Protein AF-A0A183C6X5-F1 (afdb_monomer_lite)

Sequence (435 aa):
MLNSRFAAILRRLPVPDSVMDYFLHKLFETHRLDHEKFGLKPKHGLFSAHLTVNDELPNRLCCGSIRVRPNIRQFTQNGVIFEDGTLLEGVDQVILATGYTFEFPLLEAGRLLPVQENDVSLFLNIFPPALHSHNTLGIIGLIQPLGSIMPIAEMQARLFFSAFTGAIQMPSCTDMEAHAAGVKEAMHAQFVQSRRHTIQVILATGYTFEFPLLEAGKLLPVQENDVSLFLNIFPPALHSHNTLGIIGLIQPLGSIMPIAEMQARLFFSAFTGAIQMPSCTDMEAHAAGVKEAMHAQFVQSRRHTIQVDYIEYMDTLAELIGCVPRLGRYLFNDPALLKALLFGPNLSYAYRLDGPGQWSGARQAILTLRQRVEAGMRGIKLPEDKLLLCPEATKIAGILPKSAKRQLPAELIRAFFAFMFSVLALAFTVWVARF

InterPro domains:
  IPR000960 Flavin monooxygenase FMO [PIRSF000332] (1-378)
  IPR000960 Flavin monooxygenase FMO [PR00370] (65-82)
  IPR000960 Flavin monooxygenase FMO [PR00370] (84-111)
  IPR000960 Flavin monooxygenase FMO [PR00370] (134-151)
  IPR000960 Flavin monooxygenase FMO [PR00370] (151-164)
  IPR020946 Flavin monooxygenase-like [PF00743] (1-200)
  IPR020946 Flavin monooxygenase-like [PF00743] (201-379)
  IPR036188 FAD/NAD(P)-binding domain superfamily [G3DSA:3.50.50.60] (65-97)
  IPR036188 FAD/NAD(P)-binding domain superfamily [G3DSA:3.50.50.60] (98-186)
  IPR036188 FAD/NAD(P)-binding domain superfamily [G3DSA:3.50.50.60] (195-328)
  IPR036188 FAD/NAD(P)-binding domain superfamily [SSF51905] (201-365)
  IPR050346 Flavin-containing monooxygenases-like [PTHR23023] (201-383)

Radius of gyration: 26.89 Å; chains: 1; bounding box: 67×63×69 Å

pLDDT: mean 70.91, std 17.2, range [32.53, 97.12]

Structure (mmCIF, N/CA/C/O backbone):
data_AF-A0A183C6X5-F1
#
_entry.id   AF-A0A183C6X5-F1
#
loop_
_atom_site.group_PDB
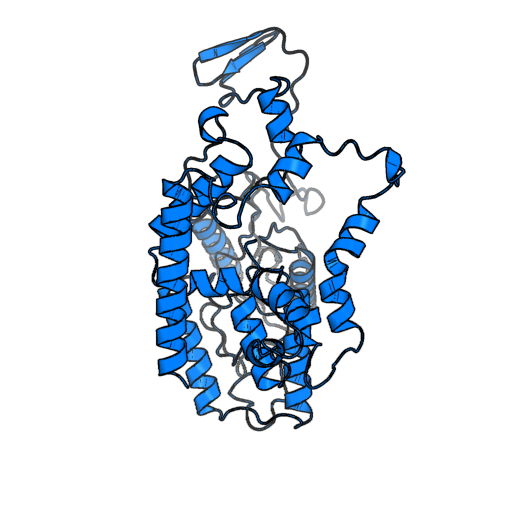_atom_site.id
_atom_site.type_symbol
_atom_site.label_atom_id
_atom_site.label_alt_id
_atom_site.label_comp_id
_atom_site.label_asym_id
_atom_site.label_entity_id
_atom_site.label_seq_id
_atom_site.pdbx_PDB_ins_code
_atom_site.Cartn_x
_atom_site.Cartn_y
_atom_site.Cartn_z
_atom_site.occupancy
_atom_site.B_iso_or_equiv
_atom_site.auth_seq_id
_atom_site.auth_comp_id
_atom_site.auth_asym_id
_atom_site.auth_atom_id
_atom_site.pdbx_PDB_model_num
ATOM 1 N N . MET A 1 1 ? -9.113 12.520 -4.482 1.00 44.41 1 MET A N 1
ATOM 2 C CA . MET A 1 1 ? -8.354 13.728 -4.888 1.00 44.41 1 MET A CA 1
ATOM 3 C C . MET A 1 1 ? -6.846 13.583 -4.708 1.00 44.41 1 MET A C 1
ATOM 5 O O . MET A 1 1 ? -6.126 14.192 -5.485 1.00 44.41 1 MET A O 1
ATOM 9 N N . LEU A 1 2 ? -6.359 12.763 -3.764 1.00 54.00 2 LEU A N 1
ATOM 10 C CA . LEU A 1 2 ? -4.919 12.618 -3.506 1.00 54.00 2 LEU A CA 1
ATOM 11 C C . LEU A 1 2 ? -4.120 12.048 -4.701 1.00 54.00 2 LEU A C 1
ATOM 13 O O . LEU A 1 2 ? -3.033 12.539 -4.968 1.00 54.00 2 LEU A O 1
ATOM 17 N N . ASN A 1 3 ? -4.660 11.108 -5.482 1.00 68.56 3 ASN A N 1
ATOM 18 C CA . ASN A 1 3 ? -3.973 10.557 -6.666 1.00 68.56 3 ASN A CA 1
ATOM 19 C C . ASN A 1 3 ? -4.491 11.178 -7.973 1.00 68.56 3 ASN A C 1
ATOM 21 O O . ASN A 1 3 ? -5.147 10.513 -8.772 1.00 68.56 3 ASN A O 1
ATOM 25 N N . SER A 1 4 ? -4.236 12.475 -8.167 1.00 83.12 4 SER A N 1
ATOM 26 C CA . SER A 1 4 ? -4.482 13.203 -9.424 1.00 83.12 4 SER A CA 1
ATOM 27 C C . SER A 1 4 ? -3.218 13.941 -9.862 1.00 83.12 4 SER A C 1
ATOM 29 O O . SER A 1 4 ? -2.424 14.349 -9.014 1.00 83.12 4 SER A O 1
ATOM 31 N N . ARG A 1 5 ? -3.036 14.143 -11.174 1.00 82.38 5 ARG A N 1
ATOM 32 C CA . ARG A 1 5 ? -1.859 14.851 -11.714 1.00 82.38 5 ARG A CA 1
ATOM 33 C C . ARG A 1 5 ? -1.784 16.286 -11.210 1.00 82.38 5 ARG A C 1
ATOM 35 O O . ARG A 1 5 ? -0.716 16.745 -10.828 1.00 82.38 5 ARG A O 1
ATOM 42 N N . PHE A 1 6 ? -2.926 16.962 -11.133 1.00 82.88 6 PHE A N 1
ATOM 43 C CA . PHE A 1 6 ? -3.009 18.290 -10.543 1.00 82.88 6 PHE A CA 1
ATOM 44 C C . PHE A 1 6 ? -2.538 18.312 -9.077 1.00 82.88 6 PHE A C 1
ATOM 46 O O . PHE A 1 6 ? -1.724 19.157 -8.719 1.00 82.88 6 PHE A O 1
ATOM 53 N N . ALA A 1 7 ? -2.969 17.359 -8.241 1.00 72.44 7 ALA A N 1
ATOM 54 C CA . ALA A 1 7 ? -2.504 17.278 -6.853 1.00 72.44 7 ALA A CA 1
ATOM 55 C C . ALA A 1 7 ? -0.997 16.986 -6.750 1.00 72.44 7 ALA A C 1
ATOM 57 O O . ALA A 1 7 ? -0.331 17.578 -5.907 1.00 72.44 7 ALA A O 1
ATOM 58 N N . ALA A 1 8 ? -0.449 16.126 -7.614 1.00 73.31 8 ALA A N 1
ATOM 59 C CA . ALA A 1 8 ? 0.992 15.872 -7.654 1.00 73.31 8 ALA A CA 1
ATOM 60 C C . ALA A 1 8 ? 1.792 17.125 -8.052 1.00 73.31 8 ALA A C 1
ATOM 62 O O . ALA A 1 8 ? 2.795 17.432 -7.416 1.00 73.31 8 ALA A O 1
ATOM 63 N N . ILE A 1 9 ? 1.309 17.906 -9.026 1.00 79.75 9 ILE A N 1
ATOM 64 C CA . ILE A 1 9 ? 1.911 19.201 -9.388 1.00 79.75 9 ILE A CA 1
ATOM 65 C C . ILE A 1 9 ? 1.912 20.155 -8.185 1.00 79.75 9 ILE A C 1
ATOM 67 O O . ILE A 1 9 ? 2.914 20.820 -7.941 1.00 79.75 9 ILE A O 1
ATOM 71 N N . LEU A 1 10 ? 0.825 20.195 -7.403 1.00 71.31 10 LEU A N 1
ATOM 72 C CA . LEU A 1 10 ? 0.759 21.025 -6.195 1.00 71.31 10 LEU A CA 1
ATOM 73 C C . LEU A 1 10 ? 1.738 20.577 -5.102 1.00 71.31 10 LEU A C 1
ATOM 75 O O . LEU A 1 10 ? 2.298 21.424 -4.416 1.00 71.31 10 LEU A O 1
ATOM 79 N N . ARG A 1 11 ? 1.967 19.271 -4.925 1.00 65.50 11 ARG A N 1
ATOM 80 C CA . ARG A 1 11 ? 2.918 18.769 -3.914 1.00 65.50 11 ARG A CA 1
ATOM 81 C C . ARG A 1 11 ? 4.369 19.126 -4.212 1.00 65.50 11 ARG A C 1
ATOM 83 O O . ARG A 1 11 ? 5.161 19.201 -3.288 1.00 65.50 11 ARG A O 1
ATOM 90 N N . ARG A 1 12 ? 4.712 19.355 -5.481 1.00 66.69 12 ARG A N 1
ATOM 91 C CA . ARG A 1 12 ? 6.064 19.761 -5.898 1.00 66.69 12 ARG A CA 1
ATOM 92 C C . ARG A 1 12 ? 6.374 21.231 -5.623 1.00 66.69 12 ARG A C 1
ATOM 94 O O . ARG A 1 12 ? 7.476 21.692 -5.905 1.00 66.69 12 ARG A O 1
ATOM 101 N N . LEU A 1 13 ? 5.405 21.985 -5.117 1.00 71.50 13 LEU A N 1
ATOM 102 C CA . LEU A 1 13 ? 5.641 23.347 -4.669 1.00 71.50 13 LEU A CA 1
ATOM 103 C C . LEU A 1 13 ? 6.365 23.313 -3.318 1.00 71.50 13 LEU A C 1
ATOM 105 O O . LEU A 1 13 ? 6.022 22.479 -2.483 1.00 71.50 13 LEU A O 1
ATOM 109 N N . PRO A 1 14 ? 7.314 24.226 -3.064 1.00 67.69 14 PRO A N 1
ATOM 110 C CA . PRO A 1 14 ? 8.058 24.275 -1.809 1.00 67.69 14 PRO A CA 1
ATOM 111 C C . PRO A 1 14 ? 7.154 24.749 -0.655 1.00 67.69 14 PRO A C 1
ATOM 113 O O . PRO A 1 14 ? 7.108 25.935 -0.330 1.00 67.69 14 PRO A O 1
ATOM 116 N N . VAL A 1 15 ? 6.398 23.824 -0.056 1.00 67.38 15 VAL A N 1
ATOM 117 C CA . VAL A 1 15 ? 5.500 24.054 1.088 1.00 67.38 15 VAL A CA 1
ATOM 118 C C . VAL A 1 15 ? 6.000 23.230 2.286 1.00 67.38 15 VAL A C 1
ATOM 120 O O . VAL A 1 15 ? 6.221 22.037 2.112 1.00 67.38 15 VAL A O 1
ATOM 123 N N . PRO A 1 16 ? 6.167 23.811 3.493 1.00 71.88 16 PRO A N 1
ATOM 124 C CA . PRO A 1 16 ? 6.637 23.072 4.674 1.00 71.88 16 PRO A CA 1
ATOM 125 C C . PRO A 1 16 ? 5.707 21.924 5.113 1.00 71.88 16 PRO A C 1
ATOM 127 O O . PRO A 1 16 ? 4.483 22.071 5.079 1.00 71.88 16 PRO A O 1
ATOM 130 N N . ASP A 1 17 ? 6.264 20.825 5.632 1.00 61.03 17 ASP A N 1
ATOM 131 C CA . ASP A 1 17 ? 5.495 19.634 6.043 1.00 61.03 17 ASP A CA 1
ATOM 132 C C . ASP A 1 17 ? 4.478 19.904 7.155 1.00 61.03 17 ASP A C 1
ATOM 134 O O . ASP A 1 17 ? 3.366 19.384 7.118 1.00 61.03 17 ASP A O 1
ATOM 138 N N . SER A 1 18 ? 4.802 20.777 8.111 1.00 64.94 18 SER A N 1
ATOM 139 C CA . SER A 1 18 ? 3.872 21.190 9.173 1.00 64.94 18 SER A CA 1
ATOM 140 C C . SER A 1 18 ? 2.628 21.891 8.622 1.00 64.94 18 SER A C 1
ATOM 142 O O . SER A 1 18 ? 1.531 21.757 9.164 1.00 64.94 18 SER A O 1
ATOM 144 N N . VAL A 1 19 ? 2.786 22.612 7.511 1.00 68.06 19 VAL A N 1
ATOM 145 C CA . VAL A 1 19 ? 1.690 23.271 6.802 1.00 68.06 19 VAL A CA 1
ATOM 146 C C . VAL A 1 19 ? 0.860 22.224 6.057 1.00 68.06 19 VAL A C 1
ATOM 148 O O . VAL A 1 19 ? -0.367 22.273 6.111 1.00 68.06 19 VAL A O 1
ATOM 151 N N . MET A 1 20 ? 1.503 21.241 5.421 1.00 64.31 20 MET A N 1
ATOM 152 C CA . MET A 1 20 ? 0.818 20.127 4.756 1.00 64.31 20 MET A CA 1
ATOM 153 C C . MET A 1 20 ? 0.013 19.270 5.744 1.00 64.31 20 MET A C 1
ATOM 155 O O . MET A 1 20 ? -1.157 18.988 5.486 1.00 64.31 20 MET A O 1
ATOM 159 N N . ASP A 1 21 ? 0.603 18.899 6.881 1.00 65.81 21 ASP A N 1
ATOM 160 C CA . ASP A 1 21 ? -0.044 18.111 7.934 1.00 65.81 21 ASP A CA 1
ATOM 161 C C . ASP A 1 21 ? -1.236 18.864 8.536 1.00 65.81 21 ASP A C 1
ATOM 163 O O . ASP A 1 21 ? -2.336 18.318 8.626 1.00 65.81 21 ASP A O 1
ATOM 167 N N . TYR A 1 22 ? -1.078 20.167 8.805 1.00 70.25 22 TYR A N 1
ATOM 168 C CA . TYR A 1 22 ? -2.184 21.040 9.203 1.00 70.25 22 TYR A CA 1
ATOM 169 C C . TYR A 1 22 ? -3.322 21.037 8.172 1.00 70.25 22 TYR A C 1
ATOM 171 O O . TYR A 1 22 ? -4.489 20.874 8.536 1.00 70.25 22 TYR A O 1
ATOM 179 N N . PHE A 1 23 ? -3.013 21.176 6.878 1.00 68.56 23 PHE A N 1
ATOM 180 C CA . PHE A 1 23 ? -4.031 21.155 5.825 1.00 68.56 23 PHE A CA 1
ATOM 181 C C . PHE A 1 23 ? -4.709 19.790 5.680 1.00 68.56 23 PHE A C 1
ATOM 183 O O . PHE A 1 23 ? -5.917 19.750 5.452 1.00 68.56 23 PHE A O 1
ATOM 190 N N . LEU A 1 24 ? -3.979 18.681 5.822 1.00 68.44 24 LEU A N 1
ATOM 191 C CA . LEU A 1 24 ? -4.542 17.330 5.766 1.00 68.44 24 LEU A CA 1
ATOM 192 C C . LEU A 1 24 ? -5.442 17.052 6.968 1.00 68.44 24 LEU A C 1
ATOM 194 O O . LEU A 1 24 ? -6.582 16.626 6.775 1.00 68.44 24 LEU A O 1
ATOM 198 N N . HIS A 1 25 ? -4.986 17.369 8.182 1.00 69.06 25 HIS A N 1
ATOM 199 C CA . HIS A 1 25 ? -5.821 17.338 9.382 1.00 69.06 25 HIS A CA 1
ATOM 200 C C . HIS A 1 25 ? -7.091 18.159 9.172 1.00 69.06 25 HIS A C 1
ATOM 202 O O . HIS A 1 25 ? -8.200 17.655 9.369 1.00 69.06 25 HIS A O 1
ATOM 208 N N . LYS A 1 26 ? -6.951 19.384 8.652 1.00 67.62 26 LYS A N 1
ATOM 209 C CA . LYS A 1 26 ? -8.100 20.245 8.392 1.00 67.62 26 LYS A CA 1
ATOM 210 C C . LYS A 1 26 ? -9.027 19.685 7.322 1.00 67.62 26 LYS A C 1
ATOM 212 O O . LYS A 1 26 ? -10.241 19.820 7.453 1.00 67.62 26 LYS A O 1
ATOM 217 N N . LEU A 1 27 ? -8.500 19.029 6.293 1.00 66.88 27 LEU A N 1
ATOM 218 C CA . LEU A 1 27 ? -9.288 18.375 5.253 1.00 66.88 27 LEU A CA 1
ATOM 219 C C . LEU A 1 27 ? -10.138 17.232 5.834 1.00 66.88 27 LEU A C 1
ATOM 221 O O . LEU A 1 27 ? -11.331 17.153 5.534 1.00 66.88 27 LEU A O 1
ATOM 225 N N . PHE A 1 28 ? -9.557 16.376 6.681 1.00 67.19 28 PHE A N 1
ATOM 226 C CA . PHE A 1 28 ? -10.283 15.277 7.330 1.00 67.19 28 PHE A CA 1
ATOM 227 C C . PHE A 1 28 ? -11.332 15.783 8.331 1.00 67.19 28 PHE A C 1
ATOM 229 O O . PHE A 1 28 ? -12.465 15.294 8.324 1.00 67.19 28 PHE A O 1
ATOM 236 N N . GLU A 1 29 ? -10.990 16.799 9.129 1.00 67.38 29 GLU A N 1
ATOM 237 C CA . GLU A 1 29 ? -11.905 17.436 10.085 1.00 67.38 29 GLU A CA 1
ATOM 238 C C . GLU A 1 29 ? -13.080 18.142 9.398 1.00 67.38 29 GLU A C 1
ATOM 240 O O . GLU A 1 29 ? -14.227 18.010 9.816 1.00 67.38 29 GLU A O 1
ATOM 245 N N . THR A 1 30 ? -12.807 18.894 8.329 1.00 58.44 30 THR A N 1
ATOM 246 C CA . THR A 1 30 ? -13.796 19.794 7.713 1.00 58.44 30 THR A CA 1
ATOM 247 C C . THR A 1 30 ? -14.804 19.048 6.838 1.00 58.44 30 THR A C 1
ATOM 249 O O . THR A 1 30 ? -15.927 19.517 6.669 1.00 58.44 30 THR A O 1
ATOM 252 N N . HIS A 1 31 ? -14.438 17.894 6.268 1.00 61.06 31 HIS A N 1
ATOM 253 C CA . HIS A 1 31 ? -15.276 17.228 5.262 1.00 61.06 31 HIS A CA 1
ATOM 254 C C . HIS A 1 31 ? -16.068 16.015 5.743 1.00 61.06 31 HIS A C 1
ATOM 256 O O . HIS A 1 31 ? -16.979 15.594 5.029 1.00 61.06 31 HIS A O 1
ATOM 262 N N . ARG A 1 32 ? -15.745 15.429 6.899 1.00 70.06 32 ARG A N 1
ATOM 263 C CA . ARG A 1 32 ? -16.464 14.243 7.390 1.00 70.06 32 ARG A CA 1
ATOM 264 C C . ARG A 1 32 ? -16.880 14.352 8.846 1.00 70.06 32 ARG A C 1
ATOM 266 O O . ARG A 1 32 ? -18.058 14.180 9.139 1.00 70.06 32 ARG A O 1
ATOM 273 N N . LEU A 1 33 ? -15.933 14.602 9.743 1.00 80.81 33 LEU A N 1
ATOM 274 C CA . LEU A 1 33 ? -16.194 14.585 11.177 1.00 80.81 33 LEU A CA 1
ATOM 275 C C . LEU A 1 33 ? -15.159 15.440 11.905 1.00 80.81 33 LEU A C 1
ATOM 277 O O . LEU A 1 33 ? -13.957 15.259 11.713 1.00 80.81 33 LEU A O 1
ATOM 281 N N . ASP A 1 34 ? -15.623 16.325 12.781 1.00 84.19 34 ASP A N 1
ATOM 282 C CA . ASP A 1 34 ? -14.753 17.063 13.694 1.00 84.19 34 ASP A CA 1
ATOM 283 C C . ASP A 1 34 ? -14.265 16.107 14.794 1.00 84.19 34 ASP A C 1
ATOM 285 O O . ASP A 1 34 ? -14.967 15.830 15.768 1.00 84.19 34 ASP A O 1
ATOM 289 N N . HIS A 1 35 ? -13.074 15.541 14.602 1.00 86.62 35 HIS A N 1
ATOM 290 C CA . HIS A 1 35 ? -12.553 14.496 15.481 1.00 86.62 35 HIS A CA 1
ATOM 291 C C . HIS A 1 35 ? -12.350 15.005 16.912 1.00 86.62 35 HIS A C 1
ATOM 293 O O . HIS A 1 35 ? -12.453 14.219 17.847 1.00 86.62 35 HIS A O 1
ATOM 299 N N . GLU A 1 36 ? -12.110 16.302 17.115 1.00 85.56 36 GLU A N 1
ATOM 300 C CA . GLU A 1 36 ? -11.973 16.880 18.452 1.00 85.56 36 GLU A CA 1
ATOM 301 C C . GLU A 1 36 ? -13.319 16.928 19.173 1.00 85.56 36 GLU A C 1
ATOM 303 O O . GLU A 1 36 ? -13.445 16.395 20.275 1.00 85.56 36 GLU A O 1
ATOM 308 N N . LYS A 1 37 ? -14.358 17.463 18.517 1.00 86.88 37 LYS A N 1
ATOM 309 C CA . LYS A 1 37 ? -15.710 17.541 19.101 1.00 86.88 37 LYS A CA 1
ATOM 310 C C . LYS A 1 37 ? -16.297 16.178 19.453 1.00 86.88 37 LYS A C 1
ATOM 312 O O . LYS A 1 37 ? -17.053 16.073 20.415 1.00 86.88 37 LYS A O 1
ATOM 317 N N . PHE A 1 38 ? -15.967 15.148 18.679 1.00 87.44 38 PHE A N 1
ATOM 318 C CA . PHE A 1 38 ? -16.444 13.783 18.912 1.00 87.44 38 PHE A CA 1
ATOM 319 C C . PHE A 1 38 ? -15.491 12.930 19.768 1.00 87.44 38 PHE A C 1
ATOM 321 O O . PHE A 1 38 ? -15.754 11.744 19.953 1.00 87.44 38 PHE A O 1
ATOM 328 N N . GLY A 1 39 ? -14.409 13.507 20.309 1.00 86.44 39 GLY A N 1
ATOM 329 C CA . GLY A 1 39 ? -13.482 12.805 21.205 1.00 86.44 39 GLY A CA 1
ATOM 330 C C . GLY A 1 39 ? -12.619 11.734 20.524 1.00 86.44 39 GLY A C 1
ATOM 331 O O . GLY A 1 39 ? -12.174 10.796 21.176 1.00 86.44 39 GLY A O 1
ATOM 332 N N . LEU A 1 40 ? -12.401 11.853 19.214 1.00 86.06 40 LEU A N 1
ATOM 333 C CA . LEU A 1 40 ? -11.624 10.934 18.374 1.00 86.06 40 LEU A CA 1
ATOM 334 C C . LEU A 1 40 ? -10.243 11.473 17.979 1.00 86.06 40 LEU A C 1
ATOM 336 O O . LEU A 1 40 ? -9.485 10.761 17.322 1.00 86.06 40 LEU A O 1
ATOM 340 N N . LYS A 1 41 ? -9.915 12.726 18.319 1.00 83.81 41 LYS A N 1
ATOM 341 C CA . LYS A 1 41 ? -8.627 13.334 17.965 1.00 83.81 41 LYS A CA 1
ATOM 342 C C . LYS A 1 41 ? -7.483 12.547 18.623 1.00 83.81 41 LYS A C 1
ATOM 344 O O . LYS A 1 41 ? -7.425 12.493 19.854 1.00 83.81 41 LYS A O 1
ATOM 349 N N . PRO A 1 42 ? -6.573 11.939 17.841 1.00 75.06 42 PRO A N 1
ATOM 350 C CA . PRO A 1 42 ? -5.454 11.205 18.408 1.00 75.06 42 PRO A CA 1
ATOM 351 C C . PRO A 1 42 ? -4.462 12.160 19.083 1.00 75.06 42 PRO A C 1
ATOM 353 O O . PRO A 1 42 ? -4.332 13.323 18.706 1.00 75.06 42 PRO A O 1
ATOM 356 N N . LYS A 1 43 ? -3.720 11.646 20.071 1.00 74.12 43 LYS A N 1
ATOM 357 C CA . LYS A 1 43 ? -2.588 12.354 20.704 1.00 74.12 43 LYS A CA 1
ATOM 358 C C . LYS A 1 43 ? -1.277 12.220 19.911 1.00 74.12 43 LYS A C 1
ATOM 360 O O . LYS A 1 43 ? -0.250 12.732 20.339 1.00 74.12 43 LYS A O 1
ATOM 365 N N . HIS A 1 44 ? -1.310 11.498 18.794 1.00 68.00 44 HIS A N 1
ATOM 366 C CA . HIS A 1 44 ? -0.186 11.228 17.900 1.00 68.00 44 HIS A CA 1
ATOM 367 C C . HIS A 1 44 ? -0.493 11.755 16.489 1.00 68.00 44 HIS A C 1
ATOM 369 O O . HIS A 1 44 ? -1.652 12.034 16.174 1.00 68.00 44 HIS A O 1
ATOM 375 N N . GLY A 1 45 ? 0.527 11.859 15.631 1.00 60.69 45 GLY A N 1
ATOM 376 C CA . GLY A 1 45 ? 0.363 12.295 14.240 1.00 60.69 45 GLY A CA 1
ATOM 377 C C . GLY A 1 45 ? -0.518 11.350 13.413 1.00 60.69 45 GLY A C 1
ATOM 378 O O . GLY A 1 45 ? -0.708 10.182 13.773 1.00 60.69 45 GLY A O 1
ATOM 379 N N . LEU A 1 46 ? -1.054 11.849 12.294 1.00 60.59 46 LEU A N 1
ATOM 380 C CA . LEU A 1 46 ? -2.049 11.145 11.472 1.00 60.59 46 LEU A CA 1
ATOM 381 C C . LEU A 1 46 ? -1.582 9.765 10.975 1.00 60.59 46 LEU A C 1
ATOM 383 O O . LEU A 1 46 ? -2.385 8.840 10.889 1.00 60.59 46 LEU A O 1
ATOM 387 N N . PHE A 1 47 ? -0.290 9.616 10.679 1.00 56.84 47 PHE A N 1
ATOM 388 C CA . PHE A 1 47 ? 0.299 8.374 10.161 1.00 56.84 47 PHE A CA 1
ATOM 389 C C . PHE A 1 47 ? 1.039 7.542 11.225 1.00 56.84 47 PHE A C 1
ATOM 391 O O . PHE A 1 47 ? 1.657 6.537 10.890 1.00 56.84 47 PHE A O 1
ATOM 398 N N . SER A 1 48 ? 0.960 7.920 12.508 1.00 53.78 48 SER A N 1
ATOM 399 C CA . SER A 1 48 ? 1.581 7.183 13.627 1.00 53.78 48 SER A CA 1
ATOM 400 C C . SER A 1 48 ? 0.751 5.982 14.116 1.00 53.78 48 SER A C 1
ATOM 402 O O . SER A 1 48 ? 1.171 5.260 15.020 1.00 53.78 48 SER A O 1
ATOM 404 N N . ALA A 1 49 ? -0.441 5.778 13.550 1.00 54.47 49 ALA A N 1
ATOM 405 C CA . ALA A 1 49 ? -1.285 4.603 13.747 1.00 54.47 49 ALA A CA 1
ATOM 406 C C . ALA A 1 49 ? -2.118 4.336 12.483 1.00 54.47 49 ALA A C 1
ATOM 408 O O . ALA A 1 49 ? -2.273 5.211 11.628 1.00 54.47 49 ALA A O 1
ATOM 409 N N . HIS A 1 50 ? -2.685 3.132 12.368 1.00 56.25 50 HIS A N 1
ATOM 410 C CA . HIS A 1 50 ? -3.580 2.797 11.257 1.00 56.25 50 HIS A CA 1
ATOM 411 C C . HIS A 1 50 ? -4.858 3.631 11.289 1.00 56.25 50 HIS A C 1
ATOM 413 O O . HIS A 1 50 ? -5.536 3.728 12.314 1.00 56.25 50 HIS A O 1
ATOM 419 N N . LEU A 1 51 ? -5.225 4.177 10.130 1.00 65.12 51 LEU A N 1
ATOM 420 C CA . LEU A 1 51 ? -6.488 4.885 9.971 1.00 65.12 51 LEU A CA 1
ATOM 421 C C . LEU A 1 51 ? -7.652 3.889 9.970 1.00 65.12 51 LEU A C 1
ATOM 423 O O . LEU A 1 51 ? -7.648 2.896 9.243 1.00 65.12 51 LEU A O 1
ATOM 427 N N . THR A 1 52 ? -8.683 4.185 10.758 1.00 74.50 52 THR A N 1
ATOM 428 C CA . THR A 1 52 ? -9.935 3.421 10.733 1.00 74.50 52 THR A CA 1
ATOM 429 C C . THR A 1 52 ? -10.764 3.837 9.521 1.00 74.50 52 THR A C 1
ATOM 431 O O . THR A 1 52 ? -11.089 5.013 9.360 1.00 74.50 52 THR A O 1
ATOM 434 N N . VAL A 1 53 ? -11.145 2.874 8.683 1.00 75.69 53 VAL A N 1
ATOM 435 C CA . VAL A 1 53 ? -12.044 3.100 7.543 1.00 75.69 53 VAL A CA 1
ATOM 436 C C . VAL A 1 53 ? -13.437 2.606 7.916 1.00 75.69 53 VAL A C 1
ATOM 438 O O . VAL A 1 53 ? -13.665 1.406 8.033 1.00 75.69 53 VAL A O 1
ATOM 441 N N . ASN A 1 54 ? -14.367 3.535 8.139 1.00 80.25 54 ASN A N 1
ATOM 442 C CA . ASN A 1 54 ? -15.755 3.218 8.461 1.00 80.25 54 ASN A CA 1
ATOM 443 C C . ASN A 1 54 ? -16.686 4.334 7.962 1.00 80.25 54 ASN A C 1
ATOM 445 O O . ASN A 1 54 ? -16.520 5.493 8.346 1.00 80.25 54 ASN A O 1
ATOM 449 N N . ASP A 1 55 ? -17.655 3.990 7.113 1.00 84.62 55 ASP A N 1
ATOM 450 C CA . ASP A 1 55 ? -18.591 4.965 6.540 1.00 84.62 55 ASP A CA 1
ATOM 451 C C . ASP A 1 55 ? -19.804 5.258 7.449 1.00 84.62 55 ASP A C 1
ATOM 453 O O . ASP A 1 55 ? -20.420 6.315 7.318 1.00 84.62 55 ASP A O 1
ATOM 457 N N . GLU A 1 56 ? -20.142 4.376 8.398 1.00 87.00 56 GLU A N 1
ATOM 458 C CA . GLU A 1 56 ? -21.291 4.557 9.303 1.00 87.00 56 GLU A CA 1
ATOM 459 C C . GLU A 1 56 ? -20.951 5.331 10.579 1.00 87.00 56 GLU A C 1
ATOM 461 O O . GLU A 1 56 ? -21.805 6.046 11.113 1.00 87.00 56 GLU A O 1
ATOM 466 N N . LEU A 1 57 ? -19.719 5.196 11.078 1.00 88.19 57 LEU A N 1
ATOM 467 C CA . LEU A 1 57 ? -19.305 5.720 12.379 1.00 88.19 57 LEU A CA 1
ATOM 468 C C . LEU A 1 57 ? -19.647 7.213 12.574 1.00 88.19 57 LEU A C 1
ATOM 470 O O . LEU A 1 57 ? -20.253 7.527 13.600 1.00 88.19 57 LEU A O 1
ATOM 474 N N . PRO A 1 58 ? -19.373 8.131 11.619 1.00 88.62 58 PRO A N 1
ATOM 475 C CA . PRO A 1 58 ? -19.748 9.539 11.766 1.00 88.62 58 PRO A CA 1
ATOM 476 C C . PRO A 1 58 ? -21.248 9.752 12.020 1.00 88.62 58 PRO A C 1
ATOM 478 O O . PRO A 1 58 ? -21.627 10.483 12.931 1.00 88.62 58 PRO A O 1
ATOM 481 N N . ASN A 1 59 ? -22.117 9.072 11.265 1.00 90.12 59 ASN A N 1
ATOM 482 C CA . ASN A 1 59 ? -23.569 9.226 11.396 1.00 90.12 59 ASN A CA 1
ATOM 483 C C . ASN A 1 59 ? -24.075 8.692 12.738 1.00 90.12 59 ASN A C 1
ATOM 485 O O . ASN A 1 59 ? -24.933 9.306 13.372 1.00 90.12 59 ASN A O 1
ATOM 489 N N . ARG A 1 60 ? -23.519 7.561 13.182 1.00 91.88 60 ARG A N 1
ATOM 490 C CA . ARG A 1 60 ? -23.877 6.926 14.452 1.00 91.88 60 ARG A CA 1
ATOM 491 C C . ARG A 1 60 ? -23.495 7.778 15.660 1.00 91.88 60 ARG A C 1
ATOM 493 O O . ARG A 1 60 ? -24.247 7.795 16.636 1.00 91.88 60 ARG A O 1
ATOM 500 N N . LEU A 1 61 ? -22.372 8.492 15.567 1.00 92.06 61 LEU A N 1
ATOM 501 C CA . LEU A 1 61 ? -21.933 9.475 16.556 1.00 92.06 61 LEU A CA 1
ATOM 502 C C . LEU A 1 61 ? -22.861 10.694 16.584 1.00 92.06 61 LEU A C 1
ATOM 504 O O . LEU A 1 61 ? -23.335 11.079 17.650 1.00 92.06 61 LEU A O 1
ATOM 508 N N . CYS A 1 62 ? -23.184 11.259 15.417 1.00 89.31 62 CYS A N 1
ATOM 509 C CA . CYS A 1 62 ? -24.060 12.428 15.309 1.00 89.31 62 CYS A CA 1
ATOM 510 C C . CYS A 1 62 ? -25.479 12.176 15.842 1.00 89.31 62 CYS A C 1
ATOM 512 O O . CYS A 1 62 ? -26.034 13.040 16.516 1.00 89.31 62 CYS A O 1
ATOM 514 N N . CYS A 1 63 ? -26.077 11.009 15.573 1.00 92.62 63 CYS A N 1
ATOM 515 C CA . CYS A 1 63 ? -27.416 10.681 16.083 1.00 92.62 63 CYS A CA 1
ATOM 516 C C . CYS A 1 63 ? -27.417 10.179 17.537 1.00 92.62 63 CYS A C 1
ATOM 518 O O . CYS A 1 63 ? -28.472 9.856 18.080 1.00 92.62 63 CYS A O 1
ATOM 520 N N . GLY A 1 64 ? -26.243 10.087 18.172 1.00 91.44 64 GLY A N 1
ATOM 521 C CA . GLY A 1 64 ? -26.095 9.686 19.569 1.00 91.44 64 GLY A CA 1
ATOM 522 C C . GLY A 1 64 ? -26.294 8.194 19.840 1.00 91.44 64 GLY A C 1
ATOM 523 O O . GLY A 1 64 ? -26.290 7.810 21.011 1.00 91.44 64 GLY A O 1
ATOM 524 N N . SER A 1 65 ? -26.444 7.373 18.792 1.00 94.62 65 SER A N 1
ATOM 525 C CA . SER A 1 65 ? -26.516 5.905 18.895 1.00 94.62 65 SER A CA 1
ATOM 526 C C . SER A 1 65 ? -25.180 5.274 19.292 1.00 94.62 65 SER A C 1
ATOM 528 O O . SER A 1 65 ? -25.159 4.236 19.943 1.00 94.62 65 SER A O 1
ATOM 530 N N . ILE A 1 66 ? -24.066 5.923 18.941 1.00 93.69 66 ILE A N 1
ATOM 531 C CA . ILE A 1 66 ? -22.735 5.632 19.469 1.00 93.69 66 ILE A CA 1
ATOM 532 C C . ILE A 1 66 ? -22.271 6.868 20.227 1.00 93.69 66 ILE A C 1
ATOM 534 O O . ILE A 1 66 ? -22.392 7.992 19.743 1.00 93.69 66 ILE A O 1
ATOM 538 N N . ARG A 1 67 ? -21.722 6.661 21.421 1.00 91.44 67 ARG A N 1
ATOM 539 C CA . ARG A 1 67 ? -21.115 7.719 22.227 1.00 91.44 67 ARG A CA 1
ATOM 540 C C . ARG A 1 67 ? -19.715 7.281 22.607 1.00 91.44 67 ARG A C 1
ATOM 542 O O . ARG A 1 67 ? -19.554 6.254 23.260 1.00 91.44 67 ARG A O 1
ATOM 549 N N . VAL A 1 68 ? -18.717 8.061 22.202 1.00 91.31 68 VAL A N 1
ATOM 550 C CA . VAL A 1 68 ? -17.336 7.826 22.630 1.00 91.31 68 VAL A CA 1
ATOM 551 C C . VAL A 1 68 ? -17.244 8.088 24.133 1.00 91.31 68 VAL A C 1
ATOM 553 O O . VAL A 1 68 ? -17.872 9.010 24.671 1.00 91.31 68 VAL A O 1
ATOM 556 N N . ARG A 1 69 ? -16.499 7.229 24.820 1.00 90.00 69 ARG A N 1
ATOM 557 C CA . ARG A 1 69 ? -16.187 7.338 26.242 1.00 90.00 69 ARG A CA 1
ATOM 558 C C . ARG A 1 69 ? -14.684 7.139 26.436 1.00 90.00 69 ARG A C 1
ATOM 560 O O . ARG A 1 69 ? -14.068 6.479 25.595 1.00 90.00 69 ARG A O 1
ATOM 567 N N . PRO A 1 70 ? -14.097 7.700 27.506 1.00 88.69 70 PRO A N 1
ATOM 568 C CA . PRO A 1 70 ? -12.736 7.368 27.909 1.00 88.69 70 PRO A CA 1
ATOM 569 C C . PRO A 1 70 ? -12.589 5.880 28.247 1.00 88.69 70 PRO A C 1
ATOM 571 O O . PRO A 1 70 ? -13.548 5.107 28.196 1.00 88.69 70 PRO A O 1
ATOM 574 N N . ASN A 1 71 ? -11.381 5.476 28.630 1.00 86.19 71 ASN A N 1
ATOM 575 C CA . ASN A 1 71 ? -11.136 4.110 29.074 1.00 86.19 71 ASN A CA 1
ATOM 576 C C . ASN A 1 71 ? -11.982 3.756 30.308 1.00 86.19 71 ASN A C 1
ATOM 578 O O . ASN A 1 71 ? -12.353 4.610 31.119 1.00 86.19 71 ASN A O 1
ATOM 582 N N . ILE A 1 72 ? -12.273 2.465 30.444 1.00 88.00 72 ILE A N 1
ATOM 583 C CA . ILE A 1 72 ? -13.017 1.911 31.574 1.00 88.00 72 ILE A CA 1
ATOM 584 C C . ILE A 1 72 ? -12.093 1.836 32.792 1.00 88.00 72 ILE A C 1
ATOM 586 O O . ILE A 1 72 ? -11.032 1.221 32.721 1.00 88.00 72 ILE A O 1
ATOM 590 N N . ARG A 1 73 ? -12.530 2.403 33.921 1.00 90.12 73 ARG A N 1
ATOM 591 C CA . ARG A 1 73 ? -11.865 2.269 35.222 1.00 90.12 73 ARG A CA 1
ATOM 592 C C . ARG A 1 73 ? -12.334 1.022 35.967 1.00 90.12 73 ARG A C 1
ATOM 594 O O . ARG A 1 73 ? -11.510 0.298 36.515 1.00 90.12 73 ARG A O 1
ATOM 601 N N . GLN A 1 74 ? -13.646 0.790 36.030 1.00 91.31 74 GLN A N 1
ATOM 602 C CA . GLN A 1 74 ? -14.227 -0.325 36.784 1.00 91.31 74 GLN A CA 1
ATOM 603 C C . GLN A 1 74 ? -15.637 -0.680 36.287 1.00 91.31 74 GLN A C 1
ATOM 605 O O . GLN A 1 74 ? -16.420 0.202 35.947 1.00 91.31 74 GLN A O 1
ATOM 610 N N . PHE A 1 75 ? -15.986 -1.967 36.316 1.00 92.12 75 PHE A N 1
ATOM 611 C CA . PHE A 1 75 ? -17.366 -2.438 36.161 1.00 92.12 75 PHE A CA 1
ATOM 612 C C . PHE A 1 75 ? -18.100 -2.440 37.509 1.00 92.12 75 PHE A C 1
ATOM 614 O O . PHE A 1 75 ? -17.535 -2.823 38.536 1.00 92.12 75 PHE A O 1
ATOM 621 N N . THR A 1 76 ? -19.364 -2.026 37.508 1.00 92.38 76 THR A N 1
ATOM 622 C CA . THR A 1 76 ? -20.286 -2.186 38.642 1.00 92.38 76 THR A CA 1
ATOM 623 C C . THR A 1 76 ? -21.252 -3.334 38.353 1.00 92.38 76 THR A C 1
ATOM 625 O O . THR A 1 76 ? -21.183 -3.956 37.296 1.00 92.38 76 THR A O 1
ATOM 628 N N . GLN A 1 77 ? -22.163 -3.628 39.284 1.00 92.44 77 GLN A N 1
ATOM 629 C CA . GLN A 1 77 ? -23.148 -4.694 39.089 1.00 92.44 77 GLN A CA 1
ATOM 630 C C . GLN A 1 77 ? -24.003 -4.485 37.826 1.00 92.44 77 GLN A C 1
ATOM 632 O O . GLN A 1 77 ? -24.272 -5.451 37.124 1.00 92.44 77 GLN A O 1
ATOM 637 N N . ASN A 1 78 ? -24.373 -3.233 37.521 1.00 93.19 78 ASN A N 1
ATOM 638 C CA . ASN A 1 78 ? -25.267 -2.873 36.414 1.00 93.19 78 ASN A CA 1
ATOM 639 C C . ASN A 1 78 ? -24.709 -1.708 35.566 1.00 93.19 78 ASN A C 1
ATOM 641 O O . ASN A 1 78 ? -25.479 -0.922 35.014 1.00 93.19 78 ASN A O 1
ATOM 645 N N . GLY A 1 79 ? -23.389 -1.513 35.509 1.00 93.81 79 GLY A N 1
ATOM 646 C CA . GLY A 1 79 ? -22.817 -0.314 34.893 1.00 93.81 79 GLY A CA 1
ATOM 647 C C . GLY A 1 79 ? -21.295 -0.284 34.774 1.00 93.81 79 GLY A C 1
ATOM 648 O O . GLY A 1 79 ? -20.598 -1.258 35.053 1.00 93.81 79 GLY A O 1
ATOM 649 N N . VAL A 1 80 ? -20.776 0.862 34.333 1.00 94.25 80 VAL A N 1
ATOM 650 C CA . VAL A 1 80 ? -19.356 1.097 34.039 1.00 94.25 80 VAL A CA 1
ATOM 651 C C . VAL A 1 80 ? -18.934 2.470 34.557 1.00 94.25 80 VAL A C 1
ATOM 653 O O . VAL A 1 80 ? -19.566 3.475 34.242 1.00 94.25 80 VAL A O 1
ATOM 656 N N . ILE A 1 81 ? -17.848 2.516 35.325 1.00 94.19 81 ILE A N 1
ATOM 657 C CA . ILE A 1 81 ? -17.155 3.741 35.733 1.00 94.19 81 ILE A CA 1
ATOM 658 C C . ILE A 1 81 ? -15.971 3.952 34.787 1.00 94.19 81 ILE A C 1
ATOM 660 O O . ILE A 1 81 ? -15.161 3.040 34.600 1.00 94.19 81 ILE A O 1
ATOM 664 N N . PHE A 1 82 ? -15.843 5.145 34.211 1.00 94.44 82 PHE A N 1
ATOM 665 C CA . PHE A 1 82 ? -14.749 5.522 33.310 1.00 94.44 82 PHE A CA 1
ATOM 666 C C . PHE A 1 82 ? -13.607 6.241 34.051 1.00 94.44 82 PHE A C 1
ATOM 668 O O . PHE A 1 82 ? -13.744 6.644 35.209 1.00 94.44 82 PHE A O 1
ATOM 675 N N . GLU A 1 83 ? -12.450 6.389 33.400 1.00 92.00 83 GLU A N 1
ATOM 676 C CA . GLU A 1 83 ? -11.263 7.057 33.969 1.00 92.00 83 GLU A CA 1
ATOM 677 C C . GLU A 1 83 ? -11.493 8.529 34.337 1.00 92.00 83 GLU A C 1
ATOM 679 O O . GLU A 1 83 ? -10.864 9.032 35.265 1.00 92.00 83 GLU A O 1
ATOM 684 N N . ASP A 1 84 ? -12.423 9.208 33.664 1.00 93.19 84 ASP A N 1
ATOM 685 C CA . ASP A 1 84 ? -12.829 10.582 33.986 1.00 93.19 84 ASP A CA 1
ATOM 686 C C . ASP A 1 84 ? -13.770 10.674 35.206 1.00 93.19 84 ASP A C 1
ATOM 688 O O . ASP A 1 84 ? -14.208 11.761 35.577 1.00 93.19 84 ASP A O 1
ATOM 692 N N . GLY A 1 85 ? -14.079 9.538 35.842 1.00 94.12 85 GLY A N 1
ATOM 693 C CA . GLY A 1 85 ? -14.961 9.439 37.002 1.00 94.12 85 GLY A CA 1
ATOM 694 C C . GLY A 1 85 ? -16.449 9.360 36.661 1.00 94.12 85 GLY A C 1
ATOM 695 O O . GLY A 1 85 ? -17.262 9.234 37.577 1.00 94.12 85 GLY A O 1
ATOM 696 N N . THR A 1 86 ? -16.832 9.403 35.381 1.00 95.56 86 THR A N 1
ATOM 697 C CA . THR A 1 86 ? -18.240 9.291 34.984 1.00 95.56 86 THR A CA 1
ATOM 698 C C . THR A 1 86 ? -18.764 7.864 35.162 1.00 95.56 86 THR A C 1
ATOM 700 O O . THR A 1 86 ? -18.050 6.889 34.925 1.00 95.56 86 THR A O 1
ATOM 703 N N . LEU A 1 87 ? -20.027 7.742 35.584 1.00 94.94 87 LEU A N 1
ATOM 704 C CA . LEU A 1 87 ? -20.741 6.473 35.743 1.00 94.94 87 LEU A CA 1
ATOM 705 C C . LEU A 1 87 ? -21.795 6.332 34.640 1.00 94.94 87 LEU A C 1
ATOM 707 O O . LEU A 1 87 ? -22.597 7.239 34.416 1.00 94.94 87 LEU A O 1
ATOM 711 N N . LEU A 1 88 ? -21.811 5.177 33.980 1.00 94.44 88 LEU A N 1
ATOM 712 C CA . LEU A 1 88 ? -22.879 4.752 33.085 1.00 94.44 88 LEU A CA 1
ATOM 713 C C . LEU A 1 88 ? -23.601 3.552 33.696 1.00 94.44 88 LEU A C 1
ATOM 715 O O . LEU A 1 88 ? -23.036 2.465 33.778 1.00 94.44 88 LEU A O 1
ATOM 719 N N . GLU A 1 89 ? -24.841 3.762 34.121 1.00 95.12 89 GLU A N 1
ATOM 720 C CA . GLU A 1 89 ? -25.728 2.716 34.637 1.00 95.12 89 GLU A CA 1
ATOM 721 C C . GLU A 1 89 ? -26.563 2.082 33.516 1.00 95.12 89 GLU A C 1
ATOM 723 O O . GLU A 1 89 ? -26.684 2.641 32.424 1.00 95.12 89 GLU A O 1
ATOM 728 N N . GLY A 1 90 ? -27.160 0.924 33.799 1.00 93.81 90 GLY A N 1
ATOM 729 C CA . GLY A 1 90 ? -28.047 0.217 32.877 1.00 93.81 90 GLY A CA 1
ATOM 730 C C . GLY A 1 90 ? -27.315 -0.403 31.688 1.00 93.81 90 GLY A C 1
ATOM 731 O O . GLY A 1 90 ? -27.818 -0.362 30.571 1.00 93.81 90 GLY A O 1
ATOM 732 N N . VAL A 1 91 ? -26.105 -0.928 31.898 1.00 93.69 91 VAL A N 1
ATOM 733 C CA . VAL A 1 91 ? -25.348 -1.600 30.831 1.00 93.69 91 VAL A CA 1
ATOM 734 C C . VAL A 1 91 ? -25.748 -3.074 30.767 1.00 93.69 91 VAL A C 1
ATOM 736 O O . VAL A 1 91 ? -25.345 -3.857 31.622 1.00 93.69 91 VAL A O 1
ATOM 739 N N . ASP A 1 92 ? -26.511 -3.451 29.737 1.00 92.69 92 ASP A N 1
ATOM 740 C CA . ASP A 1 92 ? -26.979 -4.833 29.541 1.00 92.69 92 ASP A CA 1
ATOM 741 C C . ASP A 1 92 ? -25.890 -5.768 28.993 1.00 92.69 92 ASP A C 1
ATOM 743 O O . ASP A 1 92 ? -25.853 -6.958 29.305 1.00 92.69 92 ASP A O 1
ATOM 747 N N . GLN A 1 93 ? -25.020 -5.245 28.120 1.00 91.38 93 GLN A N 1
ATOM 748 C CA . GLN A 1 93 ? -24.012 -6.028 27.405 1.00 91.38 93 GLN A CA 1
ATOM 749 C C . GLN A 1 93 ? -22.704 -5.257 27.252 1.00 91.38 93 GLN A C 1
ATOM 751 O O . GLN A 1 93 ? -22.688 -4.051 27.004 1.00 91.38 93 GLN A O 1
ATOM 756 N N . VAL A 1 94 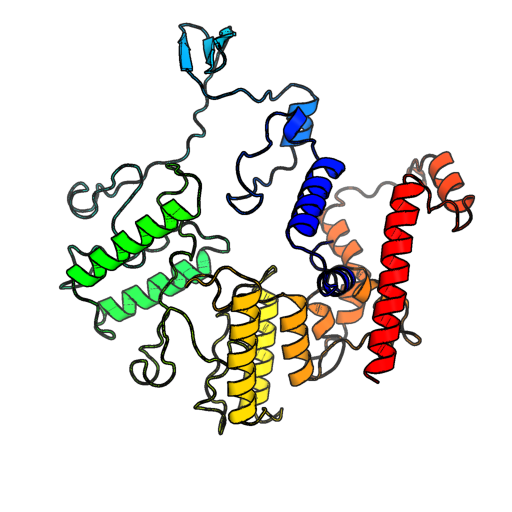? -21.595 -5.992 27.325 1.00 85.50 94 VAL A N 1
ATOM 757 C CA . VAL A 1 94 ? -20.247 -5.483 27.072 1.00 85.50 94 VAL A CA 1
ATOM 758 C C . VAL A 1 94 ? -19.617 -6.325 25.969 1.00 85.50 94 VAL A C 1
ATOM 760 O O . VAL A 1 94 ? -19.425 -7.528 26.131 1.00 85.50 94 VAL A O 1
ATOM 763 N N . ILE A 1 95 ? -19.284 -5.691 24.843 1.00 81.12 95 ILE A N 1
ATOM 764 C CA . ILE A 1 95 ? -18.603 -6.343 23.719 1.00 81.12 95 ILE A CA 1
ATOM 765 C C . ILE A 1 95 ? -17.134 -5.929 23.738 1.00 81.12 95 ILE A C 1
ATOM 767 O O . ILE A 1 95 ? -16.785 -4.789 23.427 1.00 81.12 95 ILE A O 1
ATOM 771 N N . LEU A 1 96 ? -16.258 -6.868 24.091 1.00 72.62 96 LEU A N 1
ATOM 772 C CA . LEU A 1 96 ? -14.816 -6.643 24.123 1.00 72.62 96 LEU A CA 1
ATOM 773 C C . LEU A 1 96 ? -14.217 -6.827 22.724 1.00 72.62 96 LEU A C 1
ATOM 775 O O . LEU A 1 96 ? -13.662 -7.869 22.395 1.00 72.62 96 LEU A O 1
ATOM 779 N N . ALA A 1 97 ? -14.281 -5.779 21.901 1.00 65.75 97 ALA A N 1
ATOM 780 C CA . ALA A 1 97 ? -13.557 -5.700 20.628 1.00 65.75 97 ALA A CA 1
ATOM 781 C C . ALA A 1 97 ? -12.062 -5.371 20.842 1.00 65.75 97 ALA A C 1
ATOM 783 O O . ALA A 1 97 ? -11.475 -4.535 20.153 1.00 65.75 97 ALA A O 1
ATOM 784 N N . THR A 1 98 ? -11.433 -5.971 21.854 1.00 62.91 98 THR A N 1
ATOM 785 C CA . THR A 1 98 ? -10.071 -5.649 22.316 1.00 62.91 98 THR A CA 1
ATOM 786 C C . THR A 1 98 ? -8.974 -6.230 21.422 1.00 62.91 98 THR A C 1
ATOM 788 O O . THR A 1 98 ? -7.810 -5.866 21.574 1.00 62.91 98 THR A O 1
ATOM 791 N N . GLY A 1 99 ? -9.350 -7.018 20.415 1.00 57.78 99 GLY A N 1
ATOM 792 C CA . GLY A 1 99 ? -8.440 -7.732 19.524 1.00 57.78 99 GLY A CA 1
ATOM 793 C C . GLY A 1 99 ? -8.396 -9.216 19.876 1.00 57.78 99 GLY A C 1
ATOM 794 O O . GLY A 1 99 ? -9.244 -9.704 20.617 1.00 57.78 99 GLY A O 1
ATOM 795 N N . TYR A 1 100 ? -7.409 -9.921 19.335 1.00 48.28 100 TYR A N 1
ATOM 796 C CA . TYR A 1 100 ? -7.199 -11.346 19.582 1.00 48.28 100 TYR A CA 1
ATOM 797 C C . TYR A 1 100 ? -5.876 -11.570 20.305 1.00 48.28 100 TYR A C 1
ATOM 799 O O . TYR A 1 100 ? -4.969 -10.736 20.232 1.00 48.28 100 TYR A O 1
ATOM 807 N N . THR A 1 101 ? -5.772 -12.707 20.985 1.00 49.34 101 THR A N 1
ATOM 808 C CA . THR A 1 101 ? -4.489 -13.297 21.365 1.00 49.34 101 THR A CA 1
ATOM 809 C C . THR A 1 101 ? -4.180 -14.471 20.445 1.00 49.34 101 THR A C 1
ATOM 811 O O . THR A 1 101 ? -5.092 -15.038 19.842 1.00 49.34 101 THR A O 1
ATOM 814 N N . PHE A 1 102 ? -2.908 -14.832 20.309 1.00 54.03 102 PHE A N 1
ATOM 815 C CA . PHE A 1 102 ? -2.501 -16.028 19.571 1.00 54.03 102 PHE A CA 1
ATOM 816 C C . PHE A 1 102 ? -1.541 -16.860 20.415 1.00 54.03 102 PHE A C 1
ATOM 818 O O . PHE A 1 102 ? -0.848 -16.338 21.282 1.00 54.03 102 PHE A O 1
ATOM 825 N N . GLU A 1 103 ? -1.530 -18.163 20.169 1.00 54.72 103 GLU A N 1
ATOM 826 C CA . GLU A 1 103 ? -0.689 -1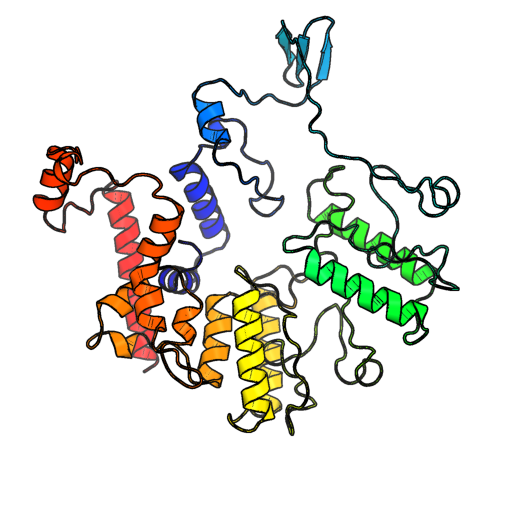9.134 20.860 1.00 54.72 103 GLU A CA 1
ATOM 827 C C . GLU A 1 103 ? -0.454 -20.353 19.963 1.00 54.72 103 GLU A C 1
ATOM 829 O O . GLU A 1 103 ? -1.189 -20.584 19.000 1.00 54.72 103 GLU A O 1
ATOM 834 N N . PHE A 1 104 ? 0.570 -21.145 20.289 1.00 68.62 104 PHE A N 1
ATOM 835 C CA . PHE A 1 104 ? 0.955 -22.338 19.532 1.00 68.62 104 PHE A CA 1
ATOM 836 C C . PHE A 1 104 ? 0.885 -23.624 20.380 1.00 68.62 104 PHE A C 1
ATOM 838 O O . PHE A 1 104 ? 1.900 -24.300 20.557 1.00 68.62 104 PHE A O 1
ATOM 845 N N . PRO A 1 105 ? -0.293 -24.020 20.902 1.00 63.91 105 PRO A N 1
ATOM 846 C CA . PRO A 1 105 ? -0.412 -25.152 21.829 1.00 63.91 105 PRO A CA 1
ATOM 847 C C . PRO A 1 105 ? -0.029 -26.498 21.195 1.00 63.91 105 PRO A C 1
ATOM 849 O O . PRO A 1 105 ? 0.410 -27.409 21.891 1.00 63.91 105 PRO A O 1
ATOM 852 N N . LEU A 1 106 ? -0.135 -26.626 19.869 1.00 71.06 106 LEU A N 1
ATOM 853 C CA . LEU A 1 106 ? 0.268 -27.835 19.140 1.00 71.06 106 LEU A CA 1
ATOM 854 C C . LEU A 1 106 ? 1.797 -27.998 19.044 1.00 71.06 106 LEU A C 1
ATOM 856 O O . LEU A 1 106 ? 2.274 -29.095 18.763 1.00 71.06 106 LEU A O 1
ATOM 860 N N . LEU A 1 107 ? 2.567 -26.934 19.288 1.00 70.06 107 LEU A N 1
ATOM 861 C CA . LEU A 1 107 ? 4.027 -26.931 19.215 1.00 70.06 107 LEU A CA 1
ATOM 862 C C . LEU A 1 107 ? 4.618 -27.076 20.620 1.00 70.06 107 LEU A C 1
ATOM 864 O O . LEU A 1 107 ? 4.823 -26.098 21.337 1.00 70.06 107 LEU A O 1
ATOM 868 N N . GLU A 1 108 ? 4.846 -28.323 21.033 1.00 78.88 108 GLU A N 1
ATOM 869 C CA . GLU A 1 108 ? 5.390 -28.679 22.355 1.00 78.88 108 GLU A CA 1
ATOM 870 C C . GLU A 1 108 ? 4.617 -28.075 23.546 1.00 78.88 108 GLU A C 1
ATOM 872 O O . GLU A 1 108 ? 5.212 -27.675 24.553 1.00 78.88 108 GLU A O 1
ATOM 877 N N . ALA A 1 109 ? 3.283 -28.019 23.447 1.00 76.81 109 ALA A N 1
ATOM 878 C CA . ALA A 1 109 ? 2.410 -27.364 24.427 1.00 76.81 109 ALA A CA 1
ATOM 879 C C . ALA A 1 109 ? 2.708 -25.859 24.599 1.00 76.81 109 ALA A C 1
ATOM 881 O O . ALA A 1 109 ? 2.613 -25.324 25.700 1.00 76.81 109 ALA A O 1
ATOM 882 N N . GLY A 1 110 ? 3.111 -25.182 23.517 1.00 65.19 110 GLY A N 1
ATOM 883 C CA . GLY A 1 110 ? 3.444 -23.755 23.505 1.00 65.19 110 GLY A CA 1
ATOM 884 C C . GLY A 1 110 ? 4.862 -23.424 23.976 1.00 65.19 110 GLY A C 1
ATOM 885 O O . GLY A 1 110 ? 5.241 -22.257 23.968 1.00 65.19 110 GLY A O 1
ATOM 886 N N . ARG A 1 111 ? 5.672 -24.420 24.365 1.00 75.12 111 ARG A N 1
ATOM 887 C CA . ARG A 1 111 ? 7.045 -24.187 24.851 1.00 75.12 111 ARG A CA 1
ATOM 888 C C . ARG A 1 111 ? 8.026 -23.824 23.744 1.00 75.12 111 ARG A C 1
ATOM 890 O O . ARG A 1 111 ? 8.965 -23.081 24.003 1.00 75.12 111 ARG A O 1
ATOM 897 N N . LEU A 1 112 ? 7.801 -24.329 22.532 1.00 74.19 112 LEU A N 1
ATOM 898 C CA . LEU A 1 112 ? 8.682 -24.079 21.392 1.00 74.19 112 LEU A CA 1
ATOM 899 C C . LEU A 1 112 ? 8.561 -22.642 20.866 1.00 74.19 112 LEU A C 1
ATOM 901 O O . LEU A 1 112 ? 9.549 -22.043 20.454 1.00 74.19 112 LEU A O 1
ATOM 905 N N . LEU A 1 113 ? 7.342 -22.096 20.894 1.00 72.19 113 LEU A N 1
ATOM 906 C CA . LEU A 1 113 ? 7.023 -20.722 20.511 1.00 72.19 113 LEU A CA 1
ATOM 907 C C . LEU A 1 113 ? 6.219 -20.055 21.629 1.00 72.19 113 LEU A C 1
ATOM 909 O O . LEU A 1 113 ? 4.993 -19.938 21.517 1.00 72.19 113 LEU A O 1
ATOM 913 N N . PRO A 1 114 ? 6.887 -19.644 22.722 1.00 69.38 114 PRO A N 1
ATOM 914 C CA . PRO A 1 114 ? 6.207 -18.986 23.820 1.00 69.38 114 PRO A CA 1
ATOM 915 C C . PRO A 1 114 ? 5.690 -17.627 23.348 1.00 69.38 114 PRO A C 1
ATOM 917 O O . PRO A 1 114 ? 6.461 -16.787 22.883 1.00 69.38 114 PRO A O 1
ATOM 920 N N . VAL A 1 115 ? 4.382 -17.412 23.484 1.00 65.69 115 VAL A N 1
ATOM 921 C CA . VAL A 1 115 ? 3.758 -16.112 23.225 1.00 65.69 115 VAL A CA 1
ATOM 922 C C . VAL A 1 115 ? 3.579 -15.386 24.552 1.00 65.69 115 VAL A C 1
ATOM 924 O O . VAL A 1 115 ? 2.920 -15.894 25.458 1.00 65.69 115 VAL A O 1
ATOM 927 N N . GLN A 1 116 ? 4.161 -14.196 24.677 1.00 65.81 116 GLN A N 1
ATOM 928 C CA . GLN A 1 116 ? 4.035 -13.346 25.862 1.00 65.81 116 GLN A CA 1
ATOM 929 C C . GLN A 1 116 ? 3.457 -11.999 25.443 1.00 65.81 116 GLN A C 1
ATOM 931 O O . GLN A 1 116 ? 3.996 -11.343 24.567 1.00 65.81 116 GLN A O 1
ATOM 936 N N . GLU A 1 117 ? 2.335 -11.590 26.036 1.00 63.09 117 GLU A N 1
ATOM 937 C CA . GLU A 1 117 ? 1.666 -10.319 25.703 1.00 63.09 117 GLU A CA 1
ATOM 938 C C . GLU A 1 117 ? 1.364 -10.115 24.200 1.00 63.09 117 GLU A C 1
ATOM 940 O O . GLU A 1 117 ? 1.444 -8.995 23.707 1.00 63.09 117 GLU A O 1
ATOM 945 N N . ASN A 1 118 ? 0.968 -11.172 23.476 1.00 58.72 118 ASN A N 1
ATOM 946 C CA . ASN A 1 118 ? 0.797 -11.181 22.009 1.00 58.72 118 ASN A CA 1
ATOM 947 C C . ASN A 1 118 ? 2.086 -10.947 21.212 1.00 58.72 118 ASN A C 1
ATOM 949 O O . ASN A 1 118 ? 2.032 -10.525 20.059 1.00 58.72 118 ASN A O 1
ATOM 953 N N . ASP A 1 119 ? 3.239 -11.211 21.802 1.00 62.81 119 ASP A N 1
ATOM 954 C CA . ASP A 1 119 ? 4.535 -11.141 21.148 1.00 62.81 119 ASP A CA 1
ATOM 955 C C . ASP A 1 119 ? 5.154 -12.537 21.084 1.00 62.81 119 ASP A C 1
ATOM 957 O O . ASP A 1 119 ? 5.069 -13.312 22.039 1.00 62.81 119 ASP A O 1
ATOM 961 N N . VAL A 1 120 ? 5.763 -12.862 19.947 1.00 64.69 120 VAL A N 1
ATOM 962 C CA . VAL A 1 120 ? 6.507 -14.105 19.748 1.00 64.69 120 VAL A CA 1
ATOM 963 C C . VAL A 1 120 ? 7.838 -13.773 19.093 1.00 64.69 120 VAL A C 1
ATOM 965 O O . VAL A 1 120 ? 7.891 -13.038 18.109 1.00 64.69 120 VAL A O 1
ATOM 968 N N . SER A 1 121 ? 8.923 -14.316 19.641 1.00 74.06 121 SER A N 1
ATOM 969 C CA . SER A 1 121 ? 10.258 -14.083 19.096 1.00 74.06 121 SER A CA 1
ATOM 970 C C . SER A 1 121 ? 10.486 -14.979 17.883 1.00 74.06 121 SER A C 1
ATOM 972 O O . SER A 1 121 ? 10.633 -16.196 18.007 1.00 74.06 121 SER A O 1
ATOM 974 N N . LEU A 1 122 ? 10.485 -14.370 16.700 1.00 69.69 122 LEU A N 1
ATOM 975 C CA . LEU A 1 122 ? 10.703 -15.046 15.428 1.00 69.69 122 LEU A CA 1
ATOM 976 C C . LEU A 1 122 ? 11.708 -14.257 14.595 1.00 69.69 122 LEU A C 1
ATOM 978 O O . LEU A 1 122 ? 11.536 -13.061 14.352 1.00 69.69 122 LEU A O 1
ATOM 982 N N . PHE A 1 123 ? 12.716 -14.943 14.066 1.00 77.81 123 PHE A N 1
ATOM 983 C CA . PHE A 1 123 ? 13.592 -14.352 13.065 1.00 77.81 123 PHE A CA 1
ATOM 984 C C . PHE A 1 123 ? 12.804 -14.108 11.774 1.00 77.81 123 PHE A C 1
ATOM 986 O O . PHE A 1 123 ? 12.157 -15.018 11.245 1.00 77.81 123 PHE A O 1
ATOM 993 N N . LEU A 1 124 ? 12.818 -12.858 11.296 1.00 73.31 124 LEU A N 1
ATOM 994 C CA . LEU A 1 124 ? 12.039 -12.374 10.146 1.00 73.31 124 LEU A CA 1
ATOM 995 C C . LEU A 1 124 ? 10.520 -12.622 10.247 1.00 73.31 124 LEU A C 1
ATOM 997 O O . LEU A 1 124 ? 9.825 -12.608 9.231 1.00 73.31 124 LEU A O 1
ATOM 1001 N N . ASN A 1 125 ? 9.987 -12.839 11.455 1.00 73.62 125 ASN A N 1
ATOM 1002 C CA . ASN A 1 125 ? 8.609 -13.300 11.674 1.00 73.62 125 ASN A CA 1
ATOM 1003 C C . ASN A 1 125 ? 8.291 -14.648 10.996 1.00 73.62 125 ASN A C 1
ATOM 1005 O O . ASN A 1 125 ? 7.142 -14.896 10.637 1.00 73.62 125 ASN A O 1
ATOM 1009 N N . ILE A 1 126 ? 9.310 -15.493 10.790 1.00 75.31 126 ILE A N 1
ATOM 1010 C CA . ILE A 1 126 ? 9.189 -16.806 10.140 1.00 75.31 126 ILE A CA 1
ATOM 1011 C C . ILE A 1 126 ? 9.780 -17.901 11.023 1.00 75.31 126 ILE A C 1
ATOM 1013 O O . ILE A 1 126 ? 9.094 -18.872 11.329 1.00 75.31 126 ILE A O 1
ATOM 1017 N N . PHE A 1 127 ? 11.050 -17.773 11.413 1.00 79.88 127 PHE A N 1
ATOM 1018 C CA . PHE A 1 127 ? 11.815 -18.892 11.962 1.00 79.88 127 PHE A CA 1
ATOM 1019 C C . PHE A 1 127 ? 11.915 -18.818 13.490 1.00 79.88 127 PHE A C 1
ATOM 1021 O O . PHE A 1 127 ? 12.334 -17.783 14.015 1.00 79.88 127 PHE A O 1
ATOM 1028 N N . PRO A 1 128 ? 11.596 -19.905 14.212 1.00 83.12 128 PRO A N 1
ATOM 1029 C CA . PRO A 1 128 ? 11.909 -20.034 15.632 1.00 83.12 128 PRO A CA 1
ATOM 1030 C C . PRO A 1 128 ? 13.433 -20.144 15.824 1.00 83.12 128 PRO A C 1
ATOM 1032 O O . PRO A 1 128 ? 14.014 -21.116 15.331 1.00 83.12 128 PRO A O 1
ATOM 1035 N N . PRO A 1 129 ? 14.100 -19.232 16.562 1.00 83.06 129 PRO A N 1
ATOM 1036 C CA . PRO A 1 129 ? 15.546 -19.332 16.792 1.00 83.06 129 PRO A CA 1
ATOM 1037 C C . PRO A 1 129 ? 15.956 -20.648 17.470 1.00 83.06 129 PRO A C 1
ATOM 1039 O O . PRO A 1 129 ? 16.976 -21.239 17.128 1.00 83.06 129 PRO A O 1
ATOM 1042 N N . ALA A 1 130 ? 15.093 -21.194 18.334 1.00 82.19 130 ALA A N 1
ATOM 1043 C CA . ALA A 1 130 ? 15.290 -22.494 18.981 1.00 82.19 130 ALA A CA 1
ATOM 1044 C C . ALA A 1 130 ? 15.480 -23.670 17.997 1.00 82.19 130 ALA A C 1
ATOM 1046 O O . ALA A 1 130 ? 16.001 -24.713 18.383 1.00 82.19 130 ALA A O 1
ATOM 1047 N N . LEU A 1 131 ? 15.072 -23.517 16.731 1.00 82.38 131 LEU A N 1
ATOM 1048 C CA . LEU A 1 131 ? 15.214 -24.528 15.681 1.00 82.38 131 LEU A CA 1
ATOM 1049 C C . LEU A 1 131 ? 16.300 -24.193 14.648 1.00 82.38 131 LEU A C 1
ATOM 1051 O O . LEU A 1 131 ? 16.337 -24.824 13.589 1.00 82.38 131 LEU A O 1
ATOM 1055 N N . HIS A 1 132 ? 17.189 -23.234 14.930 1.00 81.69 132 HIS A N 1
ATOM 1056 C CA . HIS A 1 132 ? 18.176 -22.726 13.968 1.00 81.69 132 HIS A CA 1
ATOM 1057 C C . HIS A 1 132 ? 19.036 -23.821 13.305 1.00 81.69 132 HIS A C 1
ATOM 1059 O O . HIS A 1 132 ? 19.485 -23.652 12.171 1.00 81.69 132 HIS A O 1
ATOM 1065 N N . SER A 1 133 ? 19.295 -24.936 14.002 1.00 78.94 133 SER A N 1
ATOM 1066 C CA . SER A 1 133 ? 20.167 -26.019 13.531 1.00 78.94 133 SER A CA 1
ATOM 1067 C C . SER A 1 133 ? 19.593 -26.777 12.335 1.00 78.94 133 SER A C 1
ATOM 1069 O O . SER A 1 133 ? 20.353 -27.342 11.548 1.00 78.94 133 SER A O 1
ATOM 1071 N N . HIS A 1 134 ? 18.266 -26.790 12.188 1.00 74.12 134 HIS A N 1
ATOM 1072 C CA . HIS A 1 134 ? 17.578 -27.561 11.153 1.00 74.12 134 HIS A CA 1
ATOM 1073 C C . HIS A 1 134 ? 16.538 -26.749 10.365 1.00 74.12 134 HIS A C 1
ATOM 1075 O O . HIS A 1 134 ? 16.169 -27.168 9.274 1.00 74.12 134 HIS A O 1
ATOM 1081 N N . ASN A 1 135 ? 16.074 -25.600 10.879 1.00 72.25 135 ASN A N 1
ATOM 1082 C CA . ASN A 1 135 ? 15.096 -24.701 10.241 1.00 72.25 135 ASN A CA 1
ATOM 1083 C C . ASN A 1 135 ? 13.856 -25.427 9.685 1.00 72.25 135 ASN A C 1
ATOM 1085 O O . ASN A 1 135 ? 13.326 -25.090 8.629 1.00 72.25 135 ASN A O 1
ATOM 1089 N N . THR A 1 136 ? 13.389 -26.446 10.406 1.00 81.62 136 THR A N 1
ATOM 1090 C CA . THR A 1 136 ? 12.331 -27.368 9.961 1.00 81.62 136 THR A CA 1
ATOM 1091 C C . THR A 1 136 ? 10.917 -26.812 10.100 1.00 81.62 136 THR A C 1
ATOM 1093 O O . THR A 1 136 ? 9.970 -27.431 9.620 1.00 81.62 136 THR A O 1
ATOM 1096 N N . LEU A 1 137 ? 10.757 -25.653 10.742 1.00 81.38 137 LEU A N 1
ATOM 1097 C CA . LEU A 1 137 ? 9.472 -25.015 11.002 1.00 81.38 137 LEU A CA 1
ATOM 1098 C C . LEU A 1 137 ? 9.544 -23.524 10.665 1.00 81.38 137 LEU A C 1
ATOM 1100 O O . LEU A 1 137 ? 10.448 -22.823 11.119 1.00 81.38 137 LEU A O 1
ATOM 1104 N N . GLY A 1 138 ? 8.563 -23.051 9.899 1.00 79.69 138 GLY A N 1
ATOM 1105 C CA . GLY A 1 138 ? 8.389 -21.649 9.546 1.00 79.69 138 GLY A CA 1
ATOM 1106 C C . GLY A 1 138 ? 6.940 -21.224 9.732 1.00 79.69 138 GLY A C 1
ATOM 1107 O O . GLY A 1 138 ? 6.017 -21.935 9.334 1.00 79.69 138 GLY A O 1
ATOM 1108 N N . ILE A 1 139 ? 6.740 -20.061 10.342 1.00 73.50 139 ILE A N 1
ATOM 1109 C CA . ILE A 1 139 ? 5.429 -19.452 10.538 1.00 73.50 139 ILE A CA 1
ATOM 1110 C C . ILE A 1 139 ? 5.188 -18.444 9.413 1.00 73.50 139 ILE A C 1
ATOM 1112 O O . ILE A 1 139 ? 5.908 -17.462 9.278 1.00 73.50 139 ILE A O 1
ATOM 1116 N N . ILE A 1 140 ? 4.179 -18.692 8.578 1.00 74.44 140 ILE A N 1
ATOM 1117 C CA . ILE A 1 140 ? 3.889 -17.873 7.395 1.00 74.44 140 ILE A CA 1
ATOM 1118 C C . ILE A 1 140 ? 2.646 -17.025 7.644 1.00 74.44 140 ILE A C 1
ATOM 1120 O O . ILE A 1 140 ? 1.612 -17.532 8.070 1.00 74.44 140 ILE A O 1
ATOM 1124 N N . GLY A 1 141 ? 2.734 -15.731 7.348 1.00 57.69 141 GLY A N 1
ATOM 1125 C CA . GLY A 1 141 ? 1.618 -14.795 7.441 1.00 57.69 141 GLY A CA 1
ATOM 1126 C C . GLY A 1 141 ? 1.297 -14.316 8.858 1.00 57.69 141 GLY A C 1
ATOM 1127 O O . GLY A 1 141 ? 0.310 -13.607 9.030 1.00 57.69 141 GLY A O 1
ATOM 1128 N N . LEU A 1 142 ? 2.114 -14.641 9.869 1.00 67.25 142 LEU A N 1
ATOM 1129 C CA . LEU A 1 142 ? 1.973 -14.090 11.225 1.00 67.25 142 LEU A CA 1
ATOM 1130 C C . LEU A 1 142 ? 2.555 -12.669 11.299 1.00 67.25 142 LEU A C 1
ATOM 1132 O O . LEU A 1 142 ? 3.540 -12.410 11.982 1.00 67.25 142 LEU A O 1
ATOM 1136 N N . ILE A 1 143 ? 1.967 -11.764 10.519 1.00 62.50 143 ILE A N 1
ATOM 1137 C CA . ILE A 1 143 ? 2.421 -10.388 10.321 1.00 62.50 143 ILE A CA 1
ATOM 1138 C C . ILE A 1 143 ? 1.224 -9.481 10.007 1.00 62.50 143 ILE A C 1
ATOM 1140 O O . ILE A 1 143 ? 0.252 -9.912 9.387 1.00 62.50 143 ILE A O 1
ATOM 1144 N N . GLN A 1 144 ? 1.308 -8.199 10.362 1.00 52.94 144 GLN A N 1
ATOM 1145 C CA . GLN A 1 144 ? 0.280 -7.207 10.024 1.00 52.94 144 GLN A CA 1
ATOM 1146 C C . GLN A 1 144 ? 0.893 -5.977 9.321 1.00 52.94 144 GLN A C 1
ATOM 1148 O O . GLN A 1 144 ? 1.277 -5.022 10.002 1.00 52.94 144 GLN A O 1
ATOM 1153 N N . PRO A 1 145 ? 0.990 -5.980 7.973 1.00 55.41 145 PRO A N 1
ATOM 1154 C CA . PRO A 1 145 ? 1.649 -4.926 7.200 1.00 55.41 145 PRO A CA 1
ATOM 1155 C C . PRO A 1 145 ? 0.800 -3.669 6.975 1.00 55.41 145 PRO A C 1
ATOM 1157 O O . PRO A 1 145 ? -0.430 -3.706 6.954 1.00 55.41 145 PRO A O 1
ATOM 1160 N N . LEU A 1 146 ? 1.479 -2.556 6.683 1.00 43.59 146 LEU A N 1
ATOM 1161 C CA . LEU A 1 146 ? 0.908 -1.415 5.959 1.00 43.59 146 LEU A CA 1
ATOM 1162 C C . LEU A 1 146 ? 0.861 -1.757 4.457 1.00 43.59 146 LEU A C 1
ATOM 1164 O O . LEU A 1 146 ? 1.756 -1.393 3.700 1.00 43.59 146 LEU A O 1
ATOM 1168 N N . GLY A 1 147 ? -0.140 -2.529 4.030 1.00 48.41 147 GLY A N 1
ATOM 1169 C CA . GLY A 1 147 ? -0.265 -2.998 2.646 1.00 48.41 147 GLY A CA 1
ATOM 1170 C C . GLY A 1 147 ? -0.912 -4.379 2.539 1.00 48.41 147 GLY A C 1
ATOM 1171 O O . GLY A 1 147 ? -1.582 -4.833 3.462 1.00 48.41 147 GLY A O 1
ATOM 1172 N N . SER A 1 148 ? -0.730 -5.056 1.403 1.00 47.94 148 SER A N 1
ATOM 1173 C CA . SER A 1 148 ? -1.258 -6.414 1.210 1.00 47.94 148 SER A CA 1
ATOM 1174 C C . SER A 1 148 ? -0.366 -7.453 1.891 1.00 47.94 148 SER A C 1
ATOM 1176 O O . SER A 1 148 ? 0.849 -7.441 1.707 1.00 47.94 148 SER A O 1
ATOM 1178 N N . ILE A 1 149 ? -0.974 -8.377 2.637 1.00 57.03 149 ILE A N 1
ATOM 1179 C CA . ILE A 1 149 ? -0.278 -9.492 3.298 1.00 57.03 149 ILE A CA 1
ATOM 1180 C C . ILE A 1 149 ? 0.188 -10.569 2.314 1.00 57.03 149 ILE A C 1
ATOM 1182 O O . ILE A 1 149 ? 1.209 -11.211 2.543 1.00 57.03 149 ILE A O 1
ATOM 1186 N N . MET A 1 150 ? -0.526 -10.746 1.199 1.00 60.59 150 MET A N 1
ATOM 1187 C CA . MET A 1 150 ? -0.316 -11.883 0.296 1.00 60.59 150 MET A CA 1
ATOM 1188 C C . MET A 1 150 ? 1.096 -11.929 -0.318 1.00 60.59 150 MET A C 1
ATOM 1190 O O . MET A 1 150 ? 1.712 -12.989 -0.249 1.00 60.59 150 MET A O 1
ATOM 1194 N N . PRO A 1 151 ? 1.671 -10.819 -0.832 1.00 55.75 151 PRO A N 1
ATOM 1195 C CA . PRO A 1 151 ? 3.041 -10.835 -1.352 1.00 55.75 151 PRO A CA 1
ATOM 1196 C C . PRO A 1 151 ? 4.086 -11.136 -0.273 1.00 55.75 151 PRO A C 1
ATOM 1198 O O . PRO A 1 151 ? 5.106 -11.762 -0.545 1.00 55.75 151 PRO A O 1
ATOM 1201 N N . ILE A 1 152 ? 3.837 -10.706 0.966 1.00 54.44 152 ILE A N 1
ATOM 1202 C CA . ILE A 1 152 ? 4.776 -10.936 2.062 1.00 54.44 152 ILE A CA 1
ATOM 1203 C C . ILE A 1 152 ? 4.722 -12.401 2.488 1.00 54.44 152 ILE A C 1
ATOM 1205 O O . ILE A 1 152 ? 5.767 -13.027 2.610 1.00 54.44 152 ILE A O 1
ATOM 1209 N N . ALA A 1 153 ? 3.524 -12.974 2.630 1.00 63.81 153 ALA A N 1
ATOM 1210 C CA . ALA A 1 153 ? 3.356 -14.397 2.908 1.00 63.81 153 ALA A CA 1
ATOM 1211 C C . ALA A 1 153 ? 3.992 -15.273 1.810 1.00 63.81 153 ALA A C 1
ATOM 1213 O O . ALA A 1 153 ? 4.627 -16.279 2.120 1.00 63.81 153 ALA A O 1
ATOM 1214 N N . GLU A 1 154 ? 3.899 -14.865 0.540 1.00 68.44 154 GLU A N 1
ATOM 1215 C CA . GLU A 1 154 ? 4.593 -15.535 -0.566 1.00 68.44 154 GLU A CA 1
ATOM 1216 C C . GLU A 1 154 ? 6.120 -15.505 -0.385 1.00 68.44 154 GLU A C 1
ATOM 1218 O O . GLU A 1 154 ? 6.780 -16.539 -0.505 1.00 68.44 154 GLU A O 1
ATOM 1223 N N . MET A 1 155 ? 6.692 -14.344 -0.055 1.00 68.81 155 MET A N 1
ATOM 1224 C CA . MET A 1 155 ? 8.132 -14.213 0.190 1.00 68.81 155 MET A CA 1
ATOM 1225 C C . MET A 1 155 ? 8.588 -14.996 1.423 1.00 68.81 155 MET A C 1
ATOM 1227 O O . MET A 1 155 ? 9.617 -15.669 1.366 1.00 68.81 155 MET A O 1
ATOM 1231 N N . GLN A 1 156 ? 7.808 -14.971 2.508 1.00 72.75 156 GLN A N 1
ATOM 1232 C CA . GLN A 1 156 ? 8.061 -15.790 3.692 1.00 72.75 156 GLN A CA 1
ATOM 1233 C C . GLN A 1 156 ? 8.087 -17.280 3.327 1.00 72.75 156 GLN A C 1
ATOM 1235 O O . GLN A 1 156 ? 8.984 -18.000 3.762 1.00 72.75 156 GLN A O 1
ATOM 1240 N N . ALA A 1 157 ? 7.158 -17.738 2.479 1.00 74.88 157 ALA A N 1
ATOM 1241 C CA . ALA A 1 157 ? 7.118 -19.123 2.024 1.00 74.88 157 ALA A CA 1
ATOM 1242 C C . ALA A 1 157 ? 8.348 -19.480 1.174 1.00 74.88 157 ALA A C 1
ATOM 1244 O O . ALA A 1 157 ? 8.986 -20.501 1.418 1.00 74.88 157 ALA A O 1
ATOM 1245 N N . ARG A 1 158 ? 8.733 -18.625 0.215 1.00 77.00 158 ARG A N 1
ATOM 1246 C CA . ARG A 1 158 ? 9.937 -18.824 -0.616 1.00 77.00 158 ARG A CA 1
ATOM 1247 C C . ARG A 1 158 ? 11.207 -18.914 0.232 1.00 77.00 158 ARG A C 1
ATOM 1249 O O . ARG A 1 158 ? 12.037 -19.795 -0.003 1.00 77.00 158 ARG A O 1
ATOM 1256 N N . LEU A 1 159 ? 11.346 -18.025 1.216 1.00 76.31 159 LEU A N 1
ATOM 1257 C CA . LEU A 1 159 ? 12.487 -18.015 2.127 1.00 76.31 159 LEU A CA 1
ATOM 1258 C C . LEU A 1 159 ? 12.516 -19.278 2.995 1.00 76.31 159 LEU A C 1
ATOM 1260 O O . LEU A 1 159 ? 13.558 -19.924 3.087 1.00 76.31 159 LEU A O 1
ATOM 1264 N N . PHE A 1 160 ? 11.370 -19.668 3.561 1.00 82.88 160 PHE A N 1
ATOM 1265 C CA . PHE A 1 160 ? 11.235 -20.903 4.330 1.00 82.88 160 PHE A CA 1
ATOM 1266 C C . PHE A 1 160 ? 11.655 -22.129 3.520 1.00 82.88 160 PHE A C 1
ATOM 1268 O O . PHE A 1 160 ? 12.511 -22.883 3.970 1.00 82.88 160 PHE A O 1
ATOM 1275 N N . PHE A 1 161 ? 11.124 -22.306 2.306 1.00 82.69 161 PHE A N 1
ATOM 1276 C CA . PHE A 1 161 ? 11.480 -23.460 1.481 1.00 82.69 161 PHE A CA 1
ATOM 1277 C C . PHE A 1 161 ? 12.953 -23.454 1.070 1.00 82.69 161 PHE A C 1
ATOM 1279 O O . PHE A 1 161 ? 13.573 -24.510 1.083 1.00 82.69 161 PHE A O 1
ATOM 1286 N N . SER A 1 162 ? 13.539 -22.289 0.782 1.00 79.75 162 SER A N 1
ATOM 1287 C CA . SER A 1 162 ? 14.968 -22.189 0.452 1.00 79.75 162 SER A CA 1
ATOM 1288 C C . SER A 1 162 ? 15.859 -22.590 1.633 1.00 79.75 162 SER A C 1
ATOM 1290 O O . SER A 1 162 ? 16.853 -23.293 1.444 1.00 79.75 162 SER A O 1
ATOM 1292 N N . ALA A 1 163 ? 15.497 -22.174 2.852 1.00 79.38 163 ALA A N 1
ATOM 1293 C CA . ALA A 1 163 ? 16.188 -22.573 4.078 1.00 79.38 163 ALA A CA 1
ATOM 1294 C C . ALA A 1 163 ? 16.012 -24.073 4.351 1.00 79.38 163 ALA A C 1
ATOM 1296 O O . ALA A 1 163 ? 16.981 -24.778 4.620 1.00 79.38 163 ALA A O 1
ATOM 1297 N N . PHE A 1 164 ? 14.781 -24.569 4.216 1.00 81.69 164 PHE A N 1
ATOM 1298 C CA . PHE A 1 164 ? 14.418 -25.961 4.456 1.00 81.69 164 PHE A CA 1
ATOM 1299 C C . PHE A 1 164 ? 15.134 -26.931 3.508 1.00 81.69 164 PHE A C 1
ATOM 1301 O O . PHE A 1 164 ? 15.572 -27.999 3.927 1.00 81.69 164 PHE A O 1
ATOM 1308 N N . THR A 1 165 ? 15.302 -26.563 2.234 1.00 83.94 165 THR A N 1
ATOM 1309 C CA . THR A 1 165 ? 16.049 -27.374 1.259 1.00 83.94 165 THR A CA 1
ATOM 1310 C C . THR A 1 165 ? 17.567 -27.211 1.371 1.00 83.94 165 THR A C 1
ATOM 1312 O O . THR A 1 165 ? 18.293 -27.812 0.583 1.00 83.94 165 THR A O 1
ATOM 1315 N N . GLY A 1 166 ? 18.064 -26.377 2.293 1.00 81.25 166 GLY A N 1
ATOM 1316 C CA . GLY A 1 166 ? 19.492 -26.083 2.448 1.00 81.25 166 GLY A CA 1
ATOM 1317 C C . GLY A 1 166 ? 20.094 -25.260 1.304 1.00 81.25 166 GLY A C 1
ATOM 1318 O O . GLY A 1 166 ? 21.309 -25.253 1.132 1.00 81.25 166 GLY A O 1
ATOM 1319 N N . ALA A 1 167 ? 19.264 -24.578 0.507 1.00 76.88 167 ALA A N 1
ATOM 1320 C CA . ALA A 1 167 ? 19.720 -23.752 -0.614 1.00 76.88 167 ALA A CA 1
ATOM 1321 C C . ALA A 1 167 ? 20.334 -22.419 -0.155 1.00 76.88 167 ALA A C 1
ATOM 1323 O O . ALA A 1 167 ? 21.060 -21.778 -0.914 1.00 76.88 167 ALA A O 1
ATOM 1324 N N . ILE A 1 168 ? 20.041 -22.001 1.078 1.00 79.06 168 ILE A N 1
ATOM 1325 C CA . ILE A 1 168 ? 20.608 -20.813 1.715 1.00 79.06 168 ILE A CA 1
ATOM 1326 C C . ILE A 1 168 ? 21.156 -21.168 3.094 1.00 79.06 168 ILE A C 1
ATOM 1328 O O . ILE A 1 168 ? 20.609 -22.020 3.797 1.00 79.06 168 ILE A O 1
ATOM 1332 N N . GLN A 1 169 ? 22.231 -20.488 3.486 1.00 82.06 169 GLN A N 1
ATOM 1333 C CA . GLN A 1 169 ? 22.777 -20.597 4.829 1.00 82.06 169 GLN A CA 1
ATOM 1334 C C . GLN A 1 169 ? 22.028 -19.641 5.756 1.00 82.06 169 GLN A C 1
ATOM 1336 O O . GLN A 1 169 ? 21.970 -18.439 5.505 1.00 82.06 169 GLN A O 1
ATOM 1341 N N . MET A 1 170 ? 21.461 -20.183 6.830 1.00 82.88 170 MET A N 1
ATOM 1342 C CA . MET A 1 170 ? 20.761 -19.385 7.830 1.00 82.88 170 MET A CA 1
ATOM 1343 C C . MET A 1 170 ? 21.749 -18.784 8.848 1.00 82.88 170 MET A C 1
ATOM 1345 O O . MET A 1 170 ? 22.784 -19.404 9.119 1.00 82.88 170 MET A O 1
ATOM 1349 N N . PRO A 1 171 ? 21.454 -17.598 9.417 1.00 84.75 171 PRO A N 1
ATOM 1350 C CA . PRO A 1 171 ? 22.274 -16.987 10.465 1.00 84.75 171 PRO A CA 1
ATOM 1351 C C . PRO A 1 171 ? 22.403 -17.862 11.718 1.00 84.75 171 PRO A C 1
ATOM 1353 O O . PRO A 1 171 ? 21.658 -18.826 11.906 1.00 84.75 171 PRO A O 1
ATOM 1356 N N . SER A 1 172 ? 23.340 -17.516 12.604 1.00 88.81 172 SER A N 1
ATOM 1357 C CA . SER A 1 172 ? 23.450 -18.204 13.893 1.00 88.81 172 SER A CA 1
ATOM 1358 C C . SER A 1 172 ? 22.219 -17.937 14.772 1.00 88.81 172 SER A C 1
ATOM 1360 O O . SER A 1 172 ? 21.515 -16.944 14.582 1.00 88.81 172 SER A O 1
ATOM 1362 N N . CYS A 1 173 ? 21.969 -18.797 15.767 1.00 87.12 173 CYS A N 1
ATOM 1363 C CA . CYS A 1 173 ? 20.891 -18.585 16.743 1.00 87.12 173 CYS A CA 1
ATOM 1364 C C . CYS A 1 173 ? 20.985 -17.197 17.395 1.00 87.12 173 CYS A C 1
ATOM 1366 O O . CYS A 1 173 ? 19.993 -16.479 17.482 1.00 87.12 173 CYS A O 1
ATOM 1368 N N . THR A 1 174 ? 22.200 -16.792 17.772 1.00 89.56 174 THR A N 1
ATOM 1369 C CA . THR A 1 174 ? 22.472 -15.493 18.391 1.00 89.56 174 THR A CA 1
ATOM 1370 C C . THR A 1 174 ? 22.105 -14.332 17.467 1.00 89.56 174 THR A C 1
ATOM 1372 O O . THR A 1 174 ? 21.500 -13.361 17.915 1.00 89.56 174 THR A O 1
ATOM 1375 N N . ASP A 1 175 ? 22.409 -14.437 16.170 1.00 86.94 175 ASP A N 1
ATOM 1376 C CA . ASP A 1 175 ? 22.069 -13.394 15.192 1.00 86.94 175 ASP A CA 1
ATOM 1377 C C . ASP A 1 175 ? 20.557 -13.320 14.952 1.00 86.94 175 ASP A C 1
ATOM 1379 O O . ASP A 1 175 ? 19.990 -12.232 14.832 1.00 86.94 175 ASP A O 1
ATOM 1383 N N . MET A 1 176 ? 19.892 -14.478 14.914 1.00 82.88 176 MET A N 1
ATOM 1384 C CA . MET A 1 176 ? 18.439 -14.578 14.789 1.00 82.88 176 MET A CA 1
ATOM 1385 C C . MET A 1 176 ? 17.717 -13.914 15.968 1.00 82.88 176 MET A C 1
ATOM 1387 O O . MET A 1 176 ? 16.779 -13.140 15.762 1.00 82.88 176 MET A O 1
ATOM 1391 N N . GLU A 1 177 ? 18.171 -14.186 17.193 1.00 84.19 177 GLU A N 1
ATOM 1392 C CA . GLU A 1 177 ? 17.634 -13.600 18.424 1.00 84.19 177 GLU A CA 1
ATOM 1393 C C . GLU A 1 177 ? 17.908 -12.095 18.508 1.00 84.19 177 GLU A C 1
ATOM 1395 O O . GLU A 1 177 ? 16.996 -11.318 18.801 1.00 84.19 177 GLU A O 1
ATOM 1400 N N . ALA A 1 178 ? 19.133 -11.664 18.187 1.00 79.44 178 ALA A N 1
ATOM 1401 C CA . ALA A 1 178 ? 19.503 -10.251 18.164 1.00 79.44 178 ALA A CA 1
ATOM 1402 C C . ALA A 1 178 ? 18.677 -9.463 17.134 1.00 79.44 178 ALA A C 1
ATOM 1404 O O . ALA A 1 178 ? 18.214 -8.356 17.420 1.00 79.44 178 ALA A O 1
ATOM 1405 N N . HIS A 1 179 ? 18.429 -10.044 15.956 1.00 75.00 179 HIS A N 1
ATOM 1406 C CA . HIS A 1 179 ? 17.571 -9.440 14.942 1.00 75.00 179 HIS A CA 1
ATOM 1407 C C . HIS A 1 179 ? 16.124 -9.306 15.430 1.00 75.00 179 HIS A C 1
ATOM 1409 O O . HIS A 1 179 ? 15.544 -8.226 15.317 1.00 75.00 179 HIS A O 1
ATOM 1415 N N . ALA A 1 180 ? 15.543 -10.369 15.997 1.00 66.00 180 ALA A N 1
ATOM 1416 C CA . ALA A 1 180 ? 14.179 -10.335 16.525 1.00 66.00 180 ALA A CA 1
ATOM 1417 C C . ALA A 1 180 ? 14.025 -9.275 17.635 1.00 66.00 180 ALA A C 1
ATOM 1419 O O . ALA A 1 180 ? 13.073 -8.491 17.620 1.00 66.00 180 ALA A O 1
ATOM 1420 N N . ALA A 1 181 ? 15.003 -9.176 18.542 1.00 74.00 181 ALA A N 1
ATOM 1421 C CA . ALA A 1 181 ? 15.025 -8.160 19.593 1.00 74.00 181 ALA A CA 1
ATOM 1422 C C . ALA A 1 181 ? 15.130 -6.729 19.032 1.00 74.00 181 ALA A C 1
ATOM 1424 O O . ALA A 1 181 ? 14.369 -5.849 19.440 1.00 74.00 181 ALA A O 1
ATOM 1425 N N . GLY A 1 182 ? 16.010 -6.499 18.050 1.00 69.31 182 GLY A N 1
ATOM 1426 C CA . GLY A 1 182 ? 16.157 -5.193 17.399 1.00 69.31 182 GLY A CA 1
ATOM 1427 C C . GLY A 1 182 ? 14.911 -4.767 16.613 1.00 69.31 182 GLY A C 1
ATOM 1428 O O . GLY A 1 182 ? 14.543 -3.589 16.610 1.00 69.31 182 GLY A O 1
ATOM 1429 N N . VAL A 1 183 ? 14.209 -5.720 15.985 1.00 61.62 183 VAL A N 1
ATOM 1430 C CA . VAL A 1 183 ? 12.914 -5.464 15.334 1.00 61.62 183 VAL A CA 1
ATOM 1431 C C . VAL A 1 183 ? 11.857 -5.045 16.355 1.00 61.62 183 VAL A C 1
ATOM 1433 O O . VAL A 1 183 ? 11.091 -4.106 16.141 1.00 61.62 183 VAL A O 1
ATOM 1436 N N . LYS A 1 184 ? 11.842 -5.676 17.520 1.00 63.19 184 LYS A N 1
ATOM 1437 C CA . LYS A 1 184 ? 10.894 -5.316 18.569 1.00 63.19 184 LYS A CA 1
ATOM 1438 C C . LYS A 1 184 ? 11.134 -3.904 19.111 1.00 63.19 184 LYS A C 1
ATOM 1440 O O . LYS A 1 184 ? 10.202 -3.103 19.204 1.00 63.19 184 LYS A O 1
ATOM 1445 N N . GLU A 1 185 ? 12.386 -3.565 19.410 1.00 66.00 185 GLU A N 1
ATOM 1446 C CA . GLU A 1 185 ? 12.754 -2.251 19.949 1.00 66.00 185 GLU A CA 1
ATOM 1447 C C . GLU A 1 185 ? 12.365 -1.114 18.998 1.00 66.00 185 GLU A C 1
ATOM 1449 O O . GLU A 1 185 ? 11.728 -0.132 19.390 1.00 66.00 185 GLU A O 1
ATOM 1454 N N . ALA A 1 186 ? 12.672 -1.264 17.713 1.00 59.69 186 ALA A N 1
ATOM 1455 C CA . ALA A 1 186 ? 12.420 -0.195 16.766 1.00 59.69 186 ALA A CA 1
ATOM 1456 C C . ALA A 1 186 ? 10.929 -0.123 16.338 1.00 59.69 186 ALA A C 1
ATOM 1458 O O . ALA A 1 186 ? 10.482 0.935 15.881 1.00 59.69 186 ALA A O 1
ATOM 1459 N N . MET A 1 187 ? 10.121 -1.174 16.538 1.00 56.94 187 MET A N 1
ATOM 1460 C CA . MET A 1 187 ? 8.652 -1.086 16.465 1.00 56.94 187 MET A CA 1
ATOM 1461 C C . MET A 1 187 ? 8.077 -0.248 17.615 1.00 56.94 187 MET A C 1
ATOM 1463 O O . MET A 1 187 ? 7.264 0.648 17.371 1.00 56.94 187 MET A O 1
ATOM 1467 N N . HIS A 1 188 ? 8.558 -0.465 18.845 1.00 62.22 188 HIS A N 1
ATOM 1468 C CA . HIS A 1 188 ? 8.146 0.302 20.028 1.00 62.22 188 HIS A CA 1
ATOM 1469 C C . HIS A 1 188 ? 8.471 1.801 19.937 1.00 62.22 188 HIS A C 1
ATOM 1471 O O . HIS A 1 188 ? 7.792 2.606 20.569 1.00 62.22 188 HIS A O 1
ATOM 1477 N N . ALA A 1 189 ? 9.481 2.183 19.152 1.00 55.97 189 ALA A N 1
ATOM 1478 C CA . ALA A 1 189 ? 9.867 3.579 18.959 1.00 55.97 189 ALA A CA 1
ATOM 1479 C C . ALA A 1 189 ? 8.966 4.357 17.976 1.00 55.97 189 ALA A C 1
ATOM 1481 O O . ALA A 1 189 ? 8.952 5.585 18.019 1.00 55.97 189 ALA A O 1
ATOM 1482 N N . GLN A 1 190 ? 8.240 3.681 17.072 1.00 46.88 190 GLN A N 1
ATOM 1483 C CA . GLN A 1 190 ? 7.480 4.346 15.995 1.00 46.88 190 GLN A CA 1
ATOM 1484 C C . GLN A 1 190 ? 5.958 4.293 16.138 1.00 46.88 190 GLN A C 1
ATOM 1486 O O . GLN A 1 190 ? 5.272 5.121 15.541 1.00 46.88 190 GLN A O 1
ATOM 1491 N N . PHE A 1 191 ? 5.423 3.346 16.907 1.00 51.28 191 PHE A N 1
ATOM 1492 C CA . PHE A 1 191 ? 3.983 3.182 17.096 1.00 51.28 191 PHE A CA 1
ATOM 1493 C C . PHE A 1 191 ? 3.632 3.278 18.573 1.00 51.28 191 PHE A C 1
ATOM 1495 O O . PHE A 1 191 ? 4.431 2.955 19.448 1.00 51.28 191 PHE A O 1
ATOM 1502 N N . VAL A 1 192 ? 2.401 3.707 18.853 1.00 51.25 192 VAL A N 1
ATOM 1503 C CA . VAL A 1 192 ? 1.866 3.711 20.218 1.00 51.25 192 VAL A CA 1
ATOM 1504 C C . VAL A 1 192 ? 1.951 2.294 20.788 1.00 51.25 192 VAL A C 1
ATOM 1506 O O . VAL A 1 192 ? 1.477 1.351 20.156 1.00 51.25 192 VAL A O 1
ATOM 1509 N N . GLN A 1 193 ? 2.524 2.132 21.980 1.00 52.84 193 GLN A N 1
ATOM 1510 C CA . GLN A 1 193 ? 2.633 0.823 22.624 1.00 52.84 193 GLN A CA 1
ATOM 1511 C C . GLN A 1 193 ? 1.234 0.249 22.908 1.00 52.84 193 GLN A C 1
ATOM 1513 O O . GLN A 1 193 ? 0.444 0.825 23.654 1.00 52.84 193 GLN A O 1
ATOM 1518 N N . SER A 1 194 ? 0.898 -0.870 22.262 1.00 53.53 194 SER A N 1
ATOM 1519 C CA . SER A 1 194 ? -0.395 -1.547 22.398 1.00 53.53 194 SER A CA 1
ATOM 1520 C C . SER A 1 194 ? -0.273 -3.020 22.015 1.00 53.53 194 SER A C 1
ATOM 1522 O O . SER A 1 194 ? 0.440 -3.350 21.072 1.00 53.53 194 SER A O 1
ATOM 1524 N N . ARG A 1 195 ? -1.063 -3.896 22.656 1.00 46.44 195 ARG A N 1
ATOM 1525 C CA . ARG A 1 195 ? -1.196 -5.328 22.298 1.00 46.44 195 ARG A CA 1
ATOM 1526 C C . ARG A 1 195 ? -1.693 -5.569 20.868 1.00 46.44 195 ARG A C 1
ATOM 1528 O O . ARG A 1 195 ? -1.596 -6.680 20.365 1.00 46.44 195 ARG A O 1
ATOM 1535 N N . ARG A 1 196 ? -2.260 -4.544 20.220 1.00 46.81 196 ARG A N 1
ATOM 1536 C CA . ARG A 1 196 ? -2.648 -4.572 18.800 1.00 46.81 196 ARG A CA 1
ATOM 1537 C C . ARG A 1 196 ? -1.465 -4.345 17.856 1.00 46.81 196 ARG A C 1
ATOM 1539 O O . ARG A 1 196 ? -1.611 -4.563 16.661 1.00 46.81 196 ARG A O 1
ATOM 1546 N N . HIS A 1 197 ? -0.324 -3.899 18.386 1.00 50.69 197 HIS A N 1
ATOM 1547 C CA . HIS A 1 197 ? 0.872 -3.563 17.622 1.00 50.69 197 HIS A CA 1
ATOM 1548 C C . HIS A 1 197 ? 2.043 -4.543 17.840 1.00 50.69 197 HIS A C 1
ATOM 1550 O O . HIS A 1 197 ? 3.147 -4.285 17.378 1.00 50.69 197 HIS A O 1
ATOM 1556 N N . THR A 1 198 ? 1.833 -5.670 18.524 1.00 47.28 198 THR A N 1
ATOM 1557 C CA . THR A 1 198 ? 2.909 -6.617 18.881 1.00 47.28 198 THR A CA 1
ATOM 1558 C C . THR A 1 198 ? 3.308 -7.535 17.725 1.00 47.28 198 THR A C 1
ATOM 1560 O O . THR A 1 198 ? 4.485 -7.772 17.511 1.00 47.28 198 THR A O 1
ATOM 1563 N N . ILE A 1 199 ? 2.344 -7.956 16.898 1.00 42.19 199 ILE A N 1
ATOM 1564 C CA . ILE A 1 199 ? 2.581 -8.615 15.592 1.00 42.19 199 ILE A CA 1
ATOM 1565 C C . ILE A 1 199 ? 2.463 -7.645 14.415 1.00 42.19 199 ILE A C 1
ATOM 1567 O O . ILE A 1 199 ? 2.415 -8.039 13.243 1.00 42.19 199 ILE A O 1
ATOM 1571 N N . GLN A 1 200 ? 2.374 -6.351 14.726 1.00 39.62 200 GLN A N 1
ATOM 1572 C CA . GLN A 1 200 ? 2.399 -5.296 13.733 1.00 39.62 200 GLN A CA 1
ATOM 1573 C C . GLN A 1 200 ? 3.785 -5.221 13.146 1.00 39.62 200 GLN A C 1
ATOM 1575 O O . GLN A 1 200 ? 4.596 -4.389 13.520 1.00 39.62 200 GLN A O 1
ATOM 1580 N N . VAL A 1 201 ? 4.016 -6.024 12.126 1.00 37.16 201 VAL A N 1
ATOM 1581 C CA . VAL A 1 201 ? 5.054 -5.718 11.164 1.00 37.16 201 VAL A CA 1
ATOM 1582 C C . VAL A 1 201 ? 4.643 -4.432 10.460 1.00 37.16 201 VAL A C 1
ATOM 1584 O O . VAL A 1 201 ? 4.096 -4.417 9.366 1.00 37.16 201 VAL A O 1
ATOM 1587 N N . ILE A 1 202 ? 4.991 -3.298 11.053 1.00 38.50 202 ILE A N 1
ATOM 1588 C CA . ILE A 1 202 ? 5.586 -2.269 10.228 1.00 38.50 202 ILE A CA 1
ATOM 1589 C C . ILE A 1 202 ? 6.714 -3.016 9.500 1.00 38.50 202 ILE A C 1
ATOM 1591 O O . ILE A 1 202 ? 7.496 -3.705 10.157 1.00 38.50 202 ILE A O 1
ATOM 1595 N N . LEU A 1 203 ? 6.825 -2.943 8.172 1.00 36.78 203 LEU A N 1
ATOM 1596 C CA . LEU A 1 203 ? 8.051 -3.369 7.464 1.00 36.78 203 LEU A CA 1
ATOM 1597 C C . LEU A 1 203 ? 9.216 -2.421 7.822 1.00 36.78 203 LEU A C 1
ATOM 1599 O O . LEU A 1 203 ? 9.869 -1.812 6.985 1.00 36.78 203 LEU A O 1
ATOM 1603 N N . ALA A 1 204 ? 9.379 -2.188 9.109 1.00 36.12 204 ALA A N 1
ATOM 1604 C CA . ALA A 1 204 ? 9.830 -0.969 9.716 1.00 36.12 204 ALA A CA 1
ATOM 1605 C C . ALA A 1 204 ? 10.091 -1.339 11.178 1.00 36.12 204 ALA A C 1
ATOM 1607 O O . ALA A 1 204 ? 9.382 -0.995 12.101 1.00 36.12 204 ALA A O 1
ATOM 1608 N N . THR A 1 205 ? 11.022 -2.241 11.396 1.00 34.38 205 THR A N 1
ATOM 1609 C CA . THR A 1 205 ? 12.413 -1.850 11.664 1.00 34.38 205 THR A CA 1
ATOM 1610 C C . THR A 1 205 ? 13.352 -2.035 10.487 1.00 34.38 205 THR A C 1
ATOM 1612 O O . THR A 1 205 ? 14.550 -1.798 10.607 1.00 34.38 205 THR A O 1
ATOM 1615 N N . GLY A 1 206 ? 12.770 -2.358 9.335 1.00 32.53 206 GLY A N 1
ATOM 1616 C CA . GLY A 1 206 ? 13.471 -2.734 8.128 1.00 32.53 206 GLY A CA 1
ATOM 1617 C C . GLY A 1 206 ? 13.452 -4.249 7.977 1.00 32.53 206 GLY A C 1
ATOM 1618 O O . GLY A 1 206 ? 13.845 -4.982 8.875 1.00 32.53 206 GLY A O 1
ATOM 1619 N N . TYR A 1 207 ? 12.995 -4.712 6.822 1.00 34.75 207 TYR A N 1
ATOM 1620 C CA . TYR A 1 207 ? 13.221 -6.071 6.352 1.00 34.75 207 TYR A CA 1
ATOM 1621 C C . TYR A 1 207 ? 14.566 -6.071 5.624 1.00 34.75 207 TYR A C 1
ATOM 1623 O O . TYR A 1 207 ? 14.700 -5.372 4.625 1.00 34.75 207 TYR A O 1
ATOM 1631 N N . THR A 1 208 ? 15.567 -6.813 6.101 1.00 35.31 208 THR A N 1
ATOM 1632 C CA . THR A 1 208 ? 16.762 -7.045 5.279 1.00 35.31 208 THR A CA 1
ATOM 1633 C C . THR A 1 208 ? 16.362 -7.938 4.127 1.00 35.31 208 THR A C 1
ATOM 1635 O O . THR A 1 208 ? 16.162 -9.138 4.294 1.00 35.31 208 THR A O 1
ATOM 1638 N N . PHE A 1 209 ? 16.133 -7.326 2.969 1.00 44.78 209 PHE A N 1
ATOM 1639 C CA . PHE A 1 209 ? 16.041 -8.069 1.730 1.00 44.78 209 PHE A CA 1
ATOM 1640 C C . PHE A 1 209 ? 17.456 -8.303 1.229 1.00 44.78 209 PHE A C 1
ATOM 1642 O O . PHE A 1 209 ? 18.296 -7.416 1.268 1.00 44.78 209 PHE A O 1
ATOM 1649 N N . GLU A 1 210 ? 17.718 -9.511 0.769 1.00 45.22 210 GLU A N 1
ATOM 1650 C CA . GLU A 1 210 ? 18.968 -9.879 0.127 1.00 45.22 210 GLU A CA 1
ATOM 1651 C C . GLU A 1 210 ? 18.621 -10.704 -1.105 1.00 45.22 210 GLU A C 1
ATOM 1653 O O . GLU A 1 210 ? 17.522 -11.257 -1.221 1.00 45.22 210 GLU A O 1
ATOM 1658 N N . PHE A 1 211 ? 19.570 -10.813 -2.026 1.00 58.75 211 PHE A N 1
ATOM 1659 C CA . PHE A 1 211 ? 19.412 -11.612 -3.233 1.00 58.75 211 PHE A CA 1
ATOM 1660 C C . PHE A 1 211 ? 20.395 -12.791 -3.247 1.00 58.75 211 PHE A C 1
ATOM 1662 O O . PHE A 1 211 ? 21.245 -12.863 -4.134 1.00 58.75 211 PHE A O 1
ATOM 1669 N N . PRO A 1 212 ? 20.302 -13.748 -2.302 1.00 48.72 212 PRO A N 1
ATOM 1670 C CA . PRO A 1 212 ? 21.271 -14.842 -2.195 1.00 48.72 212 PRO A CA 1
ATOM 1671 C C . PRO A 1 212 ? 21.274 -15.749 -3.434 1.00 48.72 212 PRO A C 1
ATOM 1673 O O . PRO A 1 212 ? 22.299 -16.329 -3.778 1.00 48.72 212 PRO A O 1
ATOM 1676 N N . LEU A 1 213 ? 20.154 -15.823 -4.161 1.00 53.53 213 LEU A N 1
ATOM 1677 C CA . LEU A 1 213 ? 20.051 -16.562 -5.423 1.00 53.53 213 LEU A CA 1
ATOM 1678 C C . LEU A 1 213 ? 20.880 -15.929 -6.563 1.00 53.53 213 LEU A C 1
ATOM 1680 O O . LEU A 1 213 ? 21.157 -16.585 -7.563 1.00 53.53 213 LEU A O 1
ATOM 1684 N N . LEU A 1 214 ? 21.260 -14.655 -6.433 1.00 58.59 214 LEU A N 1
ATOM 1685 C CA . LEU A 1 214 ? 21.984 -13.888 -7.442 1.00 58.59 214 LEU A CA 1
ATOM 1686 C C . LEU A 1 214 ? 23.460 -13.779 -7.052 1.00 58.59 214 LEU A C 1
ATOM 1688 O O . LEU A 1 214 ? 23.852 -12.902 -6.285 1.00 58.59 214 LEU A O 1
ATOM 1692 N N . GLU A 1 215 ? 24.275 -14.703 -7.562 1.00 72.19 215 GLU A N 1
ATOM 1693 C CA . GLU A 1 215 ? 25.718 -14.782 -7.276 1.00 72.19 215 GLU A CA 1
ATOM 1694 C C . GLU A 1 215 ? 26.049 -14.784 -5.770 1.00 72.19 215 GLU A C 1
ATOM 1696 O O . GLU A 1 215 ? 26.981 -14.114 -5.322 1.00 72.19 215 GLU A O 1
ATOM 1701 N N . ALA A 1 216 ? 25.269 -15.518 -4.967 1.00 67.00 216 ALA A N 1
ATOM 1702 C CA . ALA A 1 216 ? 25.402 -15.548 -3.506 1.00 67.00 216 ALA A CA 1
ATOM 1703 C C . ALA A 1 216 ? 25.291 -14.151 -2.854 1.00 67.00 216 ALA A C 1
ATOM 17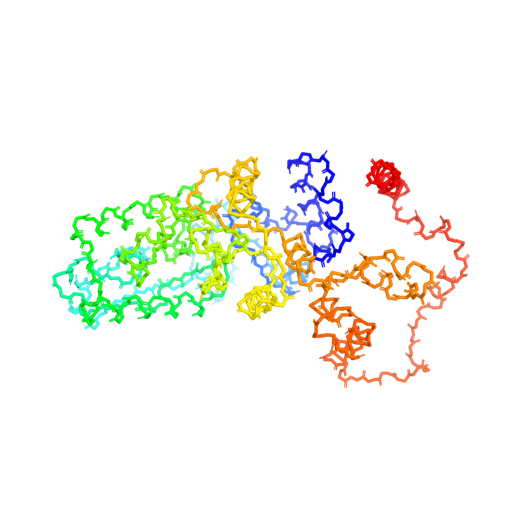05 O O . ALA A 1 216 ? 25.971 -13.864 -1.872 1.00 67.00 216 ALA A O 1
ATOM 1706 N N . GLY A 1 217 ? 24.470 -13.264 -3.429 1.00 58.47 217 GLY A N 1
ATOM 1707 C CA . GLY A 1 217 ? 24.265 -11.894 -2.951 1.00 58.47 217 GLY A CA 1
ATOM 1708 C C . GLY A 1 217 ? 25.324 -10.888 -3.411 1.00 58.47 217 GLY A C 1
ATOM 1709 O O . GLY A 1 217 ? 25.214 -9.708 -3.091 1.00 58.47 217 GLY A O 1
ATOM 1710 N N . LYS A 1 218 ? 26.336 -11.312 -4.182 1.00 70.31 218 LYS A N 1
ATOM 1711 C CA . LYS A 1 218 ? 27.414 -10.420 -4.646 1.00 70.31 218 LYS A CA 1
ATOM 1712 C C . LYS A 1 218 ? 26.981 -9.481 -5.766 1.00 70.31 218 LYS A C 1
ATOM 1714 O O . LYS A 1 218 ? 27.487 -8.367 -5.841 1.00 70.31 218 LYS A O 1
ATOM 1719 N N . LEU A 1 219 ? 26.057 -9.924 -6.618 1.00 70.69 219 LEU A N 1
ATOM 1720 C CA . LEU A 1 219 ? 25.596 -9.148 -7.769 1.00 70.69 219 LEU A CA 1
ATOM 1721 C C . LEU A 1 219 ? 24.715 -7.959 -7.358 1.00 70.69 219 LEU A C 1
ATOM 1723 O O . LEU A 1 219 ? 24.779 -6.891 -7.962 1.00 70.69 219 LEU A O 1
ATOM 1727 N N . LEU A 1 220 ? 23.889 -8.154 -6.330 1.00 70.50 220 LEU A N 1
ATOM 1728 C CA . LEU A 1 220 ? 23.034 -7.129 -5.739 1.00 70.50 220 LEU A CA 1
ATOM 1729 C C . LEU A 1 220 ? 23.314 -7.051 -4.238 1.00 70.50 220 LEU A C 1
ATOM 1731 O O . LEU A 1 220 ? 22.529 -7.582 -3.445 1.00 70.50 220 LEU A O 1
ATOM 1735 N N . PRO A 1 221 ? 24.436 -6.423 -3.845 1.00 69.25 221 PRO A N 1
ATOM 1736 C CA . PRO A 1 221 ? 24.743 -6.248 -2.441 1.00 69.25 221 PRO A CA 1
ATOM 1737 C C . PRO A 1 221 ? 23.695 -5.320 -1.831 1.00 69.25 221 PRO A C 1
ATOM 1739 O O . PRO A 1 221 ? 23.455 -4.221 -2.335 1.00 69.25 221 PRO A O 1
ATOM 1742 N N . VAL A 1 222 ? 23.072 -5.769 -0.745 1.00 61.94 222 VAL A N 1
ATOM 1743 C CA . VAL A 1 222 ? 22.128 -4.955 0.019 1.00 61.94 222 VAL A CA 1
ATOM 1744 C C . VAL A 1 222 ? 22.810 -4.518 1.305 1.00 61.94 222 VAL A C 1
ATOM 1746 O O . VAL A 1 222 ? 23.279 -5.350 2.078 1.00 61.94 222 VAL A O 1
ATOM 1749 N N . GLN A 1 223 ? 22.892 -3.209 1.531 1.00 63.59 223 GLN A N 1
ATOM 1750 C CA . GLN A 1 223 ? 23.457 -2.634 2.752 1.00 63.59 223 GLN A CA 1
ATOM 1751 C C . GLN A 1 223 ? 22.366 -1.850 3.466 1.00 63.59 223 GLN A C 1
ATOM 1753 O O . GLN A 1 223 ? 21.845 -0.886 2.927 1.00 63.59 223 GLN A O 1
ATOM 1758 N N . GLU A 1 224 ? 21.984 -2.273 4.671 1.00 60.38 224 GLU A N 1
ATOM 1759 C CA . GLU A 1 224 ? 20.923 -1.611 5.449 1.00 60.38 224 GLU A CA 1
ATOM 1760 C C . GLU A 1 224 ? 19.584 -1.441 4.698 1.00 60.38 224 GLU A C 1
ATOM 1762 O O . GLU A 1 224 ? 18.884 -0.442 4.869 1.00 60.38 224 GLU A O 1
ATOM 1767 N N . ASN A 1 225 ? 19.206 -2.438 3.890 1.00 51.19 225 ASN A N 1
ATOM 1768 C CA . ASN A 1 225 ? 18.004 -2.439 3.036 1.00 51.19 225 ASN A CA 1
ATOM 1769 C C . ASN A 1 225 ? 18.063 -1.419 1.900 1.00 51.19 225 ASN A C 1
ATOM 1771 O O . ASN A 1 225 ? 17.036 -1.068 1.318 1.00 51.19 225 ASN A O 1
ATOM 1775 N N . ASP A 1 226 ? 19.253 -0.929 1.595 1.00 59.19 226 ASP A N 1
ATOM 1776 C CA . ASP A 1 226 ? 19.531 -0.145 0.414 1.00 59.19 226 ASP A CA 1
ATOM 1777 C C . ASP A 1 226 ? 20.131 -1.063 -0.645 1.00 59.19 226 ASP A C 1
ATOM 1779 O O . ASP A 1 226 ? 21.108 -1.774 -0.398 1.00 59.19 226 ASP A O 1
ATOM 1783 N N . VAL A 1 227 ? 19.523 -1.057 -1.825 1.00 65.69 227 VAL A N 1
ATOM 1784 C CA . VAL A 1 227 ? 20.059 -1.723 -3.006 1.00 65.69 227 VAL A CA 1
ATOM 1785 C C . VAL A 1 227 ? 20.195 -0.686 -4.100 1.00 65.69 227 VAL A C 1
ATOM 1787 O O . VAL A 1 227 ? 19.257 0.055 -4.395 1.00 65.69 227 VAL A O 1
ATOM 1790 N N . SER A 1 228 ? 21.366 -0.639 -4.723 1.00 72.25 228 SER A N 1
ATOM 1791 C CA . SER A 1 228 ? 21.576 0.239 -5.867 1.00 72.25 228 SER A CA 1
ATOM 1792 C C . SER A 1 228 ? 20.899 -0.369 -7.092 1.00 72.25 228 SER A C 1
ATOM 1794 O O . SER A 1 228 ? 21.451 -1.238 -7.768 1.00 72.25 228 SER A O 1
ATOM 1796 N N . LEU A 1 229 ? 19.662 0.055 -7.343 1.00 73.69 229 LEU A N 1
ATOM 1797 C CA . LEU A 1 229 ? 18.891 -0.324 -8.519 1.00 73.69 229 LEU A CA 1
ATOM 1798 C C . LEU A 1 229 ? 18.476 0.924 -9.284 1.00 73.69 229 LEU A C 1
ATOM 1800 O O . LEU A 1 229 ? 17.840 1.831 -8.745 1.00 73.69 229 LEU A O 1
ATOM 1804 N N . PHE A 1 230 ? 18.735 0.926 -10.586 1.00 79.19 230 PHE A N 1
ATOM 1805 C CA . PHE A 1 230 ? 18.129 1.913 -11.459 1.00 79.19 230 PHE A CA 1
ATOM 1806 C C . PHE A 1 230 ? 16.618 1.676 -11.508 1.00 79.19 230 PHE A C 1
ATOM 1808 O O . PHE A 1 230 ? 16.149 0.589 -11.867 1.00 79.19 230 PHE A O 1
ATOM 1815 N N . LEU A 1 231 ? 15.865 2.702 -11.102 1.00 76.94 231 LEU A N 1
ATOM 1816 C CA . LEU A 1 231 ? 14.403 2.696 -11.018 1.00 76.94 231 LEU A CA 1
ATOM 1817 C C . LEU A 1 231 ? 13.832 1.548 -10.176 1.00 76.94 231 LEU A C 1
ATOM 1819 O O . LEU A 1 231 ? 12.709 1.133 -10.432 1.00 76.94 231 LEU A O 1
ATOM 1823 N N . ASN A 1 232 ? 14.562 1.020 -9.189 1.00 75.38 232 ASN A N 1
ATOM 1824 C CA . ASN A 1 232 ? 14.152 -0.164 -8.416 1.00 75.38 232 ASN A CA 1
ATOM 1825 C C . ASN A 1 232 ? 13.895 -1.419 -9.279 1.00 75.38 232 ASN A C 1
ATOM 1827 O O . ASN A 1 232 ? 13.143 -2.300 -8.868 1.00 75.38 232 ASN A O 1
ATOM 1831 N N . ILE A 1 233 ? 14.491 -1.491 -10.478 1.00 72.31 233 ILE A N 1
ATOM 1832 C CA . ILE A 1 233 ? 14.324 -2.608 -11.420 1.00 72.31 233 ILE A CA 1
ATOM 1833 C C . ILE A 1 233 ? 15.679 -3.199 -11.800 1.00 72.31 233 ILE A C 1
ATOM 1835 O O . ILE A 1 233 ? 15.874 -4.403 -11.659 1.00 72.31 233 ILE A O 1
ATOM 1839 N N . PHE A 1 234 ? 16.607 -2.379 -12.297 1.00 77.00 234 PHE A N 1
ATOM 1840 C CA . PHE A 1 234 ? 17.797 -2.880 -12.985 1.00 77.00 234 PHE A CA 1
ATOM 1841 C C . PHE A 1 234 ? 19.058 -2.765 -12.123 1.00 77.00 234 PHE A C 1
ATOM 1843 O O . PHE A 1 234 ? 19.356 -1.666 -11.648 1.00 77.00 234 PHE A O 1
ATOM 1850 N N . PRO A 1 235 ? 19.841 -3.847 -11.979 1.00 81.44 235 PRO A N 1
ATOM 1851 C CA . PRO A 1 235 ? 21.201 -3.783 -11.454 1.00 81.44 235 PRO A CA 1
ATOM 1852 C C . PRO A 1 235 ? 22.106 -3.008 -12.426 1.00 81.44 235 PRO A C 1
ATOM 1854 O O . PRO A 1 235 ? 22.271 -3.465 -13.562 1.00 81.44 235 PRO A O 1
ATOM 1857 N N . PRO A 1 236 ? 22.745 -1.892 -12.023 1.00 78.69 236 PRO A N 1
ATOM 1858 C CA . PRO A 1 236 ? 23.687 -1.188 -12.896 1.00 78.69 236 PRO A CA 1
ATOM 1859 C C . PRO A 1 236 ? 24.855 -2.080 -13.341 1.00 78.69 236 PRO A C 1
ATOM 1861 O O . PRO A 1 236 ? 25.277 -2.016 -14.488 1.00 78.69 236 PRO A O 1
ATOM 1864 N N . ALA A 1 237 ? 25.289 -3.022 -12.496 1.00 77.88 237 ALA A N 1
ATOM 1865 C CA . ALA A 1 237 ? 26.327 -4.002 -12.832 1.00 77.88 237 ALA A CA 1
ATOM 1866 C C . ALA A 1 237 ? 26.011 -4.860 -14.079 1.00 77.88 237 ALA A C 1
ATOM 1868 O O . ALA A 1 237 ? 26.923 -5.411 -14.691 1.00 77.88 237 ALA A O 1
ATOM 1869 N N . LEU A 1 238 ? 24.736 -4.964 -14.477 1.00 79.56 238 LEU A N 1
ATOM 1870 C CA . LEU A 1 238 ? 24.293 -5.710 -15.658 1.00 79.56 238 LEU A CA 1
ATOM 1871 C C . LEU A 1 238 ? 23.879 -4.812 -16.836 1.00 79.56 238 LEU A C 1
ATOM 1873 O O . LEU A 1 238 ? 23.226 -5.299 -17.764 1.00 79.56 238 LEU A O 1
ATOM 1877 N N . HIS A 1 239 ? 24.252 -3.525 -16.839 1.00 81.81 239 HIS A N 1
ATOM 1878 C CA . HIS A 1 239 ? 23.791 -2.547 -17.838 1.00 81.81 239 HIS A CA 1
ATOM 1879 C C . HIS A 1 239 ? 24.026 -2.985 -19.297 1.00 81.81 239 HIS A C 1
ATOM 1881 O O . HIS A 1 239 ? 23.242 -2.631 -20.179 1.00 81.81 239 HIS A O 1
ATOM 1887 N N . SER A 1 240 ? 25.097 -3.747 -19.558 1.00 77.88 240 SER A N 1
ATOM 1888 C CA . SER A 1 240 ? 25.508 -4.149 -20.909 1.00 77.88 240 SER A CA 1
ATOM 1889 C C . SER A 1 240 ? 24.479 -5.037 -21.610 1.00 77.88 240 SER A C 1
ATOM 1891 O O . SER A 1 240 ? 24.409 -5.039 -22.839 1.00 77.88 240 SER A O 1
ATOM 1893 N N . HIS A 1 241 ? 23.674 -5.777 -20.841 1.00 74.88 241 HIS A N 1
ATOM 1894 C CA . HIS A 1 241 ? 22.700 -6.725 -21.381 1.00 74.88 241 HIS A CA 1
ATOM 1895 C C . HIS A 1 241 ? 21.303 -6.625 -20.748 1.00 74.88 241 HIS A C 1
ATOM 1897 O O . HIS A 1 241 ? 20.356 -7.147 -21.326 1.00 74.88 241 HIS A O 1
ATOM 1903 N N . ASN A 1 242 ? 21.147 -5.961 -19.592 1.00 76.69 242 ASN A N 1
ATOM 1904 C CA . ASN A 1 242 ? 19.872 -5.770 -18.879 1.00 76.69 242 ASN A CA 1
ATOM 1905 C C . ASN A 1 242 ? 19.050 -7.066 -18.724 1.00 76.69 242 ASN A C 1
ATOM 1907 O O . ASN A 1 242 ? 17.827 -7.072 -18.859 1.00 76.69 242 ASN A O 1
ATOM 1911 N N . THR A 1 243 ? 19.726 -8.184 -18.450 1.00 79.00 243 THR A N 1
ATOM 1912 C CA . THR A 1 243 ? 19.128 -9.531 -18.424 1.00 79.00 243 THR A CA 1
ATOM 1913 C C . THR A 1 243 ? 18.365 -9.866 -17.146 1.00 79.00 243 THR A C 1
ATOM 1915 O O . THR A 1 243 ? 17.712 -10.906 -17.079 1.00 79.00 243 THR A O 1
ATOM 1918 N N . LEU A 1 244 ? 18.419 -8.993 -16.141 1.00 78.00 244 LEU A N 1
ATOM 1919 C CA . LEU A 1 244 ? 17.777 -9.173 -14.847 1.00 78.00 244 LEU A CA 1
ATOM 1920 C C . LEU A 1 244 ? 17.023 -7.901 -14.453 1.00 78.00 244 LEU A C 1
ATOM 1922 O O . LEU A 1 244 ? 17.578 -6.804 -14.495 1.00 78.00 244 LEU A O 1
ATOM 1926 N N . GLY A 1 245 ? 15.768 -8.073 -14.040 1.00 73.56 245 GLY A N 1
ATOM 1927 C CA . GLY A 1 245 ? 14.915 -7.005 -13.538 1.00 73.56 245 GLY A CA 1
ATOM 1928 C C . GLY A 1 245 ? 14.156 -7.455 -12.298 1.00 73.56 245 GLY A C 1
ATOM 1929 O O . GLY A 1 245 ? 13.577 -8.541 -12.275 1.00 73.56 245 GLY A O 1
ATOM 1930 N N . ILE A 1 246 ? 14.151 -6.613 -11.270 1.00 74.44 246 ILE A N 1
ATOM 1931 C CA . ILE A 1 246 ? 13.383 -6.819 -10.045 1.00 74.44 246 ILE A CA 1
ATOM 1932 C C . ILE A 1 246 ? 12.034 -6.112 -10.194 1.00 74.44 246 ILE A C 1
ATOM 1934 O O . ILE A 1 246 ? 11.971 -4.911 -10.436 1.00 74.44 246 ILE A O 1
ATOM 1938 N N . ILE A 1 247 ? 10.938 -6.860 -10.070 1.00 73.19 247 ILE A N 1
ATOM 1939 C CA . ILE A 1 247 ? 9.577 -6.335 -10.232 1.00 73.19 247 ILE A CA 1
ATOM 1940 C C . ILE A 1 247 ? 8.866 -6.363 -8.883 1.00 73.19 247 ILE A C 1
ATOM 1942 O O . ILE A 1 247 ? 8.869 -7.375 -8.190 1.00 73.19 247 ILE A O 1
ATOM 1946 N N . GLY A 1 248 ? 8.232 -5.253 -8.520 1.00 64.88 248 GLY A N 1
ATOM 1947 C CA . GLY A 1 248 ? 7.446 -5.118 -7.298 1.00 64.88 248 GLY A CA 1
ATOM 1948 C C . GLY A 1 248 ? 8.257 -4.809 -6.039 1.00 64.88 248 GLY A C 1
ATOM 1949 O O . GLY A 1 248 ? 7.653 -4.666 -4.979 1.00 64.88 248 GLY A O 1
ATOM 1950 N N . LEU A 1 249 ? 9.585 -4.644 -6.129 1.00 67.56 249 LEU A N 1
ATOM 1951 C CA . LEU A 1 249 ? 10.404 -4.147 -5.016 1.00 67.56 249 LEU A CA 1
ATOM 1952 C C . LEU A 1 249 ? 10.240 -2.628 -4.875 1.00 67.56 249 LEU A C 1
ATOM 1954 O O . LEU A 1 249 ? 11.126 -1.846 -5.208 1.00 67.56 249 LEU A O 1
ATOM 1958 N N . ILE A 1 250 ? 9.046 -2.203 -4.466 1.00 63.16 250 ILE A N 1
ATOM 1959 C CA . ILE A 1 250 ? 8.684 -0.790 -4.382 1.00 63.16 250 ILE A CA 1
ATOM 1960 C C . ILE A 1 250 ? 7.531 -0.555 -3.404 1.00 63.16 250 ILE A C 1
ATOM 1962 O O . ILE A 1 250 ? 6.624 -1.380 -3.286 1.00 63.16 250 ILE A O 1
ATOM 1966 N N . GLN A 1 251 ? 7.539 0.593 -2.724 1.00 60.34 251 GLN A N 1
ATOM 1967 C CA . GLN A 1 251 ? 6.475 1.004 -1.803 1.00 60.34 251 GLN A CA 1
ATOM 1968 C C . GLN A 1 251 ? 5.852 2.338 -2.241 1.00 60.34 251 GLN A C 1
ATOM 1970 O O . GLN A 1 251 ? 6.350 3.407 -1.887 1.00 60.34 251 GLN A O 1
ATOM 1975 N N . PRO A 1 252 ? 4.763 2.305 -3.029 1.00 66.25 252 PRO A N 1
ATOM 1976 C CA . PRO A 1 252 ? 4.115 3.518 -3.508 1.00 66.25 252 PRO A CA 1
ATOM 1977 C C . PRO A 1 252 ? 3.015 4.028 -2.570 1.00 66.25 252 PRO A C 1
ATOM 1979 O O . PRO A 1 252 ? 2.291 3.255 -1.943 1.00 66.25 252 PRO A O 1
ATOM 1982 N N . LEU A 1 253 ? 2.752 5.336 -2.625 1.00 65.25 253 LEU A N 1
ATOM 1983 C CA . LEU A 1 253 ? 1.493 5.937 -2.157 1.00 65.25 253 LEU A CA 1
ATOM 1984 C C . LEU A 1 253 ? 0.354 5.719 -3.180 1.00 65.25 253 LEU A C 1
ATOM 1986 O O . LEU A 1 253 ? -0.255 6.650 -3.711 1.00 65.25 253 LEU A O 1
ATOM 1990 N N . GLY A 1 254 ? 0.076 4.457 -3.507 1.00 66.50 254 GLY A N 1
ATOM 1991 C CA . GLY A 1 254 ? -0.876 4.064 -4.543 1.00 66.50 254 GLY A CA 1
ATOM 1992 C C . GLY A 1 254 ? -0.982 2.550 -4.700 1.00 66.50 254 GLY A C 1
ATOM 1993 O O . GLY A 1 254 ? -0.512 1.785 -3.867 1.00 66.50 254 GLY A O 1
ATOM 1994 N N . SER A 1 255 ? -1.623 2.098 -5.778 1.00 76.50 255 SER A N 1
ATOM 1995 C CA . SER A 1 255 ? -1.721 0.664 -6.063 1.00 76.50 255 SER A CA 1
ATOM 1996 C C . SER A 1 255 ? -0.401 0.144 -6.632 1.00 76.50 255 SER A C 1
ATOM 1998 O O . SER A 1 255 ? 0.099 0.696 -7.606 1.00 76.50 255 SER A O 1
ATOM 2000 N N . ILE A 1 256 ? 0.117 -0.967 -6.104 1.00 76.75 256 ILE A N 1
ATOM 2001 C CA . ILE A 1 256 ? 1.322 -1.620 -6.644 1.00 76.75 256 ILE A CA 1
ATOM 2002 C C . ILE A 1 256 ? 1.075 -2.284 -8.007 1.00 76.75 256 ILE A C 1
ATOM 2004 O O . ILE A 1 256 ? 1.976 -2.339 -8.834 1.00 76.75 256 ILE A O 1
ATOM 2008 N N . MET A 1 257 ? -0.155 -2.739 -8.282 1.00 82.56 257 MET A N 1
ATOM 2009 C CA . MET A 1 257 ? -0.450 -3.522 -9.493 1.00 82.56 257 MET A CA 1
ATOM 2010 C C . MET A 1 257 ? -0.116 -2.781 -10.808 1.00 82.56 257 MET A C 1
ATOM 2012 O O . MET A 1 257 ? 0.583 -3.360 -11.637 1.00 82.56 257 MET A O 1
ATOM 2016 N N . PRO A 1 258 ? -0.517 -1.506 -11.015 1.00 83.75 258 PRO A N 1
ATOM 2017 C CA . PRO A 1 258 ? -0.091 -0.741 -12.191 1.00 83.75 258 PRO A CA 1
ATOM 2018 C C . PRO A 1 258 ? 1.415 -0.474 -12.248 1.00 83.75 258 PRO A C 1
ATOM 2020 O O . PRO A 1 258 ? 1.977 -0.391 -13.335 1.00 83.75 258 PRO A O 1
ATOM 2023 N N . ILE A 1 259 ? 2.071 -0.343 -11.091 1.00 80.44 259 ILE A N 1
ATOM 2024 C CA . ILE A 1 259 ? 3.519 -0.151 -11.043 1.00 80.44 259 ILE A CA 1
ATOM 2025 C C . ILE A 1 259 ? 4.234 -1.410 -11.517 1.00 80.44 259 ILE A C 1
ATOM 2027 O O . ILE A 1 259 ? 5.058 -1.321 -12.418 1.00 80.44 259 ILE A O 1
ATOM 2031 N N . ALA A 1 260 ? 3.891 -2.576 -10.969 1.00 80.31 260 ALA A N 1
ATOM 2032 C CA . ALA A 1 260 ? 4.496 -3.843 -11.369 1.00 80.31 260 ALA A CA 1
ATOM 2033 C C . ALA A 1 260 ? 4.299 -4.116 -12.871 1.00 80.31 260 ALA A C 1
ATOM 2035 O O . ALA A 1 260 ? 5.221 -4.565 -13.548 1.00 80.31 260 ALA A O 1
ATOM 2036 N N . GLU A 1 261 ? 3.129 -3.768 -13.420 1.00 86.56 261 GLU A N 1
ATOM 2037 C CA . GLU A 1 261 ? 2.878 -3.812 -14.865 1.00 86.56 261 GLU A CA 1
ATOM 2038 C C . GLU A 1 261 ? 3.839 -2.902 -15.650 1.00 86.56 261 GLU A C 1
ATOM 2040 O O . GLU A 1 261 ? 4.443 -3.342 -16.627 1.00 86.56 261 GLU A O 1
ATOM 2045 N N . MET A 1 262 ? 4.013 -1.645 -15.231 1.00 84.44 262 MET A N 1
ATOM 2046 C CA . MET A 1 262 ? 4.925 -0.702 -15.889 1.00 84.44 262 MET A CA 1
ATOM 2047 C C . MET A 1 262 ? 6.396 -1.107 -15.754 1.00 84.44 262 MET A C 1
ATOM 2049 O O . MET A 1 262 ? 7.136 -1.014 -16.732 1.00 84.44 262 MET A O 1
ATOM 2053 N N . GLN A 1 263 ? 6.813 -1.605 -14.588 1.00 82.81 263 GLN A N 1
ATOM 2054 C CA . GLN A 1 263 ? 8.154 -2.150 -14.378 1.00 82.81 263 GLN A CA 1
ATOM 2055 C C . GLN A 1 263 ? 8.407 -3.334 -15.318 1.00 82.81 263 GLN A C 1
ATOM 2057 O O . GLN A 1 263 ? 9.448 -3.391 -15.967 1.00 82.81 263 GLN A O 1
ATOM 2062 N N . ALA A 1 264 ? 7.432 -4.238 -15.463 1.00 81.44 264 ALA A N 1
ATOM 2063 C CA . ALA A 1 264 ? 7.535 -5.368 -16.380 1.00 81.44 264 ALA A CA 1
ATOM 2064 C C . ALA A 1 264 ? 7.618 -4.906 -17.843 1.00 81.44 264 ALA A C 1
ATOM 2066 O O . ALA A 1 264 ? 8.450 -5.403 -18.599 1.00 81.44 264 ALA A O 1
ATOM 2067 N N . ARG A 1 265 ? 6.806 -3.918 -18.248 1.00 85.75 265 ARG A N 1
ATOM 2068 C CA . ARG A 1 265 ? 6.888 -3.325 -19.596 1.00 85.75 265 ARG A CA 1
ATOM 2069 C C . ARG A 1 265 ? 8.266 -2.741 -19.872 1.00 85.75 265 ARG A C 1
ATOM 2071 O O . ARG A 1 265 ? 8.801 -2.977 -20.955 1.00 85.75 265 ARG A O 1
ATOM 2078 N N . LEU A 1 266 ? 8.830 -1.998 -18.919 1.00 84.88 266 LEU A N 1
ATOM 2079 C CA . LEU A 1 266 ? 10.160 -1.418 -19.063 1.00 84.88 266 LEU A CA 1
ATOM 2080 C C . LEU A 1 266 ? 11.222 -2.518 -19.167 1.00 84.88 266 LEU A C 1
ATOM 2082 O O . LEU A 1 266 ? 12.018 -2.497 -20.101 1.00 84.88 266 LEU A O 1
ATOM 2086 N N . PHE A 1 267 ? 11.179 -3.508 -18.269 1.00 84.44 267 PHE A N 1
ATOM 2087 C CA . PHE A 1 267 ? 12.096 -4.647 -18.272 1.00 84.44 267 PHE A CA 1
ATOM 2088 C C . PHE A 1 267 ? 12.099 -5.387 -19.608 1.00 84.44 267 PHE A C 1
ATOM 2090 O O . PHE A 1 267 ? 13.149 -5.512 -20.226 1.00 84.44 267 PHE A O 1
ATOM 2097 N N . PHE A 1 268 ? 10.938 -5.820 -20.107 1.00 84.00 268 PHE A N 1
ATOM 2098 C CA . PHE A 1 268 ? 10.884 -6.551 -21.375 1.00 84.00 268 PHE A CA 1
ATOM 2099 C C . PHE A 1 268 ? 11.260 -5.683 -22.580 1.00 84.00 268 PHE A C 1
ATOM 2101 O O . PHE A 1 268 ? 11.844 -6.194 -23.536 1.00 84.00 268 PHE A O 1
ATOM 2108 N N . SER A 1 269 ? 10.985 -4.376 -22.542 1.00 83.62 269 SER A N 1
ATOM 2109 C CA . SER A 1 269 ? 11.433 -3.457 -23.596 1.00 83.62 269 SER A CA 1
ATOM 2110 C C . SER A 1 269 ? 12.959 -3.331 -23.614 1.00 83.62 269 SER A C 1
ATOM 2112 O O . SER A 1 269 ? 13.559 -3.352 -24.686 1.00 83.62 269 SER A O 1
ATOM 2114 N N . ALA A 1 270 ? 13.596 -3.251 -22.442 1.00 81.75 270 ALA A N 1
ATOM 2115 C CA . ALA A 1 270 ? 15.052 -3.225 -22.315 1.00 81.75 270 ALA A CA 1
ATOM 2116 C C . ALA A 1 270 ? 15.679 -4.570 -22.717 1.00 81.75 270 ALA A C 1
ATOM 2118 O O . ALA A 1 270 ? 16.601 -4.607 -23.525 1.00 81.75 270 ALA A O 1
ATOM 2119 N N . PHE A 1 271 ? 15.127 -5.678 -22.216 1.00 80.75 271 PHE A N 1
ATOM 2120 C CA . PHE A 1 271 ? 15.598 -7.042 -22.469 1.00 80.75 271 PHE A CA 1
ATOM 2121 C C . PHE A 1 271 ? 15.562 -7.424 -23.955 1.00 80.75 271 PHE A C 1
ATOM 2123 O O . PHE A 1 271 ? 16.452 -8.107 -24.451 1.00 80.75 271 PHE A O 1
ATOM 2130 N N . THR A 1 272 ? 14.540 -6.969 -24.686 1.00 83.81 272 THR A N 1
ATOM 2131 C CA . THR A 1 272 ? 14.416 -7.204 -26.136 1.00 83.81 272 THR A CA 1
ATOM 2132 C C . THR A 1 272 ? 15.230 -6.226 -26.988 1.00 83.81 272 THR A C 1
ATOM 2134 O O . THR A 1 272 ? 15.241 -6.357 -28.210 1.00 83.81 272 THR A O 1
ATOM 2137 N N . GLY A 1 273 ? 15.899 -5.242 -26.375 1.00 83.88 273 GLY A N 1
ATOM 2138 C CA . GLY A 1 273 ? 16.629 -4.187 -27.081 1.00 83.88 273 GLY A CA 1
ATOM 2139 C C . GLY A 1 273 ? 15.729 -3.162 -27.784 1.00 83.88 273 GLY A C 1
ATOM 2140 O O . GLY A 1 273 ? 16.204 -2.421 -28.639 1.00 83.88 273 GLY A O 1
ATOM 2141 N N . ALA A 1 274 ? 14.434 -3.111 -27.450 1.00 84.44 274 ALA A N 1
ATOM 2142 C CA . ALA A 1 274 ? 13.470 -2.193 -28.059 1.00 84.44 274 ALA A CA 1
ATOM 2143 C C . ALA A 1 274 ? 13.628 -0.740 -27.579 1.00 84.44 274 ALA A C 1
ATOM 2145 O O . ALA A 1 274 ? 13.156 0.183 -28.244 1.00 84.44 274 ALA A O 1
ATOM 2146 N N . ILE A 1 275 ? 14.273 -0.534 -26.428 1.00 85.31 275 ILE A N 1
ATOM 2147 C CA . ILE A 1 275 ? 14.601 0.787 -25.887 1.00 85.31 275 ILE A CA 1
ATOM 2148 C C . ILE A 1 275 ? 16.091 0.889 -25.594 1.00 85.31 275 ILE A C 1
ATOM 2150 O O . ILE A 1 275 ? 16.738 -0.085 -25.205 1.00 85.31 275 ILE A O 1
ATOM 2154 N N . GLN A 1 276 ? 16.622 2.098 -25.744 1.00 84.38 276 GLN A N 1
ATOM 2155 C CA . GLN A 1 276 ? 17.977 2.405 -25.323 1.00 84.38 276 GLN A CA 1
ATOM 2156 C C . GLN A 1 276 ? 17.977 2.715 -23.828 1.00 84.38 276 GLN A C 1
ATOM 2158 O O . GLN A 1 276 ? 17.351 3.676 -23.380 1.00 84.38 276 GLN A O 1
ATOM 2163 N N . MET A 1 277 ? 18.685 1.891 -23.064 1.00 85.56 277 MET A N 1
ATOM 2164 C CA . MET A 1 277 ? 18.907 2.139 -21.645 1.00 85.56 277 MET A CA 1
ATOM 2165 C C . MET A 1 277 ? 20.012 3.192 -21.452 1.00 85.56 277 MET A C 1
ATOM 2167 O O . MET A 1 277 ? 20.906 3.292 -22.301 1.00 85.56 277 MET A O 1
ATOM 2171 N N . PRO A 1 278 ? 19.971 3.981 -20.361 1.00 86.81 278 PRO A N 1
ATOM 2172 C CA . PRO A 1 278 ? 21.048 4.905 -20.013 1.00 86.81 278 PRO A CA 1
ATOM 2173 C C . PRO A 1 278 ? 22.391 4.191 -19.804 1.00 86.81 278 PRO A C 1
ATOM 2175 O O . PRO A 1 278 ? 22.453 2.963 -19.680 1.00 86.81 278 PRO A O 1
ATOM 2178 N N . SER A 1 279 ? 23.482 4.958 -19.759 1.00 88.69 279 SER A N 1
ATOM 2179 C CA . SER A 1 279 ? 24.794 4.390 -19.441 1.00 88.69 279 SER A CA 1
ATOM 2180 C C . SER A 1 279 ? 24.836 3.870 -17.997 1.00 88.69 279 SER A C 1
ATOM 2182 O O . SER A 1 279 ? 24.048 4.303 -17.154 1.00 88.69 279 SER A O 1
ATOM 2184 N N . CYS A 1 280 ? 25.777 2.971 -17.685 1.00 85.94 280 CYS A N 1
ATOM 2185 C CA . CYS A 1 280 ? 25.991 2.505 -16.308 1.00 85.94 280 CYS A CA 1
ATOM 2186 C C . CYS A 1 280 ? 26.187 3.681 -15.338 1.00 85.94 280 CYS A C 1
ATOM 2188 O O . CYS A 1 280 ? 25.558 3.725 -14.285 1.00 85.94 280 CYS A O 1
ATOM 2190 N N . THR A 1 281 ? 26.985 4.676 -15.743 1.00 88.69 281 THR A N 1
ATOM 2191 C CA . THR A 1 281 ? 27.237 5.893 -14.963 1.00 88.69 281 THR A CA 1
ATOM 2192 C C . THR A 1 281 ? 25.950 6.667 -14.676 1.00 88.69 281 THR A C 1
ATOM 2194 O O . THR A 1 281 ? 25.740 7.106 -13.549 1.00 88.69 281 THR A O 1
ATOM 2197 N N . ASP A 1 282 ? 25.055 6.798 -15.660 1.00 86.38 282 ASP A N 1
ATOM 2198 C CA . ASP A 1 282 ? 23.776 7.495 -15.473 1.00 86.38 282 ASP A CA 1
ATOM 2199 C C . ASP A 1 282 ? 22.820 6.703 -14.568 1.00 86.38 282 ASP A C 1
ATOM 2201 O O . ASP A 1 282 ? 22.111 7.283 -13.745 1.00 86.38 282 ASP A O 1
ATOM 2205 N N . MET A 1 283 ? 22.806 5.372 -14.699 1.00 84.25 283 MET A N 1
ATOM 2206 C CA . MET A 1 283 ? 22.009 4.474 -13.859 1.00 84.25 283 MET A CA 1
ATOM 2207 C C . MET A 1 283 ? 22.438 4.549 -12.387 1.00 84.25 283 MET A C 1
ATOM 2209 O O . MET A 1 283 ? 21.584 4.635 -11.502 1.00 84.25 283 MET A O 1
ATOM 2213 N N . GLU A 1 284 ? 23.748 4.565 -12.132 1.00 83.38 284 GLU A N 1
ATOM 2214 C CA . GLU A 1 284 ? 24.335 4.729 -10.798 1.00 83.38 284 GLU A CA 1
ATOM 2215 C C . GLU A 1 284 ? 24.067 6.123 -10.223 1.00 83.38 284 GLU A C 1
ATOM 2217 O O . GLU A 1 284 ? 23.630 6.241 -9.078 1.00 83.38 284 GLU A O 1
ATOM 2222 N N . ALA A 1 285 ? 24.259 7.178 -11.023 1.00 81.94 285 ALA A N 1
ATOM 2223 C CA . ALA A 1 285 ? 23.985 8.552 -10.610 1.00 81.94 285 ALA A CA 1
ATOM 2224 C C . ALA A 1 285 ? 22.505 8.756 -10.254 1.00 81.94 285 ALA A C 1
ATOM 2226 O O . ALA A 1 285 ? 22.191 9.393 -9.249 1.00 81.94 285 ALA A O 1
ATOM 2227 N N . HIS A 1 286 ? 21.587 8.173 -11.031 1.00 82.31 286 HIS A N 1
ATOM 2228 C CA . HIS A 1 286 ? 20.161 8.195 -10.718 1.00 82.31 286 HIS A CA 1
ATOM 2229 C C . HIS A 1 286 ? 19.857 7.462 -9.405 1.00 82.31 286 HIS A C 1
ATOM 2231 O O . HIS A 1 286 ? 19.133 7.996 -8.566 1.00 82.31 286 HIS A O 1
ATOM 2237 N N . ALA A 1 287 ? 20.385 6.248 -9.209 1.00 71.75 287 ALA A N 1
ATOM 2238 C CA . ALA A 1 287 ? 20.180 5.492 -7.972 1.00 71.75 287 ALA A CA 1
ATOM 2239 C C . ALA A 1 287 ? 20.691 6.270 -6.743 1.00 71.75 287 ALA A C 1
ATOM 2241 O O . ALA A 1 287 ? 19.982 6.381 -5.743 1.00 71.75 287 ALA A O 1
ATOM 2242 N N . ALA A 1 288 ? 21.870 6.892 -6.851 1.00 76.19 288 ALA A N 1
ATOM 2243 C CA . ALA A 1 288 ? 22.432 7.744 -5.807 1.00 76.19 288 ALA A CA 1
ATOM 2244 C C . ALA A 1 288 ? 21.580 9.001 -5.541 1.00 76.19 288 ALA A C 1
ATOM 2246 O O . ALA A 1 288 ? 21.320 9.333 -4.386 1.00 76.19 288 ALA A O 1
ATOM 2247 N N . GLY A 1 289 ? 21.099 9.673 -6.591 1.00 73.50 289 GLY A N 1
ATOM 2248 C CA . GLY A 1 289 ? 20.270 10.875 -6.464 1.00 73.50 289 GLY A CA 1
ATOM 2249 C C . GLY A 1 289 ? 18.892 10.603 -5.853 1.00 73.50 289 GLY A C 1
ATOM 2250 O O . GLY A 1 289 ? 18.429 11.368 -5.009 1.00 73.50 289 GLY A O 1
ATOM 2251 N N . VAL A 1 290 ? 18.246 9.488 -6.218 1.00 67.06 290 VAL A N 1
ATOM 2252 C CA . VAL A 1 290 ? 16.983 9.056 -5.590 1.00 67.06 290 VAL A CA 1
ATOM 2253 C C . VAL A 1 290 ? 17.194 8.773 -4.106 1.00 67.06 290 VAL A C 1
ATOM 2255 O O . VAL A 1 290 ? 16.396 9.214 -3.281 1.00 67.06 290 VAL A O 1
ATOM 2258 N N . LYS A 1 291 ? 18.300 8.112 -3.755 1.00 66.31 291 LYS A N 1
ATOM 2259 C CA . LYS A 1 291 ? 18.672 7.855 -2.362 1.00 66.31 291 LYS A CA 1
ATOM 2260 C C . LYS A 1 291 ? 18.856 9.151 -1.568 1.00 66.31 291 LYS A C 1
ATOM 2262 O O . LYS A 1 291 ? 18.332 9.271 -0.463 1.00 66.31 291 LYS A O 1
ATOM 2267 N N . GLU A 1 292 ? 19.542 10.143 -2.134 1.00 70.62 292 GLU A N 1
ATOM 2268 C CA . GLU A 1 292 ? 19.725 11.456 -1.503 1.00 70.62 292 GLU A CA 1
ATOM 2269 C C . GLU A 1 292 ? 18.392 12.197 -1.304 1.00 70.62 292 GLU A C 1
ATOM 2271 O O . GLU A 1 292 ? 18.109 12.677 -0.205 1.00 70.62 292 GLU A O 1
ATOM 2276 N N . ALA A 1 293 ? 17.531 12.228 -2.326 1.00 65.00 293 ALA A N 1
ATOM 2277 C CA . ALA A 1 293 ? 16.212 12.856 -2.238 1.00 65.00 293 ALA A CA 1
ATOM 2278 C C . ALA A 1 293 ? 15.318 12.181 -1.184 1.00 65.00 293 ALA A C 1
ATOM 2280 O O . ALA A 1 293 ? 14.635 12.855 -0.410 1.00 65.00 293 ALA A O 1
ATOM 2281 N N . MET A 1 294 ? 15.364 10.851 -1.100 1.00 59.62 294 MET A N 1
ATOM 2282 C CA . MET A 1 294 ? 14.637 10.090 -0.088 1.00 59.62 294 MET A CA 1
ATOM 2283 C C . MET A 1 294 ? 15.166 10.354 1.324 1.00 59.62 294 MET A C 1
ATOM 2285 O O . MET A 1 294 ? 14.367 10.522 2.242 1.00 59.62 294 MET A O 1
ATOM 2289 N N . HIS A 1 295 ? 16.485 10.466 1.503 1.00 62.47 295 HIS A N 1
ATOM 2290 C CA . HIS A 1 295 ? 17.093 10.844 2.783 1.00 62.47 295 HIS A CA 1
ATOM 2291 C C . HIS A 1 295 ? 16.732 12.268 3.227 1.00 62.47 295 HIS A C 1
ATOM 2293 O O . HIS A 1 295 ? 16.680 12.532 4.426 1.00 62.47 295 HIS A O 1
ATOM 2299 N N . ALA A 1 296 ? 16.502 13.184 2.282 1.00 57.44 296 ALA A N 1
ATOM 2300 C CA . ALA A 1 296 ? 16.095 14.555 2.576 1.00 57.44 296 ALA A CA 1
ATOM 2301 C C . ALA A 1 296 ? 14.606 14.671 2.950 1.00 57.44 296 ALA A C 1
ATOM 2303 O O . ALA A 1 296 ? 14.236 15.551 3.725 1.00 57.44 296 ALA A O 1
ATOM 2304 N N . GLN A 1 297 ? 13.755 13.801 2.398 1.00 48.28 297 GLN A N 1
ATOM 2305 C CA . GLN A 1 297 ? 12.300 13.862 2.560 1.00 48.28 297 GLN A CA 1
ATOM 2306 C C . GLN A 1 297 ? 11.763 12.940 3.665 1.00 48.28 297 GLN A C 1
ATOM 2308 O O . GLN A 1 297 ? 10.701 13.197 4.232 1.00 48.28 297 GLN A O 1
ATOM 2313 N N . PHE A 1 298 ? 12.479 11.865 3.984 1.00 46.50 298 PHE A N 1
ATOM 2314 C CA . PHE A 1 298 ? 12.049 10.860 4.945 1.00 46.50 298 PHE A CA 1
ATOM 2315 C C . PHE A 1 298 ? 13.101 10.634 6.029 1.00 46.50 298 PHE A C 1
ATOM 2317 O O . PHE A 1 298 ? 14.299 10.794 5.811 1.00 46.50 298 PHE A O 1
ATOM 2324 N N . VAL A 1 299 ? 12.658 10.220 7.220 1.00 41.66 299 VAL A N 1
ATOM 2325 C CA . VAL A 1 299 ? 13.572 9.904 8.326 1.00 41.66 299 VAL A CA 1
ATOM 2326 C C . VAL A 1 299 ? 14.496 8.760 7.907 1.00 41.66 299 VAL A C 1
ATOM 2328 O O . VAL A 1 299 ? 14.024 7.639 7.676 1.00 41.66 299 VAL A O 1
ATOM 2331 N N . GLN A 1 300 ? 15.806 9.032 7.867 1.00 43.75 300 GLN A N 1
ATOM 2332 C CA . GLN A 1 300 ? 16.839 8.037 7.576 1.00 43.75 300 GLN A CA 1
ATOM 2333 C C . GLN A 1 300 ? 16.655 6.812 8.469 1.00 43.75 300 GLN A C 1
ATOM 2335 O O . GLN A 1 300 ? 16.822 6.842 9.686 1.00 43.75 300 GLN A O 1
ATOM 2340 N N . SER A 1 301 ? 16.214 5.730 7.844 1.00 43.06 301 SER A N 1
ATOM 2341 C CA . SER A 1 301 ? 15.968 4.452 8.487 1.00 43.06 301 SER A CA 1
ATOM 2342 C C . SER A 1 301 ? 15.821 3.397 7.402 1.00 43.06 301 SER A C 1
ATOM 2344 O O . SER A 1 301 ? 15.373 3.698 6.294 1.00 43.06 301 SER A O 1
ATOM 2346 N N . ARG A 1 302 ? 16.078 2.137 7.760 1.00 37.06 302 ARG A N 1
ATOM 2347 C CA . ARG A 1 302 ? 15.921 0.923 6.929 1.00 37.06 302 ARG A CA 1
ATOM 2348 C C . ARG A 1 302 ? 14.512 0.687 6.338 1.00 37.06 302 ARG A C 1
ATOM 2350 O O . ARG A 1 302 ? 14.216 -0.376 5.798 1.00 37.06 302 ARG A O 1
ATOM 2357 N N . ARG A 1 303 ? 13.617 1.655 6.533 1.00 36.38 303 ARG A N 1
ATOM 2358 C CA . ARG A 1 303 ? 12.178 1.684 6.254 1.00 36.38 303 ARG A CA 1
ATOM 2359 C C . ARG A 1 303 ? 11.849 2.565 5.050 1.00 36.38 303 ARG A C 1
ATOM 2361 O O . ARG A 1 303 ? 10.813 2.368 4.425 1.00 36.38 303 ARG A O 1
ATOM 2368 N N . HIS A 1 304 ? 12.716 3.534 4.751 1.00 47.81 304 HIS A N 1
ATOM 2369 C CA . HIS A 1 304 ? 12.518 4.544 3.713 1.00 47.81 304 HIS A CA 1
ATOM 2370 C C . HIS A 1 304 ? 13.575 4.393 2.612 1.00 47.81 304 HIS A C 1
ATOM 2372 O O . HIS A 1 304 ? 14.242 5.357 2.264 1.00 47.81 304 HIS A O 1
ATOM 2378 N N . THR A 1 305 ? 13.748 3.168 2.093 1.00 45.03 305 THR A N 1
ATOM 2379 C CA . THR A 1 305 ? 14.761 2.840 1.068 1.00 45.03 305 THR A CA 1
ATOM 2380 C C . THR A 1 305 ? 14.185 2.568 -0.328 1.00 45.03 305 THR A C 1
ATOM 2382 O O . THR A 1 305 ? 14.907 2.692 -1.306 1.00 45.03 305 THR A O 1
ATOM 2385 N N . ILE A 1 306 ? 12.877 2.279 -0.460 1.00 54.75 306 ILE A N 1
ATOM 2386 C CA . ILE A 1 306 ? 12.214 1.998 -1.761 1.00 54.75 306 ILE A CA 1
ATOM 2387 C C . ILE A 1 306 ? 10.880 2.745 -1.974 1.00 54.75 306 ILE A C 1
ATOM 2389 O O . ILE A 1 306 ? 9.986 2.283 -2.693 1.00 54.75 306 ILE A O 1
ATOM 2393 N N . GLN A 1 307 ? 10.700 3.874 -1.292 1.00 55.09 307 GLN A N 1
ATOM 2394 C CA . GLN A 1 307 ? 9.481 4.677 -1.359 1.00 55.09 307 GLN A CA 1
ATOM 2395 C C . GLN A 1 307 ? 9.462 5.555 -2.597 1.00 55.09 307 GLN A C 1
ATOM 2397 O O . GLN A 1 307 ? 10.458 6.185 -2.935 1.00 55.09 307 GLN A O 1
ATOM 2402 N N . VAL A 1 308 ? 8.303 5.625 -3.247 1.00 60.28 308 VAL A N 1
ATOM 2403 C CA . VAL A 1 308 ? 8.137 6.472 -4.429 1.00 60.28 308 VAL A CA 1
ATOM 2404 C C . VAL A 1 308 ? 6.814 7.227 -4.418 1.00 60.28 308 VAL A C 1
ATOM 2406 O O . VAL A 1 308 ? 5.776 6.710 -3.985 1.00 60.28 308 VAL A O 1
ATOM 2409 N N . ASP A 1 309 ? 6.828 8.437 -4.980 1.00 71.56 309 ASP A N 1
ATOM 2410 C CA . ASP A 1 309 ? 5.593 9.077 -5.421 1.00 71.56 309 ASP A CA 1
ATOM 2411 C C . ASP A 1 309 ? 5.039 8.313 -6.630 1.00 71.56 309 ASP A C 1
ATOM 2413 O O . ASP A 1 309 ? 5.725 8.078 -7.627 1.00 71.56 309 ASP A O 1
ATOM 2417 N N . TYR A 1 310 ? 3.774 7.905 -6.525 1.00 73.38 310 TYR A N 1
ATOM 2418 C CA . TYR A 1 310 ? 3.134 7.041 -7.511 1.00 73.38 310 TYR A CA 1
ATOM 2419 C C . TYR A 1 310 ? 3.114 7.653 -8.920 1.00 73.38 310 TYR A C 1
ATOM 2421 O O . TYR A 1 310 ? 3.313 6.930 -9.891 1.00 73.38 310 TYR A O 1
ATOM 2429 N N . ILE A 1 311 ? 2.837 8.955 -9.066 1.00 80.25 311 ILE A N 1
ATOM 2430 C CA . ILE A 1 311 ? 2.688 9.568 -10.397 1.00 80.25 311 ILE A CA 1
ATOM 2431 C C . ILE A 1 311 ? 4.057 9.825 -11.010 1.00 80.25 311 ILE A C 1
ATOM 2433 O O . ILE A 1 311 ? 4.253 9.524 -12.184 1.00 80.25 311 ILE A O 1
ATOM 2437 N N . GLU A 1 312 ? 4.988 10.348 -10.216 1.00 78.88 312 GLU A N 1
ATOM 2438 C CA . GLU A 1 312 ? 6.352 10.624 -10.658 1.00 78.88 312 GLU A CA 1
ATOM 2439 C C . GLU A 1 312 ? 7.040 9.370 -11.179 1.00 78.88 312 GLU A C 1
ATOM 2441 O O . GLU A 1 312 ? 7.489 9.342 -12.321 1.00 78.88 312 GLU A O 1
ATOM 2446 N N . TYR A 1 313 ? 7.019 8.305 -10.382 1.00 81.44 313 TYR A N 1
ATOM 2447 C CA . TYR A 1 313 ? 7.650 7.052 -10.755 1.00 81.44 313 TYR A CA 1
ATOM 2448 C C . TYR A 1 313 ? 7.033 6.456 -12.025 1.00 81.44 313 TYR A C 1
ATOM 2450 O O . TYR A 1 313 ? 7.744 6.090 -12.960 1.00 81.44 313 TYR A O 1
ATOM 2458 N N . MET A 1 314 ? 5.699 6.409 -12.098 1.00 83.44 314 MET A N 1
ATOM 2459 C CA . MET A 1 314 ? 4.998 5.902 -13.279 1.00 83.44 314 MET A CA 1
ATOM 2460 C C . MET A 1 314 ? 5.300 6.726 -14.539 1.00 83.44 314 MET A C 1
ATOM 2462 O O . MET A 1 314 ? 5.401 6.150 -15.621 1.00 83.44 314 MET A O 1
ATOM 2466 N N . ASP A 1 315 ? 5.455 8.047 -14.419 1.00 86.81 315 ASP A N 1
ATOM 2467 C CA . ASP A 1 315 ? 5.813 8.918 -15.540 1.00 86.81 315 ASP A CA 1
ATOM 2468 C C . ASP A 1 315 ? 7.259 8.698 -15.995 1.00 86.81 315 ASP A C 1
ATOM 2470 O O . ASP A 1 315 ? 7.476 8.578 -17.197 1.00 86.81 315 ASP A O 1
ATOM 2474 N N . THR A 1 316 ? 8.217 8.533 -15.079 1.00 84.50 316 THR A N 1
ATOM 2475 C CA . THR A 1 316 ? 9.609 8.199 -15.425 1.00 84.50 316 THR A CA 1
ATOM 2476 C C . THR A 1 316 ? 9.706 6.865 -16.170 1.00 84.50 316 THR A C 1
ATOM 2478 O O . THR A 1 316 ? 10.357 6.782 -17.213 1.00 84.50 316 THR A O 1
ATOM 2481 N N . LEU A 1 317 ? 9.004 5.821 -15.703 1.00 83.12 317 LEU A N 1
ATOM 2482 C CA . LEU A 1 317 ? 8.932 4.548 -16.434 1.00 83.12 317 LEU A CA 1
ATOM 2483 C C . LEU A 1 317 ? 8.313 4.739 -17.825 1.00 83.12 317 LEU A C 1
ATOM 2485 O O . LEU A 1 317 ? 8.789 4.188 -18.818 1.00 83.12 317 LEU A O 1
ATOM 2489 N N . ALA A 1 318 ? 7.239 5.525 -17.902 1.00 87.69 318 ALA A N 1
ATOM 2490 C CA . ALA A 1 318 ? 6.533 5.781 -19.146 1.00 87.69 318 ALA A CA 1
ATOM 2491 C C . ALA A 1 318 ? 7.345 6.623 -20.138 1.00 87.69 318 ALA A C 1
ATOM 2493 O O . ALA A 1 318 ? 7.167 6.457 -21.343 1.00 87.69 318 ALA A O 1
ATOM 2494 N N . GLU A 1 319 ? 8.217 7.513 -19.669 1.00 89.81 319 GLU A N 1
ATOM 2495 C CA . GLU A 1 319 ? 9.134 8.286 -20.508 1.00 89.81 319 GLU A CA 1
ATOM 2496 C C . GLU A 1 319 ? 10.136 7.373 -21.211 1.00 89.81 319 GLU A C 1
ATOM 2498 O O . GLU A 1 319 ? 10.265 7.462 -22.431 1.00 89.81 319 GLU A O 1
ATOM 2503 N N . LEU A 1 320 ? 10.748 6.434 -20.482 1.00 84.31 320 LEU A N 1
ATOM 2504 C CA . LEU A 1 320 ? 11.679 5.455 -21.052 1.00 84.31 320 LEU A CA 1
ATOM 2505 C C . LEU A 1 320 ? 11.005 4.495 -22.040 1.00 84.31 320 LEU A C 1
ATOM 2507 O O . LEU A 1 320 ? 11.574 4.175 -23.079 1.00 84.31 320 LEU A O 1
ATOM 2511 N N . ILE A 1 321 ? 9.776 4.058 -21.749 1.00 87.69 321 ILE A N 1
ATOM 2512 C CA . ILE A 1 321 ? 8.989 3.220 -22.672 1.00 87.69 321 ILE A CA 1
ATOM 2513 C C . ILE A 1 321 ? 8.480 4.037 -23.879 1.00 87.69 321 ILE A C 1
ATOM 2515 O O . ILE A 1 321 ? 8.150 3.475 -24.924 1.00 87.69 321 ILE A O 1
ATOM 2519 N N . GLY A 1 322 ? 8.367 5.362 -23.749 1.00 88.94 322 GLY A N 1
ATOM 2520 C CA . GLY A 1 322 ? 7.760 6.234 -24.755 1.00 88.94 322 GLY A CA 1
ATOM 2521 C C . GLY A 1 322 ? 6.224 6.248 -24.738 1.00 88.94 322 GLY A C 1
ATOM 2522 O O . GLY A 1 322 ? 5.601 6.535 -25.759 1.00 88.94 322 GLY A O 1
ATOM 2523 N N . CYS A 1 323 ? 5.593 5.947 -23.597 1.00 91.12 323 CYS A N 1
ATOM 2524 C CA . CYS A 1 323 ? 4.134 5.931 -23.410 1.00 91.12 323 CYS A CA 1
ATOM 2525 C C . CYS A 1 323 ? 3.614 6.963 -22.388 1.00 91.12 323 CYS A C 1
ATOM 2527 O O . CYS A 1 323 ? 2.491 6.839 -21.892 1.00 91.12 323 CYS A O 1
ATOM 2529 N N . VAL A 1 324 ? 4.423 7.966 -22.026 1.00 91.44 324 VAL A N 1
ATOM 2530 C CA . VAL A 1 324 ? 4.009 9.040 -21.108 1.00 91.44 324 VAL A CA 1
ATOM 2531 C C . VAL A 1 324 ? 2.867 9.874 -21.719 1.00 91.44 324 VAL A C 1
ATOM 2533 O O . VAL A 1 324 ? 2.981 10.328 -22.863 1.00 91.44 324 VAL A O 1
ATOM 2536 N N . PRO A 1 325 ? 1.758 10.122 -20.993 1.00 87.50 325 PRO A N 1
ATOM 2537 C CA . PRO A 1 325 ? 0.652 10.924 -21.509 1.00 87.50 325 PRO A CA 1
ATOM 2538 C C . PRO A 1 325 ? 1.032 12.412 -21.524 1.00 87.50 325 PRO A C 1
ATOM 2540 O O . PRO A 1 325 ? 0.846 13.145 -20.549 1.00 87.50 325 PRO A O 1
ATOM 2543 N N . ARG A 1 326 ? 1.562 12.885 -22.658 1.00 89.81 326 ARG A N 1
ATOM 2544 C CA . ARG A 1 326 ? 2.006 14.278 -22.825 1.00 89.81 326 ARG A CA 1
ATOM 2545 C C . ARG A 1 326 ? 0.813 15.228 -22.893 1.00 89.81 326 ARG A C 1
ATOM 2547 O O . ARG A 1 326 ? 0.198 15.389 -23.945 1.00 89.81 326 ARG A O 1
ATOM 2554 N N . LEU A 1 327 ? 0.518 15.905 -21.782 1.00 89.56 327 LEU A N 1
ATOM 2555 C CA . LEU A 1 327 ? -0.653 16.782 -21.640 1.00 89.56 327 LEU A CA 1
ATOM 2556 C C . LEU A 1 327 ? -0.783 17.822 -22.769 1.00 89.56 327 LEU A C 1
ATOM 2558 O O . LEU A 1 327 ? -1.880 18.023 -23.284 1.00 89.56 327 LEU A O 1
ATOM 2562 N N . GLY A 1 328 ? 0.327 18.419 -23.220 1.00 87.12 328 GLY A N 1
ATOM 2563 C CA . GLY A 1 328 ? 0.330 19.404 -24.311 1.00 87.12 328 GLY A CA 1
ATOM 2564 C C . GLY A 1 328 ? -0.274 18.892 -25.626 1.00 87.12 328 GLY A C 1
ATOM 2565 O O . GLY A 1 328 ? -0.913 19.657 -26.343 1.00 87.12 328 GLY A O 1
ATOM 2566 N N . ARG A 1 329 ? -0.181 17.583 -25.906 1.00 87.62 329 ARG A N 1
ATOM 2567 C CA . ARG A 1 329 ? -0.777 16.956 -27.100 1.00 87.62 329 ARG A CA 1
ATOM 2568 C C . ARG A 1 329 ? -2.302 17.068 -27.118 1.00 87.62 329 ARG A C 1
ATOM 2570 O O . ARG A 1 329 ? -2.908 17.149 -28.186 1.00 87.62 329 ARG A O 1
ATOM 2577 N N . TYR A 1 330 ? -2.913 17.076 -25.938 1.00 90.44 330 TYR A N 1
ATOM 2578 C CA . TYR A 1 330 ? -4.360 17.084 -25.753 1.00 90.44 330 TYR A CA 1
ATOM 2579 C C . TYR A 1 330 ? -4.931 18.496 -25.594 1.00 90.44 330 TYR A C 1
ATOM 2581 O O . TYR A 1 330 ? -6.149 18.653 -25.629 1.00 90.44 330 TYR A O 1
ATOM 2589 N N . LEU A 1 331 ? -4.077 19.522 -25.464 1.00 88.81 331 LEU A N 1
ATOM 2590 C CA . LEU A 1 331 ? -4.491 20.903 -25.200 1.00 88.81 331 LEU A CA 1
ATOM 2591 C C . LEU A 1 331 ? -5.483 21.440 -26.238 1.00 88.81 331 LEU A C 1
ATOM 2593 O O . LEU A 1 331 ? -6.495 22.032 -25.869 1.00 88.81 331 LEU A O 1
ATOM 2597 N N . PHE A 1 332 ? -5.215 21.173 -27.517 1.00 87.50 332 PHE A N 1
ATOM 2598 C CA . PHE A 1 332 ? -6.051 21.627 -28.632 1.00 87.50 332 PHE A CA 1
ATOM 2599 C C . PHE A 1 332 ? -6.812 20.490 -29.324 1.00 87.50 332 PHE A C 1
ATOM 2601 O O . PHE A 1 332 ? -7.880 20.724 -29.878 1.00 87.50 332 PHE A O 1
ATOM 2608 N N . ASN A 1 333 ? -6.297 19.257 -29.257 1.00 89.50 333 ASN A N 1
ATOM 2609 C CA . ASN A 1 333 ? -6.853 18.121 -29.998 1.00 89.50 333 ASN A CA 1
ATOM 2610 C C . ASN A 1 333 ? -7.939 17.354 -29.228 1.00 89.50 333 ASN A C 1
ATOM 2612 O O . ASN A 1 333 ? -8.841 16.794 -29.842 1.00 89.50 333 ASN A O 1
ATOM 2616 N N . ASP A 1 334 ? -7.858 17.300 -27.892 1.00 94.56 334 ASP A N 1
ATOM 2617 C CA . ASP A 1 334 ? -8.838 16.588 -27.063 1.00 94.56 334 ASP A CA 1
ATOM 2618 C C . ASP A 1 334 ? -8.957 17.216 -25.660 1.00 94.56 334 ASP A C 1
ATOM 2620 O O . ASP A 1 334 ? -8.475 16.664 -24.661 1.00 94.56 334 ASP A O 1
ATOM 2624 N N . PRO A 1 335 ? -9.612 18.387 -25.551 1.00 93.00 335 PRO A N 1
ATOM 2625 C CA . PRO A 1 335 ? -9.724 19.111 -24.286 1.00 93.00 335 PRO A CA 1
ATOM 2626 C C . PRO A 1 335 ? -10.511 18.333 -23.219 1.00 93.00 335 PRO A C 1
ATOM 2628 O O . PRO A 1 335 ? -10.318 18.547 -22.019 1.00 93.00 335 PRO A O 1
ATOM 2631 N N . ALA A 1 336 ? -1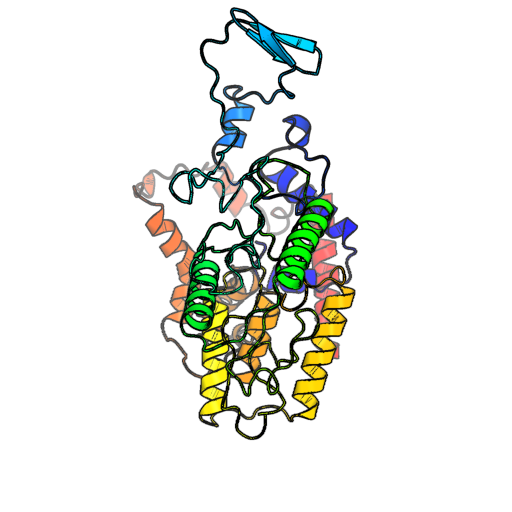1.390 17.411 -23.629 1.00 93.44 336 ALA A N 1
ATOM 2632 C CA . ALA A 1 336 ? -12.127 16.550 -22.710 1.00 93.44 336 ALA A CA 1
ATOM 2633 C C . ALA A 1 336 ? -11.192 15.540 -22.030 1.00 93.44 336 ALA A C 1
ATOM 2635 O O . ALA A 1 336 ? -11.224 15.402 -20.803 1.00 93.44 336 ALA A O 1
ATOM 2636 N N . LEU A 1 337 ? -10.327 14.884 -22.809 1.00 94.81 337 LEU A N 1
ATOM 2637 C CA . LEU A 1 337 ? -9.315 13.976 -22.280 1.00 94.81 337 LEU A CA 1
ATOM 2638 C C . LEU A 1 337 ? -8.272 14.719 -21.440 1.00 94.81 337 LEU A C 1
ATOM 2640 O O . LEU A 1 337 ? -7.959 14.259 -20.344 1.00 94.81 337 LEU A O 1
ATOM 2644 N N . LEU A 1 338 ? -7.809 15.897 -21.877 1.00 94.31 338 LEU A N 1
ATOM 2645 C CA . LEU A 1 338 ? -6.895 16.735 -21.089 1.00 94.31 338 LEU A CA 1
ATOM 2646 C C . LEU A 1 338 ? -7.454 17.015 -19.693 1.00 94.31 338 LEU A C 1
ATOM 2648 O O . LEU A 1 338 ? -6.773 16.822 -18.686 1.00 94.31 338 LEU A O 1
ATOM 2652 N N . LYS A 1 339 ? -8.710 17.466 -19.627 1.00 90.75 339 LYS A N 1
ATOM 2653 C CA . LYS A 1 339 ? -9.372 17.771 -18.359 1.00 90.75 339 LYS A CA 1
ATOM 2654 C C . LYS A 1 339 ? -9.448 16.533 -17.462 1.00 90.75 339 LYS A C 1
ATOM 2656 O O . LYS A 1 339 ? -9.224 16.649 -16.258 1.00 90.75 339 LYS A O 1
ATOM 2661 N N . ALA A 1 340 ? -9.759 15.370 -18.036 1.00 92.50 340 ALA A N 1
ATOM 2662 C CA . ALA A 1 340 ? -9.823 14.111 -17.302 1.00 92.50 340 ALA A CA 1
ATOM 2663 C C . ALA A 1 340 ? -8.446 13.669 -16.778 1.00 92.50 340 ALA A C 1
ATOM 2665 O O . ALA A 1 340 ? -8.356 13.227 -15.638 1.00 92.50 340 ALA A O 1
ATOM 2666 N N . LEU A 1 341 ? -7.378 13.838 -17.563 1.00 91.19 341 LEU A N 1
ATOM 2667 C CA . LEU A 1 341 ? -6.008 13.512 -17.155 1.00 91.19 341 LEU A CA 1
ATOM 2668 C C . LEU A 1 341 ? -5.482 14.455 -16.067 1.00 91.19 341 LEU A C 1
ATOM 2670 O O . LEU A 1 341 ? -4.820 14.009 -15.133 1.00 91.19 341 LEU A O 1
ATOM 2674 N N . LEU A 1 342 ? -5.774 15.754 -16.174 1.00 89.50 342 LEU A N 1
ATOM 2675 C CA . LEU A 1 342 ? -5.247 16.755 -15.250 1.00 89.50 342 LEU A CA 1
ATOM 2676 C C . LEU A 1 342 ? -5.988 16.741 -13.906 1.00 89.50 342 LEU A C 1
ATOM 2678 O O . LEU A 1 342 ? -5.358 16.678 -12.851 1.00 89.50 342 LEU A O 1
ATOM 2682 N N . PHE A 1 343 ? -7.322 16.782 -13.945 1.00 87.31 343 PHE A N 1
ATOM 2683 C CA . PHE A 1 343 ? -8.158 16.967 -12.753 1.00 87.31 343 PHE A CA 1
ATOM 2684 C C . PHE A 1 343 ? -8.858 15.689 -12.277 1.00 87.31 343 PHE A C 1
ATOM 2686 O O . PHE A 1 343 ? -9.419 15.668 -11.181 1.00 87.31 343 PHE A O 1
ATOM 2693 N N . GLY A 1 344 ? -8.871 14.634 -13.092 1.00 85.19 344 GLY A N 1
ATOM 2694 C CA . GLY A 1 344 ? -9.398 13.329 -12.705 1.00 85.19 344 GLY A CA 1
ATOM 2695 C C . GLY A 1 344 ? -8.387 12.490 -11.914 1.00 85.19 344 GLY A C 1
ATOM 2696 O O . GLY A 1 344 ? -7.248 12.908 -11.688 1.00 85.19 344 GLY A O 1
ATOM 2697 N N . PRO A 1 345 ? -8.795 11.294 -11.459 1.00 84.19 345 PRO A N 1
ATOM 2698 C CA . PRO A 1 345 ? -7.861 10.338 -10.873 1.00 84.19 345 PRO A CA 1
ATOM 2699 C C . PRO A 1 345 ? -6.830 9.882 -11.917 1.00 84.19 345 PRO A C 1
ATOM 2701 O O . PRO A 1 345 ? -7.177 9.679 -13.081 1.00 84.19 345 PRO A O 1
ATOM 2704 N N . ASN A 1 346 ? -5.575 9.678 -11.506 1.00 84.44 346 ASN A N 1
ATOM 2705 C CA . ASN A 1 346 ? -4.545 9.121 -12.386 1.00 84.44 346 ASN A CA 1
ATOM 2706 C C . ASN A 1 346 ? -4.782 7.614 -12.578 1.00 84.44 346 ASN A C 1
ATOM 2708 O O . ASN A 1 346 ? -4.357 6.794 -11.765 1.00 84.44 346 ASN A O 1
ATOM 2712 N N . LEU A 1 347 ? -5.517 7.256 -13.631 1.00 89.75 347 LEU A N 1
ATOM 2713 C CA . LEU A 1 347 ? -5.842 5.870 -13.969 1.00 89.75 347 LEU A CA 1
ATOM 2714 C C . LEU A 1 347 ? -4.692 5.212 -14.738 1.00 89.75 347 LEU A C 1
ATOM 2716 O O . LEU A 1 347 ? -4.084 5.848 -15.596 1.00 89.75 347 LEU A O 1
ATOM 2720 N N . SER A 1 348 ? -4.476 3.910 -14.531 1.00 88.25 348 SER A N 1
ATOM 2721 C CA . SER A 1 348 ? -3.478 3.130 -15.285 1.00 88.25 348 SER A CA 1
ATOM 2722 C C . SER A 1 348 ? -3.693 3.185 -16.804 1.00 88.25 348 SER A C 1
ATOM 2724 O O . SER A 1 348 ? -2.730 3.184 -17.564 1.00 88.25 348 SER A O 1
ATOM 2726 N N . TYR A 1 349 ? -4.942 3.346 -17.257 1.00 92.56 349 TYR A N 1
ATOM 2727 C CA . TYR A 1 349 ? -5.286 3.519 -18.673 1.00 92.56 349 TYR A CA 1
ATOM 2728 C C . TYR A 1 349 ? -4.551 4.690 -19.349 1.00 92.56 349 TYR A C 1
ATOM 2730 O O . TYR A 1 349 ? -4.356 4.656 -20.561 1.00 92.56 349 TYR A O 1
ATOM 2738 N N . ALA A 1 350 ? -4.137 5.719 -18.596 1.00 92.25 350 ALA A N 1
ATOM 2739 C CA . ALA A 1 350 ? -3.413 6.867 -19.144 1.00 92.25 350 ALA A CA 1
ATOM 2740 C C . ALA A 1 350 ? -2.089 6.454 -19.812 1.00 92.25 350 ALA A C 1
ATOM 2742 O O . ALA A 1 350 ? -1.732 7.005 -20.848 1.00 92.25 350 ALA A O 1
ATOM 2743 N N . TYR A 1 351 ? -1.425 5.418 -19.292 1.00 91.00 351 TYR A N 1
ATOM 2744 C CA . TYR A 1 351 ? -0.165 4.868 -19.817 1.00 91.00 351 TYR A CA 1
ATOM 2745 C C . TYR A 1 351 ? -0.358 3.899 -20.998 1.00 91.00 351 TYR A C 1
ATOM 2747 O O . TYR A 1 351 ? 0.571 3.200 -21.412 1.00 91.00 351 TYR A O 1
ATOM 2755 N N . ARG A 1 352 ? -1.590 3.824 -21.518 1.00 93.50 352 ARG A N 1
ATOM 2756 C CA . ARG A 1 352 ? -1.999 3.055 -22.702 1.00 93.50 352 ARG A CA 1
ATOM 2757 C C . ARG A 1 352 ? -2.627 3.951 -23.778 1.00 93.50 352 ARG A C 1
ATOM 2759 O O . ARG A 1 352 ? -3.165 3.431 -24.754 1.00 93.50 352 ARG A O 1
ATOM 2766 N N . LEU A 1 353 ? -2.591 5.275 -23.592 1.00 93.12 353 LEU A N 1
ATOM 2767 C CA . LEU A 1 353 ? -3.092 6.254 -24.562 1.00 93.12 353 LEU A CA 1
ATOM 2768 C C . LEU A 1 353 ? -2.165 6.420 -25.761 1.00 93.12 353 LEU A C 1
ATOM 2770 O O . LEU A 1 353 ? -2.649 6.569 -26.877 1.00 93.12 353 LEU A O 1
ATOM 2774 N N . ASP A 1 354 ? -0.858 6.380 -25.524 1.00 87.44 354 ASP A N 1
ATOM 2775 C CA . ASP A 1 354 ? 0.187 6.632 -26.508 1.00 87.44 354 ASP A CA 1
ATOM 2776 C C . ASP A 1 354 ? 1.293 5.575 -26.388 1.00 87.44 354 ASP A C 1
ATOM 2778 O O . ASP A 1 354 ? 1.426 4.914 -25.355 1.00 87.44 354 ASP A O 1
ATOM 2782 N N . GLY A 1 355 ? 2.115 5.457 -27.431 1.00 89.94 355 GLY A N 1
ATOM 2783 C CA . GLY A 1 355 ? 3.331 4.646 -27.412 1.00 89.94 355 GLY A CA 1
ATOM 2784 C C . GLY A 1 355 ? 3.108 3.129 -27.506 1.00 89.94 355 GLY A C 1
ATOM 2785 O O . GLY A 1 355 ? 2.011 2.662 -27.830 1.00 89.94 355 GLY A O 1
ATOM 2786 N N . PRO A 1 356 ? 4.162 2.335 -27.251 1.00 85.81 356 PRO A N 1
ATOM 2787 C CA . PRO A 1 356 ? 4.118 0.880 -27.354 1.00 85.81 356 PRO A CA 1
ATOM 2788 C C . PRO A 1 356 ? 3.088 0.248 -26.413 1.00 85.81 356 PRO A C 1
ATOM 2790 O O . PRO A 1 356 ? 3.028 0.558 -25.221 1.00 85.81 356 PRO A O 1
ATOM 2793 N N . GLY A 1 357 ? 2.286 -0.680 -26.940 1.00 84.94 357 GLY A N 1
ATOM 2794 C CA . GLY A 1 357 ? 1.220 -1.333 -26.177 1.00 84.94 357 GLY A CA 1
ATOM 2795 C C . GLY A 1 357 ? -0.011 -0.450 -25.955 1.00 84.94 357 GLY A C 1
ATOM 2796 O O . GLY A 1 357 ? -0.736 -0.675 -24.983 1.00 84.94 357 GLY A O 1
ATOM 2797 N N . GLN A 1 358 ? -0.236 0.544 -26.823 1.00 92.19 358 GLN A N 1
ATOM 2798 C CA . GLN A 1 358 ? -1.454 1.351 -26.854 1.00 92.19 358 GLN A CA 1
ATOM 2799 C C . GLN A 1 358 ? -2.706 0.466 -26.854 1.00 92.19 358 GLN A C 1
ATOM 2801 O O . GLN A 1 358 ? -2.764 -0.574 -27.511 1.00 92.19 358 GLN A O 1
ATOM 2806 N N . TRP A 1 359 ? -3.738 0.914 -26.147 1.00 94.69 359 TRP A N 1
ATOM 2807 C CA . TRP A 1 359 ? -5.044 0.275 -26.162 1.00 94.69 359 TRP A CA 1
ATOM 2808 C C . TRP A 1 359 ? -6.093 1.244 -26.701 1.00 94.69 359 TRP A C 1
ATOM 2810 O O . TRP A 1 359 ? -6.328 2.302 -26.119 1.00 94.69 359 TRP A O 1
ATOM 2820 N N . SER A 1 360 ? -6.772 0.871 -27.789 1.00 95.94 360 SER A N 1
ATOM 2821 C CA . SER A 1 360 ? -7.803 1.703 -28.434 1.00 95.94 360 SER A CA 1
ATOM 2822 C C . SER A 1 360 ? -8.949 2.086 -27.487 1.00 95.94 360 SER A C 1
ATOM 2824 O O . SER A 1 360 ? -9.543 3.155 -27.618 1.00 95.94 360 SER A O 1
ATOM 2826 N N . GLY A 1 361 ? -9.222 1.253 -26.477 1.00 96.38 361 GLY A N 1
ATOM 2827 C CA . GLY A 1 361 ? -10.212 1.523 -25.437 1.00 96.38 361 GLY A CA 1
ATOM 2828 C C . GLY A 1 361 ? -9.758 2.491 -24.339 1.00 96.38 361 GLY A C 1
ATOM 2829 O O . GLY A 1 361 ? -10.600 2.920 -23.554 1.00 96.38 361 GLY A O 1
ATOM 2830 N N . ALA A 1 362 ? -8.477 2.878 -24.266 1.00 93.31 362 ALA A N 1
ATOM 2831 C CA . ALA A 1 362 ? -7.920 3.639 -23.141 1.00 93.31 362 ALA A CA 1
ATOM 2832 C C . ALA A 1 362 ? -8.617 4.989 -22.939 1.00 93.31 362 ALA A C 1
ATOM 2834 O O . ALA A 1 362 ? -9.062 5.310 -21.835 1.00 93.31 362 ALA A O 1
ATOM 2835 N N . ARG A 1 363 ? -8.799 5.748 -24.025 1.00 96.38 363 ARG A N 1
ATOM 2836 C CA . ARG A 1 363 ? -9.522 7.025 -24.005 1.00 96.38 363 ARG A CA 1
ATOM 2837 C C . ARG A 1 363 ? -10.939 6.852 -23.468 1.00 96.38 363 ARG A C 1
ATOM 2839 O O . ARG A 1 363 ? -11.348 7.553 -22.543 1.00 96.38 363 ARG A O 1
ATOM 2846 N N . GLN A 1 364 ? -11.682 5.907 -24.041 1.00 97.12 364 GLN A N 1
ATOM 2847 C CA . GLN A 1 364 ? -13.060 5.650 -23.639 1.00 97.12 364 GLN A CA 1
ATOM 2848 C C . GLN A 1 364 ? -13.117 5.194 -22.181 1.00 97.12 364 GLN A C 1
ATOM 2850 O O . GLN A 1 364 ? -13.970 5.662 -21.431 1.00 97.12 364 GLN A O 1
ATOM 2855 N N . ALA A 1 365 ? -12.187 4.345 -21.743 1.00 93.25 365 ALA A N 1
ATOM 2856 C CA . ALA A 1 365 ? -12.105 3.872 -20.371 1.00 93.25 365 ALA A CA 1
ATOM 2857 C C . ALA A 1 365 ? -11.878 5.021 -19.378 1.00 93.25 365 ALA A C 1
ATOM 2859 O O . ALA A 1 365 ? -12.523 5.040 -18.328 1.00 93.25 365 ALA A O 1
ATOM 2860 N N . ILE A 1 366 ? -11.032 5.998 -19.712 1.00 94.62 366 ILE A N 1
ATOM 2861 C CA . ILE A 1 366 ? -10.809 7.190 -18.882 1.00 94.62 366 ILE A CA 1
ATOM 2862 C C . ILE A 1 366 ? -12.085 8.032 -18.800 1.00 94.62 366 ILE A C 1
ATOM 2864 O O . ILE A 1 366 ? -12.565 8.324 -17.705 1.00 94.62 366 ILE A O 1
ATOM 2868 N N . LEU A 1 367 ? -12.679 8.371 -19.947 1.00 95.81 367 LEU A N 1
ATOM 2869 C CA . LEU A 1 367 ? -13.843 9.260 -20.005 1.00 95.81 367 LEU A CA 1
ATOM 2870 C C . LEU A 1 367 ? -15.110 8.634 -19.404 1.00 95.81 367 LEU A C 1
ATOM 2872 O O . LEU A 1 367 ? -15.940 9.337 -18.832 1.00 95.81 367 LEU A O 1
ATOM 2876 N N . THR A 1 368 ? -15.246 7.309 -19.480 1.00 94.06 368 THR A N 1
ATOM 2877 C CA . THR A 1 368 ? -16.398 6.568 -18.941 1.00 94.06 368 THR A CA 1
ATOM 2878 C C . THR A 1 368 ? -16.159 5.976 -17.557 1.00 94.06 368 THR A C 1
ATOM 2880 O O . THR A 1 368 ? -16.999 5.212 -17.081 1.00 94.06 368 THR A O 1
ATOM 2883 N N . LEU A 1 369 ? -15.061 6.327 -16.869 1.00 89.31 369 LEU A N 1
ATOM 2884 C CA . LEU A 1 369 ? -14.796 5.855 -15.501 1.00 89.31 369 LEU A CA 1
ATOM 2885 C C . LEU A 1 369 ? -16.036 6.017 -14.618 1.00 89.31 369 LEU A C 1
ATOM 2887 O O . LEU A 1 369 ? -16.478 5.068 -13.978 1.00 89.31 369 LEU A O 1
ATOM 2891 N N . ARG A 1 370 ? -16.620 7.219 -14.636 1.00 86.06 370 ARG A N 1
ATOM 2892 C CA . ARG A 1 370 ? -17.799 7.545 -13.838 1.00 86.06 370 ARG A CA 1
ATOM 2893 C C . ARG A 1 370 ? -18.977 6.629 -14.157 1.00 86.06 370 ARG A C 1
ATOM 2895 O O . ARG A 1 370 ? -19.633 6.188 -13.230 1.00 86.06 370 ARG A O 1
ATOM 2902 N N . GLN A 1 371 ? -19.207 6.297 -15.427 1.00 87.56 371 GLN A N 1
ATOM 2903 C CA . GLN A 1 371 ? -20.289 5.391 -15.820 1.00 87.56 371 GLN A CA 1
ATOM 2904 C C . GLN A 1 371 ? -20.078 3.985 -15.256 1.00 87.56 371 GLN A C 1
ATOM 2906 O O . GLN A 1 371 ? -21.031 3.396 -14.769 1.00 87.56 371 GLN A O 1
ATOM 2911 N N . ARG A 1 372 ? -18.846 3.456 -15.281 1.00 88.12 372 ARG A N 1
ATOM 2912 C CA . ARG A 1 372 ? -18.544 2.123 -14.726 1.00 88.12 372 ARG A CA 1
ATOM 2913 C C . ARG A 1 372 ? -18.676 2.092 -13.207 1.00 88.12 372 ARG A C 1
ATOM 2915 O O . ARG A 1 372 ? -19.262 1.162 -12.667 1.00 88.12 372 ARG A O 1
ATOM 2922 N N . VAL A 1 373 ? -18.177 3.129 -12.536 1.00 83.56 373 VAL A N 1
ATOM 2923 C CA . VAL A 1 373 ? -18.330 3.287 -11.083 1.00 83.56 373 VAL A CA 1
ATOM 2924 C C . VAL A 1 373 ? -19.813 3.414 -10.722 1.00 83.56 373 VAL A C 1
ATOM 2926 O O . VAL A 1 373 ? -20.294 2.708 -9.846 1.00 83.56 373 VAL A O 1
ATOM 2929 N N . GLU A 1 374 ? -20.572 4.242 -11.443 1.00 82.38 374 GLU A N 1
ATOM 2930 C CA . GLU A 1 374 ? -22.018 4.390 -11.254 1.00 82.38 374 GLU A CA 1
ATOM 2931 C C . GLU A 1 374 ? -22.793 3.116 -11.588 1.00 82.38 374 GLU A C 1
ATOM 2933 O O . GLU A 1 374 ? -23.753 2.819 -10.891 1.00 82.38 374 GLU A O 1
ATOM 2938 N N . ALA A 1 375 ? -22.399 2.344 -12.602 1.00 81.94 375 ALA A N 1
ATOM 2939 C CA . ALA A 1 375 ? -23.047 1.079 -12.941 1.00 81.94 375 ALA A CA 1
ATOM 2940 C C . ALA A 1 375 ? -22.947 0.063 -11.795 1.00 81.94 375 ALA A C 1
ATOM 2942 O O . ALA A 1 375 ? -23.917 -0.636 -11.527 1.00 81.94 375 ALA A O 1
ATOM 2943 N N . GLY A 1 376 ? -21.820 0.038 -11.075 1.00 77.56 376 GLY A N 1
ATOM 2944 C CA . GLY A 1 376 ? -21.666 -0.773 -9.863 1.00 77.56 376 GLY A CA 1
ATOM 2945 C C . GLY A 1 376 ? -22.474 -0.273 -8.658 1.00 77.56 376 GLY A C 1
ATOM 2946 O O . GLY A 1 376 ? -22.647 -1.018 -7.701 1.00 77.56 376 GLY A O 1
ATOM 2947 N N . MET A 1 377 ? -22.976 0.968 -8.691 1.00 78.81 377 MET A N 1
ATOM 2948 C CA . MET A 1 377 ? -23.720 1.595 -7.585 1.00 78.81 377 MET A CA 1
ATOM 2949 C C . MET A 1 377 ? -25.218 1.791 -7.876 1.00 78.81 377 MET A C 1
ATOM 2951 O O . MET A 1 377 ? -26.015 1.948 -6.954 1.00 78.81 377 MET A O 1
ATOM 2955 N N . ARG A 1 378 ? -25.633 1.824 -9.148 1.00 67.69 378 ARG A N 1
ATOM 2956 C CA . ARG A 1 378 ? -27.018 2.084 -9.565 1.00 67.69 378 ARG A CA 1
ATOM 2957 C C . ARG A 1 378 ? -27.801 0.780 -9.680 1.00 67.69 378 ARG A C 1
ATOM 2959 O O . ARG A 1 378 ? -27.908 0.214 -10.761 1.00 67.69 378 ARG A O 1
ATOM 2966 N N . GLY A 1 379 ? -28.412 0.358 -8.575 1.00 63.81 379 GLY A N 1
ATOM 2967 C CA . GLY A 1 379 ? -29.403 -0.726 -8.576 1.00 63.81 379 GLY A CA 1
ATOM 2968 C C . GLY A 1 379 ? -30.767 -0.334 -9.173 1.00 63.81 379 GLY A C 1
ATOM 2969 O O . GLY A 1 379 ? -31.475 -1.194 -9.681 1.00 63.81 379 GLY A O 1
ATOM 2970 N N . ILE A 1 380 ? -31.140 0.958 -9.153 1.00 65.94 380 ILE A N 1
ATOM 2971 C CA . ILE A 1 380 ? -32.440 1.461 -9.642 1.00 65.94 380 ILE A CA 1
ATOM 2972 C C . ILE A 1 380 ? -32.218 2.708 -10.512 1.00 65.94 380 ILE A C 1
ATOM 2974 O O . ILE A 1 380 ? -31.633 3.694 -10.060 1.00 65.94 380 ILE A O 1
ATOM 2978 N N . LYS A 1 381 ? -32.698 2.688 -11.764 1.00 62.28 381 LYS A N 1
ATOM 2979 C CA . LYS A 1 381 ? -32.798 3.889 -12.610 1.00 62.28 381 LYS A CA 1
ATOM 2980 C C . LYS A 1 381 ? -34.098 4.616 -12.266 1.00 62.28 381 LYS A C 1
ATOM 2982 O O . LYS A 1 381 ? -35.175 4.099 -12.544 1.00 62.28 381 LYS A O 1
ATOM 2987 N N . LEU A 1 382 ? -34.002 5.797 -11.657 1.00 60.12 382 LEU A N 1
ATOM 2988 C CA . LEU A 1 382 ? -35.163 6.676 -11.513 1.00 60.12 382 LEU A CA 1
ATOM 2989 C C . LEU A 1 382 ? -35.546 7.234 -12.900 1.00 60.12 382 LEU A C 1
ATOM 2991 O O . LEU A 1 382 ? -34.640 7.607 -13.649 1.00 60.12 382 LEU A O 1
ATOM 2995 N N . PRO A 1 383 ? -36.844 7.288 -13.252 1.00 63.91 383 PRO A N 1
ATOM 2996 C CA . PRO A 1 383 ? -37.317 7.961 -14.461 1.00 63.91 383 PRO A CA 1
ATOM 2997 C C . PRO A 1 383 ? -36.844 9.426 -14.498 1.00 63.91 383 PRO A C 1
ATOM 2999 O O . PRO A 1 383 ? -36.850 10.090 -13.458 1.00 63.91 383 PRO A O 1
ATOM 3002 N N . GLU A 1 384 ? -36.397 9.929 -15.657 1.00 58.25 384 GLU A N 1
ATOM 3003 C CA . GLU A 1 384 ? -35.844 11.294 -15.789 1.00 58.25 384 GLU A CA 1
ATOM 3004 C C . GLU A 1 384 ? -36.844 12.383 -15.361 1.00 58.25 384 GLU A C 1
ATOM 3006 O O . GLU A 1 384 ? -36.448 13.403 -14.802 1.00 58.25 384 GLU A O 1
ATOM 3011 N N . ASP A 1 385 ? -38.141 12.122 -15.521 1.00 59.44 385 ASP A N 1
ATOM 3012 C CA . ASP A 1 385 ? -39.277 12.944 -15.090 1.00 59.44 385 ASP A CA 1
ATOM 3013 C C . ASP A 1 385 ? -39.491 12.977 -13.563 1.00 59.44 385 ASP A C 1
ATOM 3015 O O . ASP A 1 385 ? -40.255 13.803 -13.066 1.00 59.44 385 ASP A O 1
ATOM 3019 N N . LYS A 1 386 ? -38.801 12.116 -12.797 1.00 48.84 386 LYS A N 1
ATOM 3020 C CA . LYS A 1 386 ? -38.878 12.038 -11.324 1.00 48.84 386 LYS A CA 1
ATOM 3021 C C . LYS A 1 386 ? -37.611 12.489 -10.602 1.00 48.84 386 LYS A C 1
ATOM 3023 O O . LYS A 1 386 ? -37.554 12.430 -9.371 1.00 48.84 386 LYS A O 1
ATOM 3028 N N . LEU A 1 387 ? -36.598 12.961 -11.329 1.00 51.78 387 LEU A N 1
ATOM 3029 C CA . LEU A 1 387 ? -35.476 13.676 -10.727 1.00 51.78 387 LEU A CA 1
ATOM 3030 C C . LEU A 1 387 ? -35.988 15.025 -10.208 1.00 51.78 387 LEU A C 1
ATOM 3032 O O . LEU A 1 387 ? -35.982 16.027 -10.918 1.00 51.78 387 LEU A O 1
ATOM 3036 N N . LEU A 1 388 ? -36.408 15.053 -8.939 1.00 49.16 388 LEU A N 1
ATOM 3037 C CA . LEU A 1 388 ? -36.586 16.278 -8.158 1.00 49.16 388 LEU A CA 1
ATOM 3038 C C . LEU A 1 388 ? -35.207 16.912 -7.924 1.00 49.16 388 LEU A C 1
ATOM 3040 O O . LEU A 1 388 ? -34.676 16.936 -6.815 1.00 49.16 388 LEU A O 1
ATOM 3044 N N . LEU A 1 389 ? -34.583 17.413 -8.989 1.00 50.88 389 LEU A N 1
ATOM 3045 C CA . LEU A 1 389 ? -33.562 18.433 -8.850 1.00 50.88 389 LEU A CA 1
ATOM 3046 C C . LEU A 1 389 ? -34.284 19.629 -8.246 1.00 50.88 389 LEU A C 1
ATOM 3048 O O . LEU A 1 389 ? -35.224 20.139 -8.853 1.00 50.88 389 LEU A O 1
ATOM 3052 N N . CYS A 1 390 ? -33.882 20.043 -7.042 1.00 43.62 390 CYS A N 1
ATOM 3053 C CA . CYS A 1 390 ? -34.416 21.250 -6.427 1.00 43.62 390 CYS A CA 1
ATOM 3054 C C . CYS A 1 390 ? -34.400 22.367 -7.496 1.00 43.62 390 CYS A C 1
ATOM 3056 O O . CYS A 1 390 ? -33.316 22.690 -8.005 1.00 43.62 390 CYS A O 1
ATOM 3058 N N . PRO A 1 391 ? -35.559 22.904 -7.927 1.00 47.44 391 PRO A N 1
ATOM 3059 C CA . PRO A 1 391 ? -35.622 23.842 -9.049 1.00 47.44 391 PRO A CA 1
ATOM 3060 C C . PRO A 1 391 ? -34.729 25.064 -8.814 1.00 47.44 391 PRO A C 1
ATOM 3062 O O . PRO A 1 391 ? -34.167 25.622 -9.756 1.00 47.44 391 PRO A O 1
ATOM 3065 N N . GLU A 1 392 ? -34.525 25.416 -7.545 1.00 46.09 392 GLU A N 1
ATOM 3066 C CA . GLU A 1 392 ? -33.595 26.442 -7.085 1.00 46.09 392 GLU A CA 1
ATOM 3067 C C . GLU A 1 392 ? -32.129 26.061 -7.306 1.00 46.09 392 GLU A C 1
ATOM 3069 O O . GLU A 1 392 ? -31.385 26.890 -7.806 1.00 46.09 392 GLU A O 1
ATOM 3074 N N . ALA A 1 393 ? -31.693 24.822 -7.057 1.00 45.69 393 ALA A N 1
ATOM 3075 C CA . ALA A 1 393 ? -30.309 24.396 -7.316 1.00 45.69 393 ALA A CA 1
ATOM 3076 C C . ALA A 1 393 ? -29.966 24.404 -8.818 1.00 45.69 393 ALA A C 1
ATOM 3078 O O . ALA A 1 393 ? -28.864 24.791 -9.215 1.00 45.69 393 ALA A O 1
ATOM 3079 N N . THR A 1 394 ? -30.931 24.037 -9.663 1.00 48.38 394 THR A N 1
ATOM 3080 C CA . THR A 1 394 ? -30.792 24.050 -11.128 1.00 48.38 394 THR A CA 1
ATOM 3081 C C . THR A 1 394 ? -30.817 25.480 -11.681 1.00 48.38 394 THR A C 1
ATOM 3083 O O . THR A 1 394 ? -29.997 25.827 -12.533 1.00 48.38 394 THR A O 1
ATOM 3086 N N . LYS A 1 395 ? -31.677 26.350 -11.126 1.00 44.97 395 LYS A N 1
ATOM 3087 C CA . LYS A 1 395 ? -31.664 27.799 -11.384 1.00 44.97 395 LYS A CA 1
ATOM 3088 C C . LYS A 1 395 ? -30.361 28.446 -10.912 1.00 44.97 395 LYS A C 1
ATOM 3090 O O . LYS A 1 395 ? -29.766 29.194 -11.669 1.00 44.97 395 LYS A O 1
ATOM 3095 N N . ILE A 1 396 ? -29.846 28.118 -9.730 1.00 48.00 396 ILE A N 1
ATOM 3096 C CA . ILE A 1 396 ? -28.581 28.647 -9.193 1.00 48.00 396 ILE A CA 1
ATOM 3097 C C . ILE A 1 396 ? -27.391 28.201 -10.062 1.00 48.00 396 ILE A C 1
ATOM 3099 O O . ILE A 1 396 ? -26.540 29.015 -10.417 1.00 48.00 396 ILE A O 1
ATOM 3103 N N . ALA A 1 397 ? -27.345 26.939 -10.497 1.00 48.16 397 ALA A N 1
ATOM 3104 C CA . ALA A 1 397 ? -26.278 26.431 -11.364 1.00 48.16 397 ALA A CA 1
ATOM 3105 C C . ALA A 1 397 ? -26.267 27.051 -12.779 1.00 48.16 397 ALA A C 1
ATOM 3107 O O . ALA A 1 397 ? -25.190 27.108 -13.393 1.00 48.16 397 ALA A O 1
ATOM 3108 N N . GLY A 1 398 ? -27.435 27.495 -13.268 1.00 48.88 398 GLY A N 1
ATOM 3109 C CA . GLY A 1 398 ? -27.636 28.141 -14.571 1.00 48.88 398 GLY A CA 1
ATOM 3110 C C . GLY A 1 398 ? -27.618 29.678 -14.561 1.00 48.88 398 GLY A C 1
ATOM 3111 O O . GLY A 1 398 ? -27.269 30.270 -15.576 1.00 48.88 398 GLY A O 1
ATOM 3112 N N . ILE A 1 399 ? -27.946 30.325 -13.436 1.00 44.72 399 ILE A N 1
ATOM 3113 C CA . ILE A 1 399 ? -28.031 31.793 -13.292 1.00 44.72 399 ILE A CA 1
ATOM 3114 C C . ILE A 1 399 ? -26.730 32.393 -12.746 1.00 44.72 399 ILE A C 1
ATOM 3116 O O . ILE A 1 399 ? -26.425 33.545 -13.042 1.00 44.72 399 ILE A O 1
ATOM 3120 N N . LEU A 1 400 ? -25.927 31.647 -11.978 1.00 35.47 400 LEU A N 1
ATOM 3121 C CA . LEU A 1 400 ? -24.663 32.179 -11.467 1.00 35.47 400 LEU A CA 1
ATOM 3122 C C . LEU A 1 400 ? -23.673 32.388 -12.631 1.00 35.47 400 LEU A C 1
ATOM 3124 O O . LEU A 1 400 ? -23.212 31.394 -13.213 1.00 35.47 400 LEU A O 1
ATOM 3128 N N . PRO A 1 401 ? -23.261 33.635 -12.951 1.00 44.94 401 PRO A N 1
ATOM 3129 C CA . PRO A 1 401 ? -22.106 33.839 -13.816 1.00 44.94 401 PRO A CA 1
ATOM 3130 C C . PRO A 1 401 ? -20.910 33.086 -13.216 1.00 44.94 401 PRO A C 1
ATOM 3132 O O . PRO A 1 401 ? -20.842 32.872 -12.003 1.00 44.94 401 PRO A O 1
ATOM 3135 N N . LYS A 1 402 ? -19.944 32.656 -14.041 1.00 45.56 402 LYS A N 1
ATOM 3136 C CA . LYS A 1 402 ? -18.761 31.885 -13.583 1.00 45.56 402 LYS A CA 1
ATOM 3137 C C . LYS A 1 402 ? -18.061 32.504 -12.353 1.00 45.56 402 LYS A C 1
ATOM 3139 O O . LYS A 1 402 ? -17.415 31.783 -11.599 1.00 45.56 402 LYS A O 1
ATOM 3144 N N . SER A 1 403 ? -18.224 33.810 -12.135 1.00 39.47 403 SER A N 1
ATOM 3145 C CA . SER A 1 403 ? -17.760 34.582 -10.979 1.00 39.47 403 SER A CA 1
ATOM 3146 C C . SER A 1 403 ? -18.439 34.257 -9.641 1.00 39.47 403 SER A C 1
ATOM 3148 O O . SER A 1 403 ? -17.836 34.517 -8.609 1.00 39.47 403 SER A O 1
ATOM 3150 N N . ALA A 1 404 ? -19.637 33.675 -9.620 1.00 39.50 404 ALA A N 1
ATOM 3151 C CA . ALA A 1 404 ? -20.394 33.412 -8.394 1.00 39.50 404 ALA A CA 1
ATOM 3152 C C . ALA A 1 404 ? -20.394 31.923 -7.975 1.00 39.50 404 ALA A C 1
ATOM 3154 O O . ALA A 1 404 ? -20.593 31.606 -6.807 1.00 39.50 404 ALA A O 1
ATOM 3155 N N . LYS A 1 405 ? -19.955 31.009 -8.861 1.00 39.75 405 LYS A N 1
ATOM 3156 C CA . LYS A 1 405 ? -19.458 29.664 -8.469 1.00 39.75 405 LYS A CA 1
ATOM 3157 C C . LYS A 1 405 ? -18.201 29.725 -7.577 1.00 39.75 405 LYS A C 1
ATOM 3159 O O . LYS A 1 405 ? -17.761 28.707 -7.056 1.00 39.75 405 LYS A O 1
ATOM 3164 N N . ARG A 1 406 ? -17.631 30.925 -7.402 1.00 40.66 406 ARG A N 1
ATOM 3165 C CA . ARG A 1 406 ? -16.494 31.259 -6.535 1.00 40.66 406 ARG A CA 1
ATOM 3166 C C . ARG A 1 406 ? -16.891 31.688 -5.105 1.00 40.66 406 ARG A C 1
ATOM 3168 O O . ARG A 1 406 ? -16.070 32.275 -4.414 1.00 40.66 406 ARG A O 1
ATOM 3175 N N . GLN A 1 407 ? -18.105 31.400 -4.635 1.00 40.44 407 GLN A N 1
ATOM 3176 C CA . GLN A 1 407 ? -18.515 31.679 -3.246 1.00 40.44 407 GLN A CA 1
ATOM 3177 C C . GLN A 1 407 ? -18.734 30.397 -2.406 1.00 40.44 407 GLN A C 1
ATOM 3179 O O . GLN A 1 407 ? -19.791 30.176 -1.836 1.00 40.44 407 GLN A O 1
ATOM 3184 N N . LEU A 1 408 ? -17.708 29.546 -2.292 1.00 44.25 408 LEU A N 1
ATOM 3185 C CA . LEU A 1 408 ? -17.233 29.124 -0.957 1.00 44.25 408 LEU A CA 1
ATOM 3186 C C . LEU A 1 408 ? -16.597 30.368 -0.300 1.00 44.25 408 LEU A C 1
ATOM 3188 O O . LEU A 1 408 ? -16.221 31.258 -1.068 1.00 44.25 408 LEU A O 1
ATOM 3192 N N . PRO A 1 409 ? -16.500 30.471 1.047 1.00 46.12 409 PRO A N 1
ATOM 3193 C CA . PRO A 1 409 ? -16.196 31.716 1.763 1.00 46.12 409 PRO A CA 1
ATOM 3194 C C . PRO A 1 409 ? -15.209 32.568 0.976 1.00 46.12 409 PRO A C 1
ATOM 3196 O O . PRO A 1 409 ? -14.154 32.060 0.601 1.00 46.12 409 PRO A O 1
ATOM 3199 N N . ALA A 1 410 ? -15.584 33.801 0.623 1.00 44.53 410 ALA A N 1
ATOM 3200 C CA . ALA A 1 410 ? -14.864 34.572 -0.392 1.00 44.53 410 ALA A CA 1
ATOM 3201 C C . ALA A 1 410 ? -13.361 34.680 -0.090 1.00 44.53 410 ALA A C 1
ATOM 3203 O O . ALA A 1 410 ? -12.568 34.755 -1.019 1.00 44.53 410 ALA A O 1
ATOM 3204 N N . GLU A 1 411 ? -12.964 34.600 1.179 1.00 42.75 411 GLU A N 1
ATOM 3205 C CA . GLU A 1 411 ? -11.569 34.501 1.602 1.00 42.75 411 GLU A CA 1
ATOM 3206 C C . GLU A 1 411 ? -10.922 33.141 1.330 1.00 42.75 411 GLU A C 1
ATOM 3208 O O . GLU A 1 411 ? -9.798 33.108 0.857 1.00 42.75 411 GLU A O 1
ATOM 3213 N N . LEU A 1 412 ? -11.620 32.021 1.527 1.00 42.53 412 LEU A N 1
ATOM 3214 C CA . LEU A 1 412 ? -11.107 30.674 1.268 1.00 42.53 412 LEU A CA 1
ATOM 3215 C C . LEU A 1 412 ? -10.985 30.382 -0.232 1.00 42.53 412 LEU A C 1
ATOM 3217 O O . LEU A 1 412 ? -10.031 29.741 -0.653 1.00 42.53 412 LEU A O 1
ATOM 3221 N N . ILE A 1 413 ? -11.916 30.874 -1.060 1.00 41.84 413 ILE A N 1
ATOM 3222 C CA . ILE A 1 413 ? -11.786 30.773 -2.519 1.00 41.84 413 ILE A CA 1
ATOM 3223 C C . ILE A 1 413 ? -10.825 31.802 -3.083 1.00 41.84 413 ILE A C 1
ATOM 3225 O O . ILE A 1 413 ? -10.091 31.458 -4.001 1.00 41.84 413 ILE A O 1
ATOM 3229 N N . ARG A 1 414 ? -10.780 33.038 -2.576 1.00 41.50 414 ARG A N 1
ATOM 3230 C CA . ARG A 1 414 ? -9.735 33.974 -3.007 1.00 41.50 414 ARG A CA 1
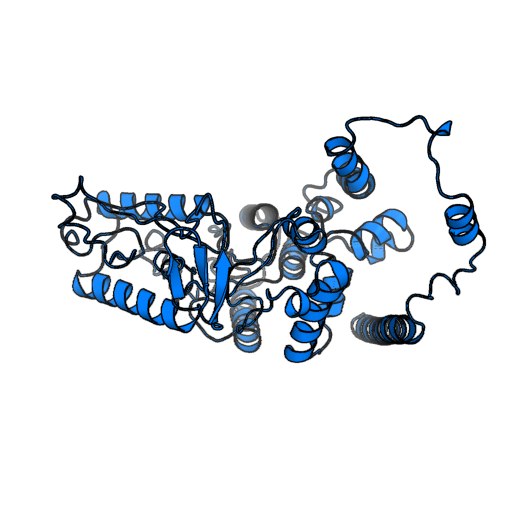ATOM 3231 C C . ARG A 1 414 ? -8.368 33.488 -2.561 1.00 41.50 414 ARG A C 1
ATOM 3233 O O . ARG A 1 414 ? -7.473 33.565 -3.375 1.00 41.50 414 ARG A O 1
ATOM 3240 N N . ALA A 1 415 ? -8.211 32.910 -1.373 1.00 42.94 415 ALA A N 1
ATOM 3241 C CA . ALA A 1 415 ? -6.960 32.299 -0.938 1.00 42.94 415 ALA A CA 1
ATOM 3242 C C . ALA A 1 415 ? -6.640 31.049 -1.758 1.00 42.94 415 ALA A C 1
ATOM 3244 O O . ALA A 1 415 ? -5.540 30.954 -2.276 1.00 42.94 415 ALA A O 1
ATOM 3245 N N . PHE A 1 416 ? -7.595 30.137 -1.973 1.00 44.69 416 PHE A N 1
ATOM 3246 C CA . PHE A 1 416 ? -7.366 28.932 -2.770 1.00 44.69 416 PHE A CA 1
ATOM 3247 C C . PHE A 1 416 ? -7.086 29.260 -4.231 1.00 44.69 416 PHE A C 1
ATOM 3249 O O . PHE A 1 416 ? -6.142 28.711 -4.767 1.00 44.69 416 PHE A O 1
ATOM 3256 N N . PHE A 1 417 ? -7.847 30.155 -4.873 1.00 46.84 417 PHE A N 1
ATOM 3257 C CA . PHE A 1 417 ? -7.617 30.569 -6.258 1.00 46.84 417 PHE A CA 1
ATOM 3258 C C . PHE A 1 417 ? -6.457 31.543 -6.400 1.00 46.84 417 PHE A C 1
ATOM 3260 O O . PHE A 1 417 ? -5.807 31.448 -7.419 1.00 46.84 417 PHE A O 1
ATOM 3267 N N . ALA A 1 418 ? -6.158 32.438 -5.458 1.00 42.53 418 ALA A N 1
ATOM 3268 C CA . ALA A 1 418 ? -4.936 33.246 -5.512 1.00 42.53 418 ALA A CA 1
ATOM 3269 C C . ALA A 1 418 ? -3.713 32.362 -5.280 1.00 42.53 418 ALA A C 1
ATOM 3271 O O . ALA A 1 418 ? -2.756 32.486 -6.021 1.00 42.53 418 ALA A O 1
ATOM 3272 N N . PHE A 1 419 ? -3.773 31.396 -4.361 1.00 46.53 419 PHE A N 1
ATOM 3273 C CA . PHE A 1 419 ? -2.759 30.354 -4.225 1.00 46.53 419 PHE A CA 1
ATOM 3274 C C . PHE A 1 419 ? -2.639 29.564 -5.527 1.00 46.53 419 PHE A C 1
ATOM 3276 O O . PHE A 1 419 ? -1.571 29.544 -6.111 1.00 46.53 419 PHE A O 1
ATOM 3283 N N . MET A 1 420 ? -3.734 29.032 -6.072 1.00 41.47 420 MET A N 1
ATOM 3284 C CA . MET A 1 420 ? -3.756 28.316 -7.352 1.00 41.47 420 MET A CA 1
ATOM 3285 C C . MET A 1 420 ? -3.274 29.167 -8.527 1.00 41.47 420 MET A C 1
ATOM 3287 O O . MET A 1 420 ? -2.637 28.634 -9.417 1.00 41.47 420 MET A O 1
ATOM 3291 N N . PHE A 1 421 ? -3.587 30.461 -8.577 1.00 46.16 421 PHE A N 1
ATOM 3292 C CA . PHE A 1 421 ? -3.221 31.353 -9.678 1.00 46.16 421 PHE A CA 1
ATOM 3293 C C . PHE A 1 421 ? -1.767 31.798 -9.552 1.00 46.16 421 PHE A C 1
ATOM 3295 O O . PHE A 1 421 ? -1.075 31.825 -10.557 1.00 46.16 421 PHE A O 1
ATOM 3302 N N . SER A 1 422 ? -1.271 32.047 -8.338 1.00 44.28 422 SER A N 1
ATOM 3303 C CA . SER A 1 422 ? 0.152 32.259 -8.052 1.00 44.28 422 SER A CA 1
ATOM 3304 C C . SER A 1 422 ? 0.964 30.999 -8.334 1.00 44.28 422 SER A C 1
ATOM 3306 O O . SER A 1 422 ? 2.040 31.074 -8.909 1.00 44.28 422 SER A O 1
ATOM 3308 N N . VAL A 1 423 ? 0.416 29.828 -8.018 1.00 44.00 423 VAL A N 1
ATOM 3309 C CA . VAL A 1 423 ? 0.996 28.516 -8.306 1.00 44.00 423 VAL A CA 1
ATOM 3310 C C . VAL A 1 423 ? 0.974 28.196 -9.793 1.00 44.00 423 VAL A C 1
ATOM 3312 O O . VAL A 1 423 ? 1.964 27.704 -10.313 1.00 44.00 423 VAL A O 1
ATOM 3315 N N . LEU A 1 424 ? -0.122 28.483 -10.497 1.00 43.53 424 LEU A N 1
ATOM 3316 C CA . LEU A 1 424 ? -0.228 28.293 -11.943 1.00 43.53 424 LEU A CA 1
ATOM 3317 C C . LEU A 1 424 ? 0.638 29.306 -12.694 1.00 43.53 424 LEU A C 1
ATOM 3319 O O . LEU A 1 424 ? 1.239 28.934 -13.692 1.00 43.53 424 LEU A O 1
ATOM 3323 N N . ALA A 1 425 ? 0.751 30.547 -12.215 1.00 44.03 425 ALA A N 1
ATOM 3324 C CA . ALA A 1 425 ? 1.662 31.547 -12.764 1.00 44.03 425 ALA A CA 1
ATOM 3325 C C . ALA A 1 425 ? 3.124 31.148 -12.529 1.00 44.03 425 ALA A C 1
ATOM 3327 O O . ALA A 1 425 ? 3.921 31.221 -13.458 1.00 44.03 425 ALA A O 1
ATOM 3328 N N . LEU A 1 426 ? 3.472 30.645 -11.341 1.00 42.47 426 LEU A N 1
ATOM 3329 C CA . LEU A 1 426 ? 4.813 30.144 -11.035 1.00 42.47 426 LEU A CA 1
ATOM 3330 C C . LEU A 1 426 ? 5.133 28.874 -11.837 1.00 42.47 426 LEU A C 1
ATOM 3332 O O . LEU A 1 426 ? 6.198 28.786 -12.435 1.00 42.47 426 LEU A O 1
ATOM 3336 N N . ALA A 1 427 ? 4.195 27.929 -11.938 1.00 41.94 427 ALA A N 1
ATOM 3337 C CA . ALA A 1 427 ? 4.335 26.716 -12.741 1.00 41.94 427 ALA A CA 1
ATOM 3338 C C . ALA A 1 427 ? 4.435 27.026 -14.241 1.00 41.94 427 ALA A C 1
ATOM 3340 O O . ALA A 1 427 ? 5.225 26.395 -14.933 1.00 41.94 427 ALA A O 1
ATOM 3341 N N . PHE A 1 428 ? 3.693 28.018 -14.743 1.00 43.44 428 PHE A N 1
ATOM 3342 C CA . PHE A 1 428 ? 3.811 28.507 -16.118 1.00 43.44 428 PHE A CA 1
ATOM 3343 C C . PHE A 1 428 ? 5.155 29.208 -16.355 1.00 43.44 428 PHE A C 1
ATOM 3345 O O . PHE A 1 428 ? 5.791 28.963 -17.371 1.00 43.44 428 PHE A O 1
ATOM 3352 N N . THR A 1 429 ? 5.639 30.003 -15.397 1.00 42.16 429 THR A N 1
ATOM 3353 C CA . THR A 1 429 ? 6.953 30.667 -15.477 1.00 42.16 429 THR A CA 1
ATOM 3354 C C . THR A 1 429 ? 8.102 29.647 -15.447 1.00 42.16 429 THR A C 1
ATOM 3356 O O . THR A 1 429 ? 9.041 29.763 -16.225 1.00 42.16 429 THR A O 1
ATOM 3359 N N . VAL A 1 430 ? 8.006 28.595 -14.626 1.00 42.97 430 VAL A N 1
ATOM 3360 C CA . VAL A 1 430 ? 8.974 27.480 -14.583 1.00 42.97 430 VAL A CA 1
ATOM 3361 C C . VAL A 1 430 ? 8.878 26.592 -15.832 1.00 42.97 430 VAL A C 1
ATOM 3363 O O . VAL A 1 430 ? 9.896 26.088 -16.299 1.00 42.97 430 VAL A O 1
ATOM 3366 N N . TRP A 1 431 ? 7.681 26.421 -16.403 1.00 43.62 431 TRP A N 1
ATOM 3367 C CA . TRP A 1 431 ? 7.471 25.699 -17.663 1.00 43.62 431 TRP A CA 1
ATOM 3368 C C . TRP A 1 431 ? 8.074 26.448 -18.861 1.00 43.62 431 TRP A C 1
ATOM 3370 O O . TRP A 1 431 ? 8.780 25.831 -19.650 1.00 43.62 431 TRP A O 1
ATOM 3380 N N . VAL A 1 432 ? 7.883 27.770 -18.946 1.00 42.41 432 VAL A N 1
ATOM 3381 C CA . VAL A 1 432 ? 8.506 28.648 -19.960 1.00 42.41 432 VAL A CA 1
ATOM 3382 C C . VAL A 1 432 ? 10.023 28.785 -19.765 1.00 42.41 432 VAL A C 1
ATOM 3384 O O . VAL A 1 432 ? 10.731 29.112 -20.702 1.00 42.41 432 VAL A O 1
ATOM 3387 N N . ALA A 1 433 ? 10.553 28.530 -18.566 1.00 36.56 433 ALA A N 1
ATOM 3388 C CA . ALA A 1 433 ? 11.997 28.551 -18.316 1.00 36.56 433 ALA A CA 1
ATOM 3389 C C . ALA A 1 433 ? 12.709 27.216 -18.631 1.00 36.56 433 ALA A C 1
ATOM 3391 O O . ALA A 1 433 ? 13.935 27.156 -18.561 1.00 36.56 433 ALA A O 1
ATOM 3392 N N . ARG A 1 434 ? 11.968 26.136 -18.931 1.00 37.28 434 ARG A N 1
ATOM 3393 C CA . ARG A 1 434 ? 12.506 24.783 -19.206 1.00 37.28 434 ARG A CA 1
ATOM 3394 C C . ARG A 1 434 ? 12.237 24.267 -20.630 1.00 37.28 434 ARG A C 1
ATOM 3396 O O . ARG A 1 434 ? 12.689 23.170 -20.951 1.00 37.28 434 ARG A O 1
ATOM 3403 N N . PHE A 1 435 ? 11.543 25.043 -21.459 1.00 41.12 435 PHE A N 1
ATOM 3404 C CA . PHE A 1 435 ? 11.354 24.861 -22.904 1.00 41.12 435 PHE A CA 1
ATOM 3405 C C . PHE A 1 435 ? 11.638 26.188 -23.597 1.00 41.12 435 PHE A C 1
ATOM 3407 O O . PHE A 1 435 ? 12.026 26.149 -24.785 1.00 41.12 435 PHE A O 1
#

Organism: Globodera pallida (NCBI:txid36090)

Foldseek 3Di:
DCFAQQNVLVVPPPDDPVVVQVVVLCVVCVPQHPCVVQVNDDPDGPPLDDDDDDPCVSVCSVVVVDHDDADFPDDDPAWTQHPVRDIDGRDPDDDCPQDDADADCVPVHRPQFPQDLSATQFQLQFARLVCLVQLQGTDAQLAAEPDDSVVVSVVSVVVSVCVNVVVDRDDHSVVSRVRSVLQQVQQPVRHPDGSVCNRHPPCPLADPDAPCVPVHRPQFPADLLATLFQLQFARLSCLVQLQGTDAQLADEPDDSVLVSVLSVLLSVCSNVVVFDDDHSVVSNVNSVVVQVVQVVVDPPHNNRRHYDYPVVSSQVSLVRQVQRQDLVVCVPPPVLLSCLNRVNRPDSLSSQCDGPNHDPCSSVCSNCVVVVVVVVVDPDDDDPVPPPPPVVNVCCVVVDDPVRVQPPPVCVSCVVVVVVVVSVVVVVVVVVVVD

Secondary structure (DSSP, 8-state):
--SSHHHHHHHTS---HHHHHHHHHHHHHHHT--TTTTT---SS-TTSSPPP--SSHHHHHHTTSS-----EEEEETTEEEETTS-EEE---------------TTTGGGTSS-EETTEE--BTTTB-GGGTTT------S----SS-HHHHHHHHHHHHHHHHTTSSPPPPHHHHHHHHHHHHHHHHTTS---TTSSS---S-S------TTTGGGTSS-EETTEE--BTTTB-GGGTTT------S--EESS-HHHHHHHHHHHHHHHHTT-SPPPPHHHHHHHHHHHHHHHHHHS-SSTTSSSEE-HHHHHHHHHHHHT----HHHHHHH-HHHHHHHHHS---GGGGGSSSTT--TTHHHHHHTHHHHHHHHH-S----GGG----HHHHHHHHHS-TTTTT-SSHHHHHHHHHHHHHHHHHHHHHHHTT-